Protein AF-0000000066210547 (afdb_homodimer)

Foldseek 3Di:
DDDPPPPPPPPPPPPVPPDVVPVVVVVVVVLQVVLVVCLVVLQVVLLLLLQLLLLVCLQPEDADADDAPVCVVAPADQVLLVLLVVLLVVLVVLLVVLLQFWPPSVLLVSLLSLLLSVLSNVQSVVSNPDKHWFQDPCCVFQAADRDPDDPVSSVVSSVVCVVVSNDDDSTHDSTIARQADSSLLSLLSSLVSSQQQAAPVCNVVSVSSVVSSVSSLVSCCSNSVHGNVNNVVSNVSSVVSSCLLVVLQQPQDPVVSCVDPSVVPVVVVVSCSNCVPPHGHRDHRDTDRPPPDVPPPPPPPPPPPPPVPPDPDDDDDDPPPPPPPPPPPPPPDDDPPPDD/DDPPPPPPPPPPPPPVPPDVVVVVVVVVVVLQVVLVVCLVVLQVVLLLLLQLLLLVCLQPEDADADDAPVCVVAPADQVLLVLLVVLLVVLVVLLVVLLQFWPPSVLLVSLLSLLLSVLSNVQSVVSNPDWHWQQDPCCVFQAADRDDDDPVSSVVSSVVCVVVSNDDDSTHDSTIARQADSSLLSLLSSLVSSCQQAAPVPNVCSVSSVVSSVSSLVSCCSNSVHGNVNNVVSNVSSVVSSCLLVVLQQPQDPVVSCVDPSVVPVVVVVSCSNCVPPHGRRDHRDTDRPPPDVPPPPPPPPPPPPPVPPDDDDDDDDPPPDPPDPPPPPDPDDDPDPDD

Secondary structure (DSSP, 8-state):
---------------TTTTHHHHHHHHHHHHHHHHHHHHHHHHHHHHHHHHHHHHHHTTT--SSPPPBHHHHHS---THHHHHHHHHHHHHHHHHHHHHHHBTTHHHHHHHHHHHHHHHHHHHHHHHHHBPPPP--S-HHHHBPPP----HHHHHHHHHHHHHTTT---SSSB-----SS-HHHHHHHHHHHHHHHHS-GGGGGGHHHHHHHHHHHHHHHHHTTSS-HHHHHHHHHHHHHHHHHHHHHHH---HHHHHHSGGGGSHHHHHHHHHTTTS-SSPPP--B--TTS------------------------------------------------/---------------TTTTHHHHHHHHHHHHHHHHHHHHHHHHHHHHHHHHHHHHHHTTTS-SSPPPBHHHHHS---THHHHHHHHHHHHHHHHHHHHHHHBTTHHHHHHHHHHHHHHHHHHHHHHHHHBPPPP--S-HHHHBPPP----HHHHHHHHHHHHHTTT---SSSB-----SS-HHHHHHHHHHHHHHHHS-GGGGGGHHHHHHHHHHHHHHHHHTTSS-HHHHHHHHHHHHHHHHHHHHHHH---HHHHHHSGGGGSHHHHHHHHHTTTS-SSPPP--B--TTS------------------------------------------------

Organism: Caenorhabditis elegans (NCBI:txid6239)

Sequence (680 aa):
MGSVSKTVISARGASPDDEQNGTKNGISNGSEWAKCIFLFFFLFIAGMSNWAVLAYTHDYVPRESLPDIVFSLVSEQRWASSLGDFCVALCIVMLGALLVIHQHRGTILKRVVFCAGTLYAMRSVTLAATQLPSGYTDNQGRCRDQVESEAGVFFGRLFEQTIRIGFQSKDQMLCGDLLFSGHTLVMVTCSLAVAYYLPKSIKPLQWVSHVACLIGMICMTISRTHYTIDVVIAYWLSNMVFRMYHAYCEVDMCMERRKSILYSWWPCRIVDWLEQDIVPGRLENRCQLPWRRSTPRGQERGGASAESSDSSVTMCDNITTSHHQKHVSISSSSTYPLPCMGSVSKTVISARGASPDDEQNGTKNGISNGSEWAKCIFLFFFLFIAGMSNWAVLAYTHDYVPRESLPDIVFSLVSEQRWASSLGDFCVALCIVMLGALLVIHQHRGTILKRVVFCAGTLYAMRSVTLAATQLPSGYTDNQGRCRDQVESEAGVFFGRLFEQTIRIGFQSKDQMLCGDLLFSGHTLVMVTCSLAVAYYLPKSIKPLQWVSHVACLIGMICMTISRTHYTIDVVIAYWLSNMVFRMYHAYCEVDMCMERRKSILYSWWPCRIVDWLEQDIVPGRLENRCQLPWRRSTPRGQERGGASAESSDSSVTMCDNITTSHHQKHVSISSSSTYPLPC

Radius of gyration: 34.68 Å; Cα contacts (8 Å, |Δi|>4): 790; chains: 2; bounding box: 89×118×93 Å

Structure (mmCIF, N/CA/C/O backbone):
data_AF-0000000066210547-model_v1
#
loop_
_entity.id
_entity.type
_entity.pdbx_description
1 polymer 'Putative phosphatidylcholine:ceramide cholinephosphotransferase 3'
#
loop_
_atom_site.group_PDB
_atom_site.id
_atom_site.type_symbol
_atom_site.label_atom_id
_atom_site.label_alt_id
_atom_site.label_comp_id
_atom_site.label_asym_id
_atom_site.label_entity_id
_atom_site.label_seq_id
_atom_site.pdbx_PDB_ins_code
_atom_site.Cartn_x
_atom_site.Cartn_y
_atom_site.Cartn_z
_atom_site.occupancy
_atom_site.B_iso_or_equiv
_atom_site.auth_seq_id
_atom_site.auth_comp_id
_atom_site.auth_asym_id
_atom_site.auth_atom_id
_atom_site.pdbx_PDB_model_num
ATOM 1 N N . MET A 1 1 ? 38.781 56.594 67.5 1 24.58 1 MET A N 1
ATOM 2 C CA . MET A 1 1 ? 38.562 56.938 66.125 1 24.58 1 MET A CA 1
ATOM 3 C C . MET A 1 1 ? 38.688 55.688 65.25 1 24.58 1 MET A C 1
ATOM 5 O O . MET A 1 1 ? 39.781 55.375 64.75 1 24.58 1 MET A O 1
ATOM 9 N N . GLY A 1 2 ? 38.188 54.531 65.562 1 28.14 2 GLY A N 1
ATOM 10 C CA . GLY A 1 2 ? 38.375 53.125 65.125 1 28.14 2 GLY A CA 1
ATOM 11 C C . GLY A 1 2 ? 37.906 52.875 63.75 1 28.14 2 GLY A C 1
ATOM 12 O O . GLY A 1 2 ? 36.844 53.312 63.312 1 28.14 2 GLY A O 1
ATOM 13 N N . SER A 1 3 ? 38.844 52.688 62.75 1 27.31 3 SER A N 1
ATOM 14 C CA . SER A 1 3 ? 38.844 52.594 61.281 1 27.31 3 SER A CA 1
ATOM 15 C C . SER A 1 3 ? 38.031 51.375 60.844 1 27.31 3 SER A C 1
ATOM 17 O O . SER A 1 3 ? 38.312 50.25 61.25 1 27.31 3 SER A O 1
ATOM 19 N N . VAL A 1 4 ? 36.688 51.438 60.75 1 29.73 4 VAL A N 1
ATOM 20 C CA . VAL A 1 4 ? 35.688 50.469 60.375 1 29.73 4 VAL A CA 1
ATOM 21 C C . VAL A 1 4 ? 35.906 50 58.969 1 29.73 4 VAL A C 1
ATOM 23 O O . VAL A 1 4 ? 35.875 50.781 58 1 29.73 4 VAL A O 1
ATOM 26 N N . SER A 1 5 ? 36.938 49.094 58.719 1 26.62 5 SER A N 1
ATOM 27 C CA . SER A 1 5 ? 37.344 48.531 57.438 1 26.62 5 SER A CA 1
ATOM 28 C C . SER A 1 5 ? 36.156 47.875 56.75 1 26.62 5 SER A C 1
ATOM 30 O O . SER A 1 5 ? 35.469 47 57.312 1 26.62 5 SER A O 1
ATOM 32 N N . LYS A 1 6 ? 35.5 48.594 55.812 1 29.48 6 LYS A N 1
ATOM 33 C CA . LYS A 1 6 ? 34.375 48.25 54.938 1 29.48 6 LYS A CA 1
ATOM 34 C C . LYS A 1 6 ? 34.688 47.062 54.031 1 29.48 6 LYS A C 1
ATOM 36 O O . LYS A 1 6 ? 35.594 47.125 53.188 1 29.48 6 LYS A O 1
ATOM 41 N N . THR A 1 7 ? 34.781 45.812 54.625 1 26.36 7 THR A N 1
ATOM 42 C CA . THR A 1 7 ? 35.062 44.594 53.844 1 26.36 7 THR A CA 1
ATOM 43 C C . THR A 1 7 ? 34.062 44.438 52.719 1 26.36 7 THR A C 1
ATOM 45 O O . THR A 1 7 ? 32.844 44.375 52.938 1 26.36 7 THR A O 1
ATOM 48 N N . VAL A 1 8 ? 34.406 44.969 51.5 1 28 8 VAL A N 1
ATOM 49 C CA . VAL A 1 8 ? 33.688 44.875 50.219 1 28 8 VAL A CA 1
ATOM 50 C C . VAL A 1 8 ? 33.531 43.406 49.844 1 28 8 VAL A C 1
ATOM 52 O O . VAL A 1 8 ? 34.5 42.656 49.688 1 28 8 VAL A O 1
ATOM 55 N N . ILE A 1 9 ? 32.5 42.656 50.344 1 26.05 9 ILE A N 1
ATOM 56 C CA . ILE A 1 9 ? 32.188 41.281 49.938 1 26.05 9 ILE A CA 1
ATOM 57 C C . ILE A 1 9 ? 31.938 41.219 48.438 1 26.05 9 ILE A C 1
ATOM 59 O O . ILE A 1 9 ? 31.031 41.875 47.938 1 26.05 9 ILE A O 1
ATOM 63 N N . SER A 1 10 ? 33 41.094 47.625 1 24.95 10 SER A N 1
ATOM 64 C CA . SER A 1 10 ? 32.938 40.875 46.188 1 24.95 10 SER A CA 1
ATOM 65 C C . SER A 1 10 ? 32.031 39.656 45.875 1 24.95 10 SER A C 1
ATOM 67 O O . SER A 1 10 ? 32.25 38.562 46.406 1 24.95 10 SER A O 1
ATOM 69 N N . ALA A 1 11 ? 30.734 39.812 45.594 1 25.81 11 ALA A N 1
ATOM 70 C CA . ALA A 1 11 ? 29.797 38.812 45.094 1 25.81 11 ALA A CA 1
ATOM 71 C C . ALA A 1 11 ? 30.344 38.125 43.844 1 25.81 11 ALA A C 1
ATOM 73 O O . ALA A 1 11 ? 30.531 38.781 42.812 1 25.81 11 ALA A O 1
ATOM 74 N N . ARG A 1 12 ? 31.297 37.125 44 1 28.11 12 ARG A N 1
ATOM 75 C CA . ARG A 1 12 ? 31.766 36.281 42.906 1 28.11 12 ARG A CA 1
ATOM 76 C C . ARG A 1 12 ? 30.594 35.75 42.094 1 28.11 12 ARG A C 1
ATOM 78 O O . ARG A 1 12 ? 29.625 35.219 42.625 1 28.11 12 ARG A O 1
ATOM 85 N N . GLY A 1 13 ? 30.297 36.375 40.906 1 27.73 13 GLY A N 1
ATOM 86 C CA . GLY A 1 13 ? 29.375 36 39.844 1 27.73 13 GLY A CA 1
ATOM 87 C C . GLY A 1 13 ? 29.562 34.562 39.375 1 27.73 13 GLY A C 1
ATOM 88 O O . GLY A 1 13 ? 30.609 34.188 38.812 1 27.73 13 GLY A O 1
ATOM 89 N N . ALA A 1 14 ? 29.156 33.469 40.188 1 32.72 14 ALA A N 1
ATOM 90 C CA . ALA A 1 14 ? 29.156 32.094 39.688 1 32.72 14 ALA A CA 1
ATOM 91 C C . ALA A 1 14 ? 28.578 32.031 38.281 1 32.72 14 ALA A C 1
ATOM 93 O O . ALA A 1 14 ? 27.469 32.5 38.031 1 32.72 14 ALA A O 1
ATOM 94 N N . SER A 1 15 ? 29.469 32.031 37.312 1 32.19 15 SER A N 1
ATOM 95 C CA . SER A 1 15 ? 29.094 31.812 35.938 1 32.19 15 SER A CA 1
ATOM 96 C C . SER A 1 15 ? 28.328 30.5 35.781 1 32.19 15 SER A C 1
ATOM 98 O O . SER A 1 15 ? 28.859 29.438 36.094 1 32.19 15 SER A O 1
ATOM 100 N N . PRO A 1 16 ? 27.016 30.438 35.906 1 37.66 16 PRO A N 1
ATOM 101 C CA . PRO A 1 16 ? 26.188 29.25 35.75 1 37.66 16 PRO A CA 1
ATOM 102 C C . PRO A 1 16 ? 26.422 28.531 34.438 1 37.66 16 PRO A C 1
ATOM 104 O O . PRO A 1 16 ? 25.75 27.547 34.125 1 37.66 16 PRO A O 1
ATOM 107 N N . ASP A 1 17 ? 27.266 29.094 33.594 1 38.44 17 ASP A N 1
ATOM 108 C CA . ASP A 1 17 ? 27.125 28.578 32.219 1 38.44 17 ASP A CA 1
ATOM 109 C C . ASP A 1 17 ? 27.672 27.172 32.094 1 38.44 17 ASP A C 1
ATOM 111 O O . ASP A 1 17 ? 27.516 26.531 31.047 1 38.44 17 ASP A O 1
ATOM 115 N N . ASP A 1 18 ? 28.688 26.812 32.969 1 37.31 18 ASP A N 1
ATOM 116 C CA . ASP A 1 18 ? 29.469 25.703 32.438 1 37.31 18 ASP A CA 1
ATOM 117 C C . ASP A 1 18 ? 28.641 24.422 32.438 1 37.31 18 ASP A C 1
ATOM 119 O O . ASP A 1 18 ? 28.75 23.625 31.484 1 37.31 18 ASP A O 1
ATOM 123 N N . GLU A 1 19 ? 28.281 23.984 33.688 1 38.31 19 GLU A N 1
ATOM 124 C CA . GLU A 1 19 ? 28.094 22.547 33.844 1 38.31 19 GLU A CA 1
ATOM 125 C C . GLU A 1 19 ? 2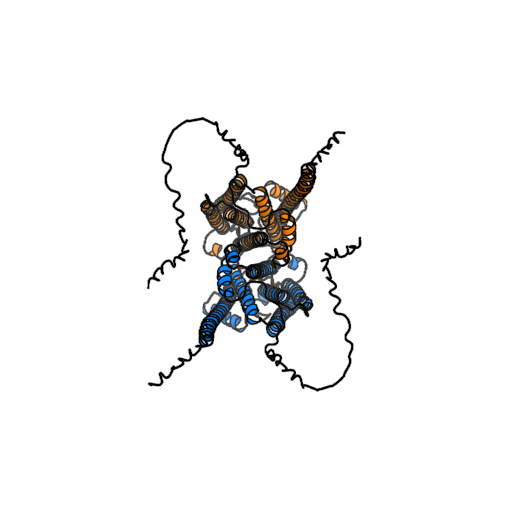6.766 22.094 33.219 1 38.31 19 GLU A C 1
ATOM 127 O O . GLU A 1 19 ? 26.484 20.891 33.125 1 38.31 19 GLU A O 1
ATOM 132 N N . GLN A 1 20 ? 25.875 23.016 33.094 1 39.78 20 GLN A N 1
ATOM 133 C CA . GLN A 1 20 ? 24.594 22.484 32.625 1 39.78 20 GLN A CA 1
ATOM 134 C C . GLN A 1 20 ? 24.703 22.031 31.172 1 39.78 20 GLN A C 1
ATOM 136 O O . GLN A 1 20 ? 23.797 21.375 30.656 1 39.78 20 GLN A O 1
ATOM 141 N N . ASN A 1 21 ? 25.688 22.484 30.531 1 42 21 ASN A N 1
ATOM 142 C CA . ASN A 1 21 ? 25.828 22.078 29.141 1 42 21 ASN A CA 1
ATOM 143 C C . ASN A 1 21 ? 26.266 20.625 29 1 42 21 ASN A C 1
ATOM 145 O O . ASN A 1 21 ? 26 19.969 28 1 42 21 ASN A O 1
ATOM 149 N N . GLY A 1 22 ? 27.047 20.125 29.953 1 42.94 22 GLY A N 1
ATOM 150 C CA . GLY A 1 22 ? 27.547 18.766 29.828 1 42.94 22 GLY A CA 1
ATOM 151 C C . GLY A 1 22 ? 26.469 17.703 30.016 1 42.94 22 GLY A C 1
ATOM 152 O O . GLY A 1 22 ? 26.547 16.609 29.453 1 42.94 22 GLY A O 1
ATOM 153 N N . THR A 1 23 ? 25.609 17.859 31.016 1 44.25 23 THR A N 1
ATOM 154 C CA . THR A 1 23 ? 24.609 16.844 31.328 1 44.25 23 THR A CA 1
ATOM 155 C C . THR A 1 23 ? 23.547 16.781 30.234 1 44.25 23 THR A C 1
ATOM 157 O O . THR A 1 23 ? 23.047 15.695 29.906 1 44.25 23 THR A O 1
ATOM 160 N N . LYS A 1 24 ? 23.172 17.953 29.703 1 46.34 24 LYS A N 1
ATOM 161 C CA . LYS A 1 24 ? 22.234 17.922 28.578 1 46.34 24 LYS A CA 1
ATOM 162 C C . LYS A 1 24 ? 22.859 17.312 27.344 1 46.34 24 LYS A C 1
ATOM 164 O O . LYS A 1 24 ? 22.203 16.625 26.578 1 46.34 24 LYS A O 1
ATOM 169 N N . ASN A 1 25 ? 24.141 17.469 27.156 1 48.25 25 ASN A N 1
ATOM 170 C CA . ASN A 1 25 ? 24.844 16.875 26.031 1 48.25 25 ASN A CA 1
ATOM 171 C C . ASN A 1 25 ? 25 15.359 26.188 1 48.25 25 ASN A C 1
ATOM 173 O O . ASN A 1 25 ? 24.922 14.617 25.219 1 48.25 25 ASN A O 1
ATOM 177 N N . GLY A 1 26 ? 25.234 14.898 27.406 1 47.03 26 GLY A N 1
ATOM 178 C CA . GLY A 1 26 ? 25.344 13.469 27.688 1 47.03 26 GLY A CA 1
ATOM 179 C C . GLY A 1 26 ? 24.031 12.727 27.5 1 47.03 26 GLY A C 1
ATOM 180 O O . GLY A 1 26 ? 24.016 11.609 26.984 1 47.03 26 GLY A O 1
ATOM 181 N N . ILE A 1 27 ? 22.906 13.148 28.125 1 48.44 27 ILE A N 1
ATOM 182 C CA . ILE A 1 27 ? 21.594 12.539 28.016 1 48.44 27 ILE A CA 1
ATOM 183 C C . ILE A 1 27 ? 21.125 12.57 26.547 1 48.44 27 ILE A C 1
ATOM 185 O O . ILE A 1 27 ? 20.578 11.586 26.047 1 48.44 27 ILE A O 1
ATOM 189 N N . SER A 1 28 ? 21.531 13.672 25.891 1 56.38 28 SER A N 1
ATOM 190 C CA . SER A 1 28 ? 21.141 13.805 24.484 1 56.38 28 SER A CA 1
ATOM 191 C C . SER A 1 28 ? 21.875 12.805 23.609 1 56.38 28 SER A C 1
ATOM 193 O O . SER A 1 28 ? 21.281 12.195 22.719 1 56.38 28 SER A O 1
ATOM 195 N N . ASN A 1 29 ? 23.188 12.539 24.016 1 59.34 29 ASN A N 1
ATOM 196 C CA . ASN A 1 29 ? 23.984 11.602 23.234 1 59.34 29 ASN A CA 1
ATOM 197 C C . ASN A 1 29 ? 23.531 10.156 23.469 1 59.34 29 ASN A C 1
ATOM 199 O O . ASN A 1 29 ? 23.516 9.352 22.531 1 59.34 29 ASN A O 1
ATOM 203 N N . GLY A 1 30 ? 23.188 9.883 24.75 1 59.38 30 GLY A N 1
ATOM 204 C CA . GLY A 1 30 ? 22.719 8.539 25.062 1 59.38 30 GLY A CA 1
ATOM 205 C C . GLY A 1 30 ? 21.438 8.18 24.344 1 59.38 30 GLY A C 1
ATOM 206 O O . GLY A 1 30 ? 21.281 7.055 23.859 1 59.38 30 GLY A O 1
ATOM 207 N N . SER A 1 31 ? 20.672 9.133 24.234 1 77.06 31 SER A N 1
ATOM 208 C CA . SER A 1 31 ? 19.391 8.898 23.578 1 77.06 31 SER A CA 1
ATOM 209 C C . SER A 1 31 ? 19.562 8.695 22.078 1 77.06 31 SER A C 1
ATOM 211 O O . SER A 1 31 ? 18.922 7.82 21.484 1 77.06 31 SER A O 1
ATOM 213 N N . GLU A 1 32 ? 20.609 9.312 21.609 1 82.62 32 GLU A N 1
ATOM 214 C CA . GLU A 1 32 ? 20.859 9.18 20.172 1 82.62 32 GLU A CA 1
ATOM 215 C C . GLU A 1 32 ? 21.453 7.812 19.844 1 82.62 32 GLU A C 1
ATOM 217 O O . GLU A 1 32 ? 21.109 7.215 18.812 1 82.62 32 GLU A O 1
ATOM 222 N N . TRP A 1 33 ? 22.297 7.34 20.781 1 84.44 33 TRP A N 1
ATOM 223 C CA . TRP A 1 33 ? 22.891 6.02 20.578 1 84.44 33 TRP A CA 1
ATOM 224 C C . TRP A 1 33 ? 21.828 4.93 20.672 1 84.44 33 TRP A C 1
ATOM 226 O O . TRP A 1 33 ? 21.844 3.969 19.891 1 84.44 33 TRP A O 1
ATOM 236 N N . ALA A 1 34 ? 20.953 5.086 21.578 1 88.5 34 ALA A N 1
ATOM 237 C CA . ALA A 1 34 ? 19.859 4.117 21.719 1 88.5 34 ALA A CA 1
ATOM 238 C C . ALA A 1 34 ? 19 4.074 20.453 1 88.5 34 ALA A C 1
ATOM 240 O O . ALA A 1 34 ? 18.594 3 20.016 1 88.5 34 ALA A O 1
ATOM 241 N N . LYS A 1 35 ? 18.812 5.207 19.891 1 90.94 35 LYS A N 1
ATOM 242 C CA . LYS A 1 35 ? 18.031 5.277 18.656 1 90.94 35 LYS A CA 1
ATOM 243 C C . LYS A 1 35 ? 18.766 4.617 17.5 1 90.94 35 LYS A C 1
ATOM 245 O O . LYS A 1 35 ? 18.156 3.914 16.688 1 90.94 35 LYS A O 1
ATOM 250 N N . CYS A 1 36 ? 20.062 4.797 17.484 1 90.38 36 CYS A N 1
ATOM 251 C CA . CYS A 1 36 ? 20.859 4.188 16.422 1 90.38 36 CYS A CA 1
ATOM 252 C C . CYS A 1 36 ? 20.891 2.67 16.562 1 90.38 36 CYS A C 1
ATOM 254 O O . CYS A 1 36 ? 20.75 1.951 15.57 1 90.38 36 CYS A O 1
ATOM 256 N N . ILE A 1 37 ? 20.969 2.227 17.766 1 91.81 37 ILE A N 1
ATOM 257 C CA . ILE A 1 37 ? 20.984 0.792 18.031 1 91.81 37 ILE A CA 1
ATOM 258 C C . ILE A 1 37 ? 19.641 0.188 17.672 1 91.81 37 ILE A C 1
ATOM 260 O O . ILE A 1 37 ? 19.562 -0.875 17.047 1 91.81 37 ILE A O 1
ATOM 264 N N . PHE A 1 38 ? 18.609 0.829 18.047 1 93.06 38 PHE A N 1
ATOM 265 C CA . PHE A 1 38 ? 17.266 0.368 17.703 1 93.06 38 PHE A CA 1
ATOM 266 C C . PHE A 1 38 ? 17.094 0.266 16.203 1 93.06 38 PHE A C 1
ATOM 268 O O . PHE A 1 38 ? 16.609 -0.748 15.688 1 93.06 38 PHE A O 1
ATOM 275 N N . LEU A 1 39 ? 17.5 1.294 15.492 1 93.44 39 LEU A N 1
ATOM 276 C CA . LEU A 1 39 ? 17.328 1.33 14.047 1 93.44 39 LEU A CA 1
ATOM 277 C C . LEU A 1 39 ? 18.156 0.24 13.375 1 93.44 39 LEU A C 1
ATOM 279 O O . LEU A 1 39 ? 17.703 -0.379 12.406 1 93.44 39 LEU A O 1
ATOM 283 N N . PHE A 1 40 ? 19.297 0.006 13.891 1 92.12 40 PHE A N 1
ATOM 284 C CA . PHE A 1 40 ? 20.141 -1.05 13.352 1 92.12 40 PHE A CA 1
ATOM 285 C C . PHE A 1 40 ? 19.484 -2.412 13.5 1 92.12 40 PHE A C 1
ATOM 287 O O . PHE A 1 40 ? 19.359 -3.16 12.531 1 92.12 40 PHE A O 1
ATOM 294 N N . PHE A 1 41 ? 19 -2.703 14.625 1 93.06 41 PHE A N 1
ATOM 295 C CA . PHE A 1 41 ? 18.391 -4 14.867 1 93.06 41 PHE A CA 1
ATOM 296 C C . PHE A 1 41 ? 17.047 -4.098 14.148 1 93.06 41 PHE A C 1
ATOM 298 O O . PHE A 1 41 ? 16.656 -5.18 13.703 1 93.06 41 PHE A O 1
ATOM 305 N N . PHE A 1 42 ? 16.391 -2.984 14.148 1 94 42 PHE A N 1
ATOM 306 C CA . PHE A 1 42 ? 15.117 -2.98 13.453 1 94 42 PHE A CA 1
ATOM 307 C C . PHE A 1 42 ? 15.297 -3.359 11.984 1 94 42 PHE A C 1
ATOM 309 O O . PHE A 1 42 ? 14.625 -4.266 11.484 1 94 42 PHE A O 1
ATOM 316 N N . LEU A 1 43 ? 16.203 -2.758 11.297 1 92.75 43 LEU A N 1
ATOM 317 C CA . LEU A 1 43 ? 16.469 -3.057 9.891 1 92.75 43 LEU A CA 1
ATOM 318 C C . LEU A 1 43 ? 17.062 -4.453 9.734 1 92.75 43 LEU A C 1
ATOM 320 O O . LEU A 1 43 ? 16.688 -5.188 8.82 1 92.75 43 LEU A O 1
ATOM 324 N N . PHE A 1 44 ? 17.922 -4.816 10.617 1 91.25 44 PHE A N 1
ATOM 325 C CA . PHE A 1 44 ? 18.578 -6.113 10.555 1 91.25 44 PHE A CA 1
ATOM 326 C C . PHE A 1 44 ? 17.562 -7.242 10.711 1 91.25 44 PHE A C 1
ATOM 328 O O . PHE A 1 44 ? 17.562 -8.195 9.93 1 91.25 44 PHE A O 1
ATOM 335 N N . ILE A 1 45 ? 16.703 -7.145 11.617 1 92.94 45 ILE A N 1
ATOM 336 C CA . ILE A 1 45 ? 15.703 -8.172 11.859 1 92.94 45 ILE A CA 1
ATOM 337 C C . ILE A 1 45 ? 14.719 -8.219 10.695 1 92.94 45 ILE A C 1
ATOM 339 O O . ILE A 1 45 ? 14.32 -9.297 10.242 1 92.94 45 ILE A O 1
ATOM 343 N N . ALA A 1 46 ? 14.359 -7.051 10.25 1 92.19 46 ALA A N 1
ATOM 344 C CA . ALA A 1 46 ? 13.461 -6.996 9.102 1 92.19 46 ALA A CA 1
ATOM 345 C C . ALA A 1 46 ? 14.109 -7.629 7.867 1 92.19 46 ALA A C 1
ATOM 347 O O . ALA A 1 46 ? 13.461 -8.391 7.141 1 92.19 46 ALA A O 1
ATOM 348 N N . GLY A 1 47 ? 15.383 -7.375 7.68 1 87.94 47 GLY A N 1
ATOM 349 C CA . GLY A 1 47 ? 16.109 -7.973 6.566 1 87.94 47 GLY A CA 1
ATOM 350 C C . GLY A 1 47 ? 16.281 -9.477 6.699 1 87.94 47 GLY A C 1
ATOM 351 O O . GLY A 1 47 ? 16.016 -10.219 5.758 1 87.94 47 GLY A O 1
ATOM 352 N N . MET A 1 48 ? 16.609 -9.898 7.828 1 87.88 48 MET A N 1
ATOM 353 C CA . MET A 1 48 ? 16.828 -11.32 8.086 1 87.88 48 MET A CA 1
ATOM 354 C C . MET A 1 48 ? 15.523 -12.094 7.965 1 87.88 48 MET A C 1
ATOM 356 O O . MET A 1 48 ? 15.516 -13.242 7.516 1 87.88 48 MET A O 1
ATOM 360 N N . SER A 1 49 ? 14.547 -11.5 8.367 1 89.81 49 SER A N 1
ATOM 361 C CA . SER A 1 49 ? 13.25 -12.164 8.258 1 89.81 49 SER A CA 1
ATOM 362 C C . SER A 1 49 ? 12.867 -12.391 6.805 1 89.81 49 SER A C 1
ATOM 364 O O . SER A 1 49 ? 12.266 -13.414 6.465 1 89.81 49 SER A O 1
ATOM 366 N N . ASN A 1 50 ? 13.203 -11.5 5.941 1 88.5 50 ASN A N 1
ATOM 367 C CA . ASN A 1 50 ? 12.953 -11.688 4.516 1 88.5 50 ASN A CA 1
ATOM 368 C C . ASN A 1 50 ? 13.703 -12.898 3.969 1 88.5 50 ASN A C 1
ATOM 370 O O . ASN A 1 50 ? 13.133 -13.703 3.236 1 88.5 50 ASN A O 1
ATOM 374 N N . TRP A 1 51 ? 14.938 -13.023 4.391 1 84.81 51 TRP A N 1
ATOM 375 C CA . TRP A 1 51 ? 15.758 -14.141 3.932 1 84.81 51 TRP A CA 1
ATOM 376 C C . TRP A 1 51 ? 15.273 -15.453 4.535 1 84.81 51 TRP A C 1
ATOM 378 O O . TRP A 1 51 ? 15.312 -16.5 3.875 1 84.81 51 TRP A O 1
ATOM 388 N N . ALA A 1 52 ? 14.812 -15.375 5.703 1 85.5 52 ALA A N 1
ATOM 389 C CA . ALA A 1 52 ? 14.289 -16.562 6.363 1 85.5 52 ALA A CA 1
ATOM 390 C C . ALA A 1 52 ? 13.031 -17.078 5.668 1 85.5 52 ALA A C 1
ATOM 392 O O . ALA A 1 52 ? 12.891 -18.281 5.441 1 85.5 52 ALA A O 1
ATOM 393 N N . VAL A 1 53 ? 12.211 -16.188 5.344 1 85.75 53 VAL A N 1
ATOM 394 C CA . VAL A 1 53 ? 10.977 -16.594 4.688 1 85.75 53 VAL A CA 1
ATOM 395 C C . VAL A 1 53 ? 11.289 -17.156 3.303 1 85.75 53 VAL A C 1
ATOM 397 O O . VAL A 1 53 ? 10.703 -18.172 2.893 1 85.75 53 VAL A O 1
ATOM 400 N N . LEU A 1 54 ? 12.164 -16.562 2.623 1 82.5 54 LEU A N 1
ATOM 401 C CA . LEU A 1 54 ? 12.547 -17.047 1.303 1 82.5 54 LEU A CA 1
ATOM 402 C C . LEU A 1 54 ? 13.164 -18.453 1.393 1 82.5 54 LEU A C 1
ATOM 404 O O . LEU A 1 54 ? 12.875 -19.312 0.557 1 82.5 54 LEU A O 1
ATOM 408 N N . ALA A 1 55 ? 13.992 -18.625 2.344 1 80.69 55 ALA A N 1
ATOM 409 C CA . ALA A 1 55 ? 14.633 -19.922 2.539 1 80.69 55 ALA A CA 1
ATOM 410 C C . ALA A 1 55 ? 13.602 -21 2.844 1 80.69 55 ALA A C 1
ATOM 412 O O . ALA A 1 55 ? 13.773 -22.156 2.447 1 80.69 55 ALA A O 1
ATOM 413 N N . TYR A 1 56 ? 12.633 -20.547 3.451 1 81.19 56 TYR A N 1
ATOM 414 C CA . TYR A 1 56 ? 11.586 -21.5 3.822 1 81.19 56 TYR A CA 1
ATOM 415 C C . TYR A 1 56 ? 10.656 -21.766 2.646 1 81.19 56 TYR A C 1
ATOM 417 O O . TYR A 1 56 ? 10.352 -22.922 2.342 1 81.19 56 TYR A O 1
ATOM 425 N N . THR A 1 57 ? 10.227 -20.812 1.957 1 79.56 57 THR A N 1
ATOM 426 C CA . THR A 1 57 ? 9.172 -20.922 0.952 1 79.56 57 THR A CA 1
ATOM 427 C C . THR A 1 57 ? 9.727 -21.531 -0.338 1 79.56 57 THR A C 1
ATOM 429 O O . THR A 1 57 ? 8.969 -22.047 -1.157 1 79.56 57 THR A O 1
ATOM 432 N N . HIS A 1 58 ? 10.984 -21.484 -0.548 1 78.19 58 HIS A N 1
ATOM 433 C CA . HIS A 1 58 ? 11.602 -22.031 -1.75 1 78.19 58 HIS A CA 1
ATOM 434 C C . HIS A 1 58 ? 11.164 -23.484 -1.983 1 78.19 58 HIS A C 1
ATOM 436 O O . HIS A 1 58 ? 10.984 -23.906 -3.129 1 78.19 58 HIS A O 1
ATOM 442 N N . ASP A 1 59 ? 10.891 -24.172 -0.946 1 79.06 59 ASP A N 1
ATOM 443 C CA . ASP A 1 59 ? 10.633 -25.609 -1.071 1 79.06 59 ASP A CA 1
ATOM 444 C C . ASP A 1 59 ? 9.156 -25.891 -1.318 1 79.06 59 ASP A C 1
ATOM 446 O O . ASP A 1 59 ? 8.781 -27 -1.681 1 79.06 59 ASP A O 1
ATOM 450 N N . TYR A 1 60 ? 8.312 -24.844 -1.165 1 76.88 60 TYR A N 1
ATOM 451 C CA . TYR A 1 60 ? 6.875 -25.078 -1.254 1 76.88 60 TYR A CA 1
ATOM 452 C C . TYR A 1 60 ? 6.266 -24.328 -2.426 1 76.88 60 TYR A C 1
ATOM 454 O O . TYR A 1 60 ? 5.094 -24.516 -2.76 1 76.88 60 TYR A O 1
ATOM 462 N N . VAL A 1 61 ? 6.988 -23.547 -3.09 1 76.12 61 VAL A N 1
ATOM 463 C CA . VAL A 1 61 ? 6.426 -22.688 -4.125 1 76.12 61 VAL A CA 1
ATOM 464 C C . VAL A 1 61 ? 6.281 -23.469 -5.43 1 76.12 61 VAL A C 1
ATOM 466 O O . VAL A 1 61 ? 7.172 -24.234 -5.793 1 76.12 61 VAL A O 1
ATOM 469 N N . PRO A 1 62 ? 5.113 -23.266 -6.051 1 77 62 PRO A N 1
ATOM 470 C CA . PRO A 1 62 ? 4.953 -23.922 -7.355 1 77 62 PRO A CA 1
ATOM 471 C C . PRO A 1 62 ? 5.93 -23.375 -8.398 1 77 62 PRO A C 1
ATOM 473 O O . PRO A 1 62 ? 6.473 -22.281 -8.242 1 77 62 PRO A O 1
ATOM 476 N N . ARG A 1 63 ? 6.078 -24.125 -9.492 1 76 63 ARG A N 1
ATOM 477 C CA . ARG A 1 63 ? 7.094 -23.766 -10.477 1 76 63 ARG A CA 1
ATOM 478 C C . ARG A 1 63 ? 6.449 -23.234 -11.75 1 76 63 ARG A C 1
ATOM 480 O O . ARG A 1 63 ? 7.148 -22.797 -12.664 1 76 63 ARG A O 1
ATOM 487 N N . GLU A 1 64 ? 5.141 -23.188 -11.727 1 80.44 64 GLU A N 1
ATOM 488 C CA . GLU A 1 64 ? 4.473 -22.609 -12.883 1 80.44 64 GLU A CA 1
ATOM 489 C C . GLU A 1 64 ? 4.207 -21.125 -12.68 1 80.44 64 GLU A C 1
ATOM 491 O O . GLU A 1 64 ? 3.59 -20.719 -11.688 1 80.44 64 GLU A O 1
ATOM 496 N N . SER A 1 65 ? 4.676 -20.391 -13.641 1 84.94 65 SER A N 1
ATOM 497 C CA . SER A 1 65 ? 4.551 -18.938 -13.539 1 84.94 65 SER A CA 1
ATOM 498 C C . SER A 1 65 ? 3.102 -18.5 -13.703 1 84.94 65 SER A C 1
ATOM 500 O O . SER A 1 65 ? 2.32 -19.156 -14.391 1 84.94 65 SER A O 1
ATOM 502 N N . LEU A 1 66 ? 2.756 -17.406 -13.117 1 87.12 66 LEU A N 1
ATOM 503 C CA . LEU A 1 66 ? 1.423 -16.812 -13.203 1 87.12 66 LEU A CA 1
ATOM 504 C C . LEU A 1 66 ? 1.307 -15.906 -14.422 1 87.12 66 LEU A C 1
ATOM 506 O O . LEU A 1 66 ? 2.309 -15.367 -14.898 1 87.12 66 LEU A O 1
ATOM 510 N N . PRO A 1 67 ? 0.084 -15.836 -14.906 1 88.06 67 PRO A N 1
ATOM 511 C CA . PRO A 1 67 ? -0.111 -14.891 -16 1 88.06 67 PRO A CA 1
ATOM 512 C C . PRO A 1 67 ? 0.134 -13.445 -15.578 1 88.06 67 PRO A C 1
ATOM 514 O O . PRO A 1 67 ? -0.311 -13.023 -14.508 1 88.06 67 PRO A O 1
ATOM 517 N N . ASP A 1 68 ? 0.873 -12.734 -16.375 1 90.56 68 ASP A N 1
ATOM 518 C CA . ASP A 1 68 ? 1.241 -11.344 -16.141 1 90.56 68 ASP A CA 1
ATOM 519 C C . ASP A 1 68 ? 1.132 -10.523 -17.422 1 90.56 68 ASP A C 1
ATOM 521 O O . ASP A 1 68 ? 1.494 -10.992 -18.5 1 90.56 68 ASP A O 1
ATOM 525 N N . ILE A 1 69 ? 0.701 -9.32 -17.266 1 91.12 69 ILE A N 1
ATOM 526 C CA . ILE A 1 69 ? 0.417 -8.477 -18.422 1 91.12 69 ILE A CA 1
ATOM 527 C C . ILE A 1 69 ? 1.715 -8.172 -19.172 1 91.12 69 ILE A C 1
ATOM 529 O O . ILE A 1 69 ? 1.753 -8.203 -20.406 1 91.12 69 ILE A O 1
ATOM 533 N N . VAL A 1 70 ? 2.779 -7.891 -18.5 1 92.44 70 VAL A N 1
ATOM 534 C CA . VAL A 1 70 ? 4.043 -7.539 -19.141 1 92.44 70 VAL A CA 1
ATOM 535 C C . VAL A 1 70 ? 4.68 -8.789 -19.75 1 92.44 70 VAL A C 1
ATOM 537 O O . VAL A 1 70 ? 5.27 -8.727 -20.828 1 92.44 70 VAL A O 1
ATOM 540 N N . PHE A 1 71 ? 4.492 -9.906 -19.031 1 90.06 71 PHE A N 1
ATOM 541 C CA . PHE A 1 71 ? 5.016 -11.172 -19.531 1 90.06 71 PHE A CA 1
ATOM 542 C C . PHE A 1 71 ? 4.363 -11.531 -20.875 1 90.06 71 PHE A C 1
ATOM 544 O O . PHE A 1 71 ? 4.98 -12.188 -21.703 1 90.06 71 PHE A O 1
ATOM 551 N N . SER A 1 72 ? 3.123 -11.156 -21.031 1 89.75 72 SER A N 1
ATOM 552 C CA . SER A 1 72 ? 2.396 -11.477 -22.266 1 89.75 72 SER A CA 1
ATOM 553 C C . SER A 1 72 ? 2.803 -10.547 -23.406 1 89.75 72 SER A C 1
ATOM 555 O O . SER A 1 72 ? 2.664 -10.898 -24.578 1 89.75 72 SER A O 1
ATOM 557 N N . LEU A 1 73 ? 3.348 -9.391 -23.047 1 92.25 73 LEU A N 1
ATOM 558 C CA . LEU A 1 73 ? 3.682 -8.398 -24.062 1 92.25 73 LEU A CA 1
ATOM 559 C C . LEU A 1 73 ? 5.148 -8.508 -24.469 1 92.25 73 LEU A C 1
ATOM 561 O O . LEU A 1 73 ? 5.508 -8.188 -25.609 1 92.25 73 LEU A O 1
ATOM 565 N N . VAL A 1 74 ? 6 -8.875 -23.5 1 92.56 74 VAL A N 1
ATOM 566 C CA . VAL A 1 74 ? 7.438 -8.883 -23.734 1 92.56 74 VAL A CA 1
ATOM 567 C C . VAL A 1 74 ? 8.031 -10.219 -23.312 1 92.56 74 VAL A C 1
ATOM 569 O O . VAL A 1 74 ? 7.711 -10.727 -22.234 1 92.56 74 VAL A O 1
ATOM 572 N N . SER A 1 75 ? 8.867 -10.797 -24.203 1 92.25 75 SER A N 1
ATOM 573 C CA . SER A 1 75 ? 9.57 -12.023 -23.859 1 92.25 75 SER A CA 1
ATOM 574 C C . SER A 1 75 ? 10.633 -11.773 -22.797 1 92.25 75 SER A C 1
ATOM 576 O O . SER A 1 75 ? 11.102 -10.641 -22.625 1 92.25 75 SER A O 1
ATOM 578 N N . GLU A 1 76 ? 10.961 -12.773 -22.062 1 92.25 76 GLU A N 1
ATOM 579 C CA . GLU A 1 76 ? 11.93 -12.664 -20.984 1 92.25 76 GLU A CA 1
ATOM 580 C C . GLU A 1 76 ? 13.273 -12.164 -21.5 1 92.25 76 GLU A C 1
ATOM 582 O O . GLU A 1 76 ? 13.812 -12.688 -22.484 1 92.25 76 GLU A O 1
ATOM 587 N N . GLN A 1 77 ? 13.766 -11.055 -20.938 1 92.31 77 GLN A N 1
ATOM 588 C CA . GLN A 1 77 ? 15.055 -10.469 -21.281 1 92.31 77 GLN A CA 1
ATOM 589 C C . GLN A 1 77 ? 16.062 -10.664 -20.156 1 92.31 77 GLN A C 1
ATOM 591 O O . GLN A 1 77 ? 16.078 -9.898 -19.188 1 92.31 77 GLN A O 1
ATOM 596 N N . ARG A 1 78 ? 17 -11.539 -20.328 1 87.06 78 ARG A N 1
ATOM 597 C CA . ARG A 1 78 ? 17.953 -11.883 -19.266 1 87.06 78 ARG A CA 1
ATOM 598 C C . ARG A 1 78 ? 18.891 -10.727 -18.969 1 87.06 78 ARG A C 1
ATOM 600 O O . ARG A 1 78 ? 19.281 -10.516 -17.828 1 87.06 78 ARG A O 1
ATOM 607 N N . TRP A 1 79 ? 19.25 -10.008 -19.969 1 90.88 79 TRP A N 1
ATOM 608 C CA . TRP A 1 79 ? 20.156 -8.883 -19.797 1 90.88 79 TRP A CA 1
ATOM 609 C C . TRP A 1 79 ? 19.562 -7.832 -18.875 1 90.88 79 TRP A C 1
ATOM 611 O O . TRP A 1 79 ? 20.281 -7.066 -18.234 1 90.88 79 TRP A O 1
ATOM 621 N N . ALA A 1 80 ? 18.281 -7.754 -18.781 1 93.75 80 ALA A N 1
ATOM 622 C CA . ALA A 1 80 ? 17.578 -6.73 -18.016 1 93.75 80 ALA A CA 1
ATOM 623 C C . ALA A 1 80 ? 17.797 -6.918 -16.516 1 93.75 80 ALA A C 1
ATOM 625 O O . ALA A 1 80 ? 17.719 -5.957 -15.75 1 93.75 80 ALA A O 1
ATOM 626 N N . SER A 1 81 ? 18.047 -8.141 -16.125 1 89 81 SER A N 1
ATOM 627 C CA . SER A 1 81 ? 18.297 -8.391 -14.711 1 89 81 SER A CA 1
ATOM 628 C C . SER A 1 81 ? 19.547 -7.676 -14.234 1 89 81 SER A C 1
ATOM 630 O O . SER A 1 81 ? 19.562 -7.07 -13.164 1 89 81 SER A O 1
ATOM 632 N N . SER A 1 82 ? 20.609 -7.738 -15.047 1 90.69 82 SER A N 1
ATOM 633 C CA . SER A 1 82 ? 21.859 -7.082 -14.695 1 90.69 82 SER A CA 1
ATOM 634 C C . SER A 1 82 ? 21.703 -5.566 -14.688 1 90.69 82 SER A C 1
ATOM 636 O O . SER A 1 82 ? 22.234 -4.887 -13.805 1 90.69 82 SER A O 1
ATOM 638 N N . LEU A 1 83 ? 21.062 -5.07 -15.609 1 94.5 83 LEU A N 1
ATOM 639 C CA . LEU A 1 83 ? 20.812 -3.631 -15.656 1 94.5 83 LEU A CA 1
ATOM 640 C C . LEU A 1 83 ? 19.953 -3.184 -14.477 1 94.5 83 LEU A C 1
ATOM 642 O O . LEU A 1 83 ? 20.172 -2.102 -13.93 1 94.5 83 LEU A O 1
ATOM 646 N N . GLY A 1 84 ? 18.953 -3.957 -14.133 1 93.69 84 GLY A N 1
ATOM 647 C CA . GLY A 1 84 ? 18.156 -3.668 -12.945 1 93.69 84 GLY A CA 1
ATOM 648 C C . GLY A 1 84 ? 19 -3.576 -11.68 1 93.69 84 GLY A C 1
ATOM 649 O O . GLY A 1 84 ? 18.844 -2.635 -10.898 1 93.69 84 GLY A O 1
ATOM 650 N N . ASP A 1 85 ? 19.891 -4.512 -11.555 1 90.81 85 ASP A N 1
ATOM 651 C CA . ASP A 1 85 ? 20.781 -4.504 -10.398 1 90.81 85 ASP A CA 1
ATOM 652 C C . ASP A 1 85 ? 21.672 -3.262 -10.398 1 90.81 85 ASP A C 1
ATOM 654 O O . ASP A 1 85 ? 21.938 -2.686 -9.336 1 90.81 85 ASP A O 1
ATOM 658 N N . PHE A 1 86 ? 22.125 -2.971 -11.562 1 94.25 86 PHE A N 1
ATOM 659 C CA . PHE A 1 86 ? 22.938 -1.771 -11.695 1 94.25 86 PHE A CA 1
ATOM 660 C C . PHE A 1 86 ? 22.172 -0.534 -11.258 1 94.25 86 PHE A C 1
ATOM 662 O O . PHE A 1 86 ? 22.719 0.339 -10.578 1 94.25 86 PHE A O 1
ATOM 669 N N . CYS A 1 87 ? 20.891 -0.462 -11.656 1 96.56 87 CYS A N 1
ATOM 670 C CA . CYS A 1 87 ? 20.062 0.675 -11.289 1 96.56 87 CYS A CA 1
ATOM 671 C C . CYS A 1 87 ? 19.859 0.74 -9.781 1 96.56 87 CYS A C 1
ATOM 673 O O . CYS A 1 87 ? 19.859 1.825 -9.195 1 96.56 87 CYS A O 1
ATOM 675 N N . VAL A 1 88 ? 19.672 -0.37 -9.117 1 94.75 88 VAL A N 1
ATOM 676 C CA . VAL A 1 88 ? 19.562 -0.419 -7.668 1 94.75 88 VAL A CA 1
ATOM 677 C C . VAL A 1 88 ? 20.828 0.136 -7.027 1 94.75 88 VAL A C 1
ATOM 679 O O . VAL A 1 88 ? 20.766 1 -6.152 1 94.75 88 VAL A O 1
ATOM 682 N N . ALA A 1 89 ? 21.984 -0.323 -7.531 1 94.5 89 ALA A N 1
ATOM 683 C CA . ALA A 1 89 ? 23.266 0.12 -7.004 1 94.5 89 ALA A CA 1
ATOM 684 C C . ALA A 1 89 ? 23.453 1.624 -7.188 1 94.5 89 ALA A C 1
ATOM 686 O O . ALA A 1 89 ? 23.922 2.314 -6.281 1 94.5 89 ALA A O 1
ATOM 687 N N . LEU A 1 90 ? 23.094 2.051 -8.297 1 96.69 90 LEU A N 1
ATOM 688 C CA . LEU A 1 90 ? 23.234 3.473 -8.594 1 96.69 90 LEU A CA 1
ATOM 689 C C . LEU A 1 90 ? 22.391 4.312 -7.629 1 96.69 90 LEU A C 1
ATOM 691 O O . LEU A 1 90 ? 22.859 5.344 -7.141 1 96.69 90 LEU A O 1
ATOM 695 N N . CYS A 1 91 ? 21.172 3.902 -7.355 1 97 91 CYS A N 1
ATOM 696 C CA . CYS A 1 91 ? 20.312 4.633 -6.43 1 97 91 CYS A CA 1
ATOM 697 C C . CYS A 1 91 ? 20.922 4.645 -5.027 1 97 91 CYS A C 1
ATOM 699 O O . CYS A 1 91 ? 20.875 5.668 -4.34 1 97 91 CYS A O 1
ATOM 701 N N . ILE A 1 92 ? 21.516 3.539 -4.645 1 96.06 92 ILE A N 1
ATOM 702 C CA . ILE A 1 92 ? 22.156 3.451 -3.336 1 96.06 92 ILE A CA 1
ATOM 703 C C . ILE A 1 92 ? 23.359 4.391 -3.283 1 96.06 92 ILE A C 1
ATOM 705 O O . ILE A 1 92 ? 23.562 5.102 -2.297 1 96.06 92 ILE A O 1
ATOM 709 N N . VAL A 1 93 ? 24.141 4.414 -4.336 1 96.88 93 VAL A N 1
ATOM 710 C CA . VAL A 1 93 ? 25.312 5.266 -4.414 1 96.88 93 VAL A CA 1
ATOM 711 C C . VAL A 1 93 ? 24.906 6.734 -4.355 1 96.88 93 VAL A C 1
ATOM 713 O O . VAL A 1 93 ? 25.562 7.547 -3.701 1 96.88 93 VAL A O 1
ATOM 716 N N . MET A 1 94 ? 23.844 7.055 -5.023 1 97.06 94 MET A N 1
ATOM 717 C CA . MET A 1 94 ? 23.359 8.43 -5.008 1 97.06 94 MET A CA 1
ATOM 718 C C . MET A 1 94 ? 22.922 8.836 -3.602 1 97.06 94 MET A C 1
ATOM 720 O O . MET A 1 94 ? 23.156 9.961 -3.176 1 97.06 94 MET A O 1
ATOM 724 N N . LEU A 1 95 ? 22.25 7.98 -2.895 1 96.81 95 LEU A N 1
ATOM 725 C CA . LEU A 1 95 ? 21.891 8.258 -1.505 1 96.81 95 LEU A CA 1
ATOM 726 C C . LEU A 1 95 ? 23.141 8.43 -0.654 1 96.81 95 LEU A C 1
ATOM 728 O O . LEU A 1 95 ? 23.219 9.352 0.168 1 96.81 95 LEU A O 1
ATOM 732 N N . GLY A 1 96 ? 24.156 7.555 -0.854 1 96.56 96 GLY A N 1
ATOM 733 C CA . GLY A 1 96 ? 25.422 7.688 -0.145 1 96.56 96 GLY A CA 1
ATOM 734 C C . GLY A 1 96 ? 26.109 9.016 -0.39 1 96.56 96 GLY A C 1
ATOM 735 O O . GLY A 1 96 ? 26.594 9.648 0.547 1 96.56 96 GLY A O 1
ATOM 736 N N . ALA A 1 97 ? 26.141 9.414 -1.596 1 95.5 97 ALA A N 1
ATOM 737 C CA . ALA A 1 97 ? 26.734 10.703 -1.957 1 95.5 97 ALA A CA 1
ATOM 738 C C . ALA A 1 97 ? 25.984 11.852 -1.281 1 95.5 97 ALA A C 1
ATOM 740 O O . ALA A 1 97 ? 26.609 12.797 -0.791 1 95.5 97 ALA A O 1
ATOM 741 N N . LEU A 1 98 ? 24.656 11.742 -1.272 1 94.94 98 LEU A N 1
ATOM 742 C CA . LEU A 1 98 ? 23.844 12.75 -0.6 1 94.94 98 LEU A CA 1
ATOM 743 C C . LEU A 1 98 ? 24.188 12.828 0.883 1 94.94 98 LEU A C 1
ATOM 745 O O . LEU A 1 98 ? 24.328 13.922 1.437 1 94.94 98 LEU A O 1
ATOM 749 N N . LEU A 1 99 ? 24.344 11.727 1.51 1 94.25 99 LEU A N 1
ATOM 750 C CA . LEU A 1 99 ? 24.625 11.68 2.939 1 94.25 99 LEU A CA 1
ATOM 751 C C . LEU A 1 99 ? 25.984 12.297 3.242 1 94.25 99 LEU A C 1
ATOM 753 O O . LEU A 1 99 ? 26.172 12.922 4.289 1 94.25 99 LEU A O 1
ATOM 757 N N . VAL A 1 100 ? 26.875 12.211 2.318 1 93.19 100 VAL A N 1
ATOM 758 C CA . VAL A 1 100 ? 28.219 12.75 2.516 1 93.19 100 VAL A CA 1
ATOM 759 C C . VAL A 1 100 ? 28.172 14.273 2.402 1 93.19 100 VAL A C 1
ATOM 761 O O . VAL A 1 100 ? 28.828 14.977 3.18 1 93.19 100 VAL A O 1
ATOM 764 N N . ILE A 1 101 ? 27.375 14.812 1.59 1 91.56 101 ILE A N 1
ATOM 765 C CA . ILE A 1 101 ? 27.453 16.234 1.283 1 91.56 101 ILE A CA 1
ATOM 766 C C . ILE A 1 101 ? 26.438 17 2.135 1 91.56 101 ILE A C 1
ATOM 768 O O . ILE A 1 101 ? 26.484 18.234 2.219 1 91.56 101 ILE A O 1
ATOM 772 N N . HIS A 1 102 ? 25.5 16.344 2.744 1 91.62 102 HIS A N 1
ATOM 773 C CA . HIS A 1 102 ? 24.406 17.031 3.432 1 91.62 102 HIS A CA 1
ATOM 774 C C . HIS A 1 102 ? 24.781 17.328 4.883 1 91.62 102 HIS A C 1
ATOM 776 O O . HIS A 1 102 ? 25.391 16.5 5.551 1 91.62 102 HIS A O 1
ATOM 782 N N . GLN A 1 103 ? 24.359 18.438 5.426 1 88.69 103 GLN A N 1
ATOM 783 C CA . GLN A 1 103 ? 24.641 18.891 6.781 1 88.69 103 GLN A CA 1
ATOM 784 C C . GLN A 1 103 ? 23.984 17.984 7.82 1 88.69 103 GLN A C 1
ATOM 786 O O . GLN A 1 103 ? 24.594 17.672 8.844 1 88.69 103 GLN A O 1
ATOM 791 N N . HIS A 1 104 ? 22.781 17.594 7.555 1 91.06 104 HIS A N 1
ATOM 792 C CA . HIS A 1 104 ? 22.016 16.766 8.492 1 91.06 104 HIS A CA 1
ATOM 793 C C . HIS A 1 104 ? 22.062 15.297 8.086 1 91.06 104 HIS A C 1
ATOM 795 O O . HIS A 1 104 ? 21.016 14.633 8.031 1 91.06 104 HIS A O 1
ATOM 801 N N . ARG A 1 105 ? 23.203 14.781 7.848 1 91.31 105 ARG A N 1
ATOM 802 C CA . ARG A 1 105 ? 23.375 13.43 7.34 1 91.31 105 ARG A CA 1
ATOM 803 C C . ARG A 1 105 ? 22.859 12.391 8.336 1 91.31 105 ARG A C 1
ATOM 805 O O . ARG A 1 105 ? 22.266 11.383 7.949 1 91.31 105 ARG A O 1
ATOM 812 N N . GLY A 1 106 ? 23.047 12.602 9.609 1 89.56 106 GLY A N 1
ATOM 813 C CA . GLY A 1 106 ? 22.578 11.664 10.617 1 89.56 106 GLY A CA 1
ATOM 814 C C . GLY A 1 106 ? 21.078 11.547 10.68 1 89.56 106 GLY A C 1
ATOM 815 O O . GLY A 1 106 ? 20.531 10.438 10.766 1 89.56 106 GLY A O 1
ATOM 816 N N . THR A 1 107 ? 20.406 12.625 10.617 1 90.88 107 THR A N 1
ATOM 817 C CA . THR A 1 107 ? 18.953 12.641 10.664 1 90.88 107 THR A CA 1
ATOM 818 C C . THR A 1 107 ? 18.375 11.992 9.414 1 90.88 107 THR A C 1
ATOM 820 O O . THR A 1 107 ? 17.422 11.203 9.5 1 90.88 107 THR A O 1
ATOM 823 N N . ILE A 1 108 ? 18.969 12.312 8.289 1 93.44 108 ILE A N 1
ATOM 824 C CA . ILE A 1 108 ? 18.5 11.758 7.027 1 93.44 108 ILE A CA 1
ATOM 825 C C . ILE A 1 108 ? 18.656 10.234 7.039 1 93.44 108 ILE A C 1
ATOM 827 O O . ILE A 1 108 ? 17.734 9.508 6.656 1 93.44 108 ILE A O 1
ATOM 831 N N . LEU A 1 109 ? 19.781 9.781 7.508 1 93.88 109 LEU A N 1
ATOM 832 C CA . LEU A 1 109 ? 20.047 8.344 7.566 1 93.88 109 LEU A CA 1
ATOM 833 C C . LEU A 1 109 ? 19.047 7.652 8.484 1 93.88 109 LEU A C 1
ATOM 835 O O . LEU A 1 109 ? 18.516 6.59 8.141 1 93.88 109 LEU A O 1
ATOM 839 N N . LYS A 1 110 ? 18.766 8.234 9.586 1 93.38 110 LYS A N 1
ATOM 840 C CA . LYS A 1 110 ? 17.797 7.668 10.523 1 93.38 110 LYS A CA 1
ATOM 841 C C . LYS A 1 110 ? 16.422 7.531 9.883 1 93.38 110 LYS A C 1
ATOM 843 O O . LYS A 1 110 ? 15.773 6.492 10.016 1 93.38 110 LYS A O 1
ATOM 848 N N . ARG A 1 111 ? 16 8.539 9.18 1 94.06 111 ARG A N 1
ATOM 849 C CA . ARG A 1 111 ? 14.688 8.547 8.539 1 94.06 111 ARG A CA 1
ATOM 850 C C . ARG A 1 111 ? 14.609 7.484 7.449 1 94.06 111 ARG A C 1
ATOM 852 O O . ARG A 1 111 ? 13.625 6.738 7.371 1 94.06 111 ARG A O 1
ATOM 859 N N . VAL A 1 112 ? 15.664 7.414 6.688 1 95.81 112 VAL A N 1
ATOM 860 C CA . VAL A 1 112 ? 15.68 6.492 5.555 1 95.81 112 VAL A CA 1
ATOM 861 C C . VAL A 1 112 ? 15.75 5.055 6.059 1 95.81 112 VAL A C 1
ATOM 863 O O . VAL A 1 112 ? 15.062 4.172 5.543 1 95.81 112 VAL A O 1
ATOM 866 N N . VAL A 1 113 ? 16.516 4.812 7.082 1 95.25 113 VAL A N 1
ATOM 867 C CA . VAL A 1 113 ? 16.672 3.471 7.641 1 95.25 113 VAL A CA 1
ATOM 868 C C . VAL A 1 113 ? 15.352 3.02 8.266 1 95.25 113 VAL A C 1
ATOM 870 O O . VAL A 1 113 ? 14.961 1.857 8.141 1 95.25 113 VAL A O 1
ATOM 873 N N . PHE A 1 114 ? 14.688 3.873 8.938 1 95.44 114 PHE A N 1
ATOM 874 C CA . PHE A 1 114 ? 13.398 3.516 9.531 1 95.44 114 PHE A CA 1
ATOM 875 C C . PHE A 1 114 ? 12.383 3.188 8.445 1 95.44 114 PHE A C 1
ATOM 877 O O . PHE A 1 114 ? 11.625 2.225 8.57 1 95.44 114 PHE A O 1
ATOM 884 N N . CYS A 1 115 ? 12.328 4.016 7.414 1 96 115 CYS A N 1
ATOM 885 C CA . CYS A 1 115 ? 11.422 3.74 6.309 1 96 115 CYS A CA 1
ATOM 886 C C . CYS A 1 115 ? 11.727 2.387 5.676 1 96 115 CYS A C 1
ATOM 888 O O . CYS A 1 115 ? 10.82 1.586 5.445 1 96 115 CYS A O 1
ATOM 890 N N . ALA A 1 116 ? 12.992 2.15 5.457 1 95.69 116 ALA A N 1
ATOM 891 C CA . ALA A 1 116 ? 13.406 0.879 4.871 1 95.69 116 ALA A CA 1
ATOM 892 C C . ALA A 1 116 ? 13.055 -0.289 5.789 1 95.69 116 ALA A C 1
ATOM 894 O O . ALA A 1 116 ? 12.555 -1.315 5.328 1 95.69 116 ALA A O 1
ATOM 895 N N . GLY A 1 117 ? 13.367 -0.105 7.051 1 95.25 117 GLY A N 1
ATOM 896 C CA . GLY A 1 117 ? 13.031 -1.145 8.008 1 95.25 117 GLY A CA 1
ATOM 897 C C . GLY A 1 117 ? 11.547 -1.456 8.047 1 95.25 117 GLY A C 1
ATOM 898 O O . GLY A 1 117 ? 11.148 -2.623 8.109 1 95.25 117 GLY A O 1
ATOM 899 N N . THR A 1 118 ? 10.719 -0.463 8.039 1 95.88 118 THR A N 1
ATOM 900 C CA . THR A 1 118 ? 9.273 -0.63 8.039 1 95.88 118 THR A CA 1
ATOM 901 C C . THR A 1 118 ? 8.812 -1.368 6.789 1 95.88 118 THR A C 1
ATOM 903 O O . THR A 1 118 ? 8 -2.291 6.867 1 95.88 118 THR A O 1
ATOM 906 N N . LEU A 1 119 ? 9.32 -0.981 5.695 1 96.75 119 LEU A N 1
ATOM 907 C CA . LEU A 1 119 ? 8.938 -1.588 4.422 1 96.75 119 LEU A CA 1
ATOM 908 C C . LEU A 1 119 ? 9.391 -3.045 4.359 1 96.75 119 LEU A C 1
ATOM 910 O O . LEU A 1 119 ? 8.641 -3.91 3.898 1 96.75 119 LEU A O 1
ATOM 914 N N . TYR A 1 120 ? 10.562 -3.367 4.848 1 94.44 120 TYR A N 1
ATOM 915 C CA . TYR A 1 120 ? 11.031 -4.746 4.859 1 94.44 120 TYR A CA 1
ATOM 916 C C . TYR A 1 120 ? 10.219 -5.594 5.832 1 94.44 120 TYR A C 1
ATOM 918 O O . TYR A 1 120 ? 10 -6.785 5.594 1 94.44 120 TYR A O 1
ATOM 926 N N . ALA A 1 121 ? 9.883 -5.012 6.91 1 94.94 121 ALA A N 1
ATOM 927 C CA . ALA A 1 121 ? 9.008 -5.727 7.828 1 94.94 121 ALA A CA 1
ATOM 928 C C . ALA A 1 121 ? 7.668 -6.051 7.168 1 94.94 121 ALA A C 1
ATOM 930 O O . ALA A 1 121 ? 7.16 -7.168 7.301 1 94.94 121 ALA A O 1
ATOM 931 N N . MET A 1 122 ? 7.145 -5.078 6.512 1 95.88 122 MET A N 1
ATOM 932 C CA . MET A 1 122 ? 5.906 -5.301 5.77 1 95.88 122 MET A CA 1
ATOM 933 C C . MET A 1 122 ? 6.094 -6.383 4.707 1 95.88 122 MET A C 1
ATOM 935 O O . MET A 1 122 ? 5.215 -7.223 4.508 1 95.88 122 MET A O 1
ATOM 939 N N . ARG A 1 123 ? 7.168 -6.34 4.055 1 95 123 ARG A N 1
ATOM 940 C CA . ARG A 1 123 ? 7.48 -7.324 3.023 1 95 123 ARG A CA 1
ATOM 941 C C . ARG A 1 123 ? 7.543 -8.727 3.609 1 95 123 ARG A C 1
ATOM 943 O O . ARG A 1 123 ? 7.043 -9.68 3.008 1 95 123 ARG A O 1
ATOM 950 N N . SER A 1 124 ? 8.18 -8.859 4.758 1 92.62 124 SER A N 1
ATOM 951 C CA . SER A 1 124 ? 8.258 -10.156 5.414 1 92.62 124 SER A CA 1
ATOM 952 C C . SER A 1 124 ? 6.871 -10.734 5.672 1 92.62 124 SER A C 1
ATOM 954 O O . SER A 1 124 ? 6.656 -11.938 5.516 1 92.62 124 SER A O 1
ATOM 956 N N . VAL A 1 125 ? 5.973 -9.906 5.98 1 93.75 125 VAL A N 1
ATOM 957 C CA . VAL A 1 125 ? 4.602 -10.336 6.258 1 93.75 125 VAL A CA 1
ATOM 958 C C . VAL A 1 125 ? 3.957 -10.859 4.98 1 93.75 125 VAL A C 1
ATOM 960 O O . VAL A 1 125 ? 3.334 -11.922 4.98 1 93.75 125 VAL A O 1
ATOM 963 N N . THR A 1 126 ? 4.125 -10.195 3.906 1 93.12 126 THR A N 1
ATOM 964 C CA . THR A 1 126 ? 3.484 -10.594 2.658 1 93.12 126 THR A CA 1
ATOM 965 C C . THR A 1 126 ? 4.125 -11.867 2.109 1 93.12 126 THR A C 1
ATOM 967 O O . THR A 1 126 ? 3.436 -12.734 1.571 1 93.12 126 THR A O 1
ATOM 970 N N . LEU A 1 127 ? 5.418 -11.93 2.287 1 90.62 127 LEU A N 1
ATOM 971 C CA . LEU A 1 127 ? 6.113 -13.125 1.819 1 90.62 127 LEU A CA 1
ATOM 972 C C . LEU A 1 127 ? 5.645 -14.359 2.582 1 90.62 127 LEU A C 1
ATOM 974 O O . LEU A 1 127 ? 5.555 -15.453 2.014 1 90.62 127 LEU A O 1
ATOM 978 N N . ALA A 1 128 ? 5.367 -14.164 3.803 1 89.69 128 ALA A N 1
ATOM 979 C CA . ALA A 1 128 ? 4.961 -15.273 4.652 1 89.69 128 ALA A CA 1
ATOM 980 C C . ALA A 1 128 ? 3.486 -15.617 4.445 1 89.69 128 ALA A C 1
ATOM 982 O O . ALA A 1 128 ? 3.062 -16.75 4.688 1 89.69 128 ALA A O 1
ATOM 983 N N . ALA A 1 129 ? 2.713 -14.656 3.963 1 91.69 129 ALA A N 1
ATOM 984 C CA . ALA A 1 129 ? 1.264 -14.82 3.877 1 91.69 129 ALA A CA 1
ATOM 985 C C . ALA A 1 129 ? 0.88 -15.742 2.725 1 91.69 129 ALA A C 1
ATOM 987 O O . ALA A 1 129 ? 0.191 -16.75 2.928 1 91.69 129 ALA A O 1
ATOM 988 N N . THR A 1 130 ? 1.241 -15.383 1.538 1 89.12 130 THR A N 1
ATOM 989 C CA . THR A 1 130 ? 0.943 -16.156 0.335 1 89.12 130 THR A CA 1
ATOM 990 C C . THR A 1 130 ? 2.184 -16.281 -0.546 1 89.12 130 THR A C 1
ATOM 992 O O . THR A 1 130 ? 2.863 -15.289 -0.815 1 89.12 130 THR A O 1
ATOM 995 N N . GLN A 1 131 ? 2.445 -17.469 -0.935 1 86.62 131 GLN A N 1
ATOM 996 C CA . GLN A 1 131 ? 3.656 -17.719 -1.712 1 86.62 131 GLN A CA 1
ATOM 997 C C . GLN A 1 131 ? 3.34 -17.844 -3.199 1 86.62 131 GLN A C 1
ATOM 999 O O . GLN A 1 131 ? 2.568 -18.719 -3.6 1 86.62 131 GLN A O 1
ATOM 1004 N N . LEU A 1 132 ? 3.932 -16.984 -3.988 1 84.94 132 LEU A N 1
ATOM 1005 C CA . LEU A 1 132 ? 3.771 -17 -5.438 1 84.94 132 LEU A CA 1
ATOM 1006 C C . LEU A 1 132 ? 4.961 -17.672 -6.113 1 84.94 132 LEU A C 1
ATOM 1008 O O . LEU A 1 132 ? 6.09 -17.578 -5.625 1 84.94 132 LEU A O 1
ATOM 1012 N N . PRO A 1 133 ? 4.672 -18.297 -7.219 1 85.75 133 PRO A N 1
ATOM 1013 C CA . PRO A 1 133 ? 5.777 -18.906 -7.961 1 85.75 133 PRO A CA 1
ATOM 1014 C C . PRO A 1 133 ? 6.68 -17.875 -8.633 1 85.75 133 PRO A C 1
ATOM 1016 O O . PRO A 1 133 ? 6.301 -16.703 -8.766 1 85.75 133 PRO A O 1
ATOM 1019 N N . SER A 1 134 ? 7.883 -18.406 -8.945 1 82.19 134 SER A N 1
ATOM 1020 C CA . SER A 1 134 ? 8.789 -17.516 -9.672 1 82.19 134 SER A CA 1
ATOM 1021 C C . SER A 1 134 ? 8.305 -17.281 -11.094 1 82.19 134 SER A C 1
ATOM 1023 O O . SER A 1 134 ? 7.594 -18.109 -11.664 1 82.19 134 SER A O 1
ATOM 1025 N N . GLY A 1 135 ? 8.641 -16.156 -11.664 1 81.25 135 GLY A N 1
ATOM 1026 C CA . GLY A 1 135 ? 8.133 -15.75 -12.969 1 81.25 135 GLY A CA 1
ATOM 1027 C C . GLY A 1 135 ? 9.008 -16.203 -14.117 1 81.25 135 GLY A C 1
ATOM 1028 O O . GLY A 1 135 ? 8.711 -15.922 -15.281 1 81.25 135 GLY A O 1
ATOM 1029 N N . TYR A 1 136 ? 9.961 -16.969 -13.805 1 78.31 136 TYR A N 1
ATOM 1030 C CA . TYR A 1 136 ? 10.906 -17.359 -14.844 1 78.31 136 TYR A CA 1
ATOM 1031 C C . TYR A 1 136 ? 10.297 -18.422 -15.758 1 78.31 136 TYR A C 1
ATOM 1033 O O . TYR A 1 136 ? 9.43 -19.188 -15.336 1 78.31 136 TYR A O 1
ATOM 1041 N N . THR A 1 137 ? 10.742 -18.344 -16.953 1 79.19 137 THR A N 1
ATOM 1042 C CA . THR A 1 137 ? 10.289 -19.344 -17.922 1 79.19 137 THR A CA 1
ATOM 1043 C C . THR A 1 137 ? 10.898 -20.703 -17.594 1 79.19 137 THR A C 1
ATOM 1045 O O . THR A 1 137 ? 10.227 -21.734 -17.719 1 79.19 137 THR A O 1
ATOM 1048 N N . ASP A 1 138 ? 12.195 -20.688 -17.312 1 76.81 138 ASP A N 1
ATOM 1049 C CA . ASP A 1 138 ? 12.891 -21.922 -16.953 1 76.81 138 ASP A CA 1
ATOM 1050 C C . ASP A 1 138 ? 13.18 -21.984 -15.453 1 76.81 138 ASP A C 1
ATOM 1052 O O . ASP A 1 138 ? 14.32 -21.797 -15.031 1 76.81 138 ASP A O 1
ATOM 1056 N N . ASN A 1 139 ? 12.102 -22.25 -14.711 1 75 139 ASN A N 1
ATOM 1057 C CA . ASN A 1 139 ? 12.25 -22.297 -13.258 1 75 139 ASN A CA 1
ATOM 1058 C C . ASN A 1 139 ? 13.062 -23.516 -12.812 1 75 139 ASN A C 1
ATOM 1060 O O . ASN A 1 139 ? 13.758 -23.453 -11.797 1 75 139 ASN A O 1
ATOM 1064 N N . GLN A 1 140 ? 13.062 -24.5 -13.586 1 71.44 140 GLN A N 1
ATOM 1065 C CA . GLN A 1 140 ? 13.812 -25.688 -13.227 1 71.44 140 GLN A CA 1
ATOM 1066 C C . GLN A 1 140 ? 15.32 -25.453 -13.32 1 71.44 140 GLN A C 1
ATOM 1068 O O . GLN A 1 140 ? 16.078 -25.938 -12.484 1 71.44 140 GLN A O 1
ATOM 1073 N N . GLY A 1 141 ? 15.68 -24.688 -14.328 1 71.81 141 GLY A N 1
ATOM 1074 C CA . GLY A 1 141 ? 17.094 -24.422 -14.508 1 71.81 141 GLY A CA 1
ATOM 1075 C C . GLY A 1 141 ? 17.609 -23.297 -13.641 1 71.81 141 GLY A C 1
ATOM 1076 O O . GLY A 1 141 ? 18.75 -23.312 -13.188 1 71.81 141 GLY A O 1
ATOM 1077 N N . ARG A 1 142 ? 16.734 -22.469 -13.359 1 75.19 142 ARG A N 1
ATOM 1078 C CA . ARG A 1 142 ? 17.172 -21.25 -12.688 1 75.19 142 ARG A CA 1
ATOM 1079 C C . ARG A 1 142 ? 17.031 -21.391 -11.172 1 75.19 142 ARG A C 1
ATOM 1081 O O . ARG A 1 142 ? 17.781 -20.75 -10.414 1 75.19 142 ARG A O 1
ATOM 1088 N N . CYS A 1 143 ? 16.156 -22.203 -10.766 1 75.12 143 CYS A N 1
ATOM 1089 C CA . CYS A 1 143 ? 15.914 -22.344 -9.336 1 75.12 143 CYS A CA 1
ATOM 1090 C C . CYS A 1 143 ? 16.609 -23.578 -8.781 1 75.12 143 CYS A C 1
ATOM 1092 O O . CYS A 1 143 ? 16.719 -24.594 -9.453 1 75.12 143 CYS A O 1
ATOM 1094 N N . ARG A 1 144 ? 17.047 -23.453 -7.582 1 75.31 144 ARG A N 1
ATOM 1095 C CA . ARG A 1 144 ? 17.641 -24.578 -6.871 1 75.31 144 ARG A CA 1
ATOM 1096 C C . ARG A 1 144 ? 16.609 -25.688 -6.656 1 75.31 144 ARG A C 1
ATOM 1098 O O . ARG A 1 144 ? 15.406 -25.438 -6.648 1 75.31 144 ARG A O 1
ATOM 1105 N N . ASP A 1 145 ? 17.203 -26.859 -6.52 1 75.69 145 ASP A N 1
ATOM 1106 C CA . ASP A 1 145 ? 16.328 -28 -6.285 1 75.69 145 ASP A CA 1
ATOM 1107 C C . ASP A 1 145 ? 15.594 -27.859 -4.953 1 75.69 145 ASP A C 1
ATOM 1109 O O . ASP A 1 145 ? 16.156 -27.359 -3.977 1 75.69 145 ASP A O 1
ATOM 1113 N N . GLN A 1 146 ? 14.312 -28.156 -5.02 1 76.19 146 GLN A N 1
ATOM 1114 C CA . GLN A 1 146 ? 13.523 -28.172 -3.795 1 76.19 146 GLN A CA 1
ATOM 1115 C C . GLN A 1 146 ? 13.805 -29.422 -2.967 1 76.19 146 GLN A C 1
ATOM 1117 O O . GLN A 1 146 ? 13.93 -30.516 -3.512 1 76.19 146 GLN A O 1
ATOM 1122 N N . VAL A 1 147 ? 14.258 -29.172 -1.752 1 74.19 147 VAL A N 1
ATOM 1123 C CA . VAL A 1 147 ? 14.594 -30.281 -0.87 1 74.19 147 VAL A CA 1
ATOM 1124 C C . VAL A 1 147 ? 13.617 -30.328 0.3 1 74.19 147 VAL A C 1
ATOM 1126 O O . VAL A 1 147 ? 12.93 -29.344 0.589 1 74.19 147 VAL A O 1
ATOM 1129 N N . GLU A 1 148 ? 13.523 -31.516 0.886 1 72.5 148 GLU A N 1
ATOM 1130 C CA . GLU A 1 148 ? 12.664 -31.672 2.059 1 72.5 148 GLU A CA 1
ATOM 1131 C C . GLU A 1 148 ? 13.125 -30.781 3.205 1 72.5 148 GLU A C 1
ATOM 1133 O O . GLU A 1 148 ? 14.328 -30.578 3.393 1 72.5 148 GLU A O 1
ATOM 1138 N N . SER A 1 149 ? 12.164 -30.141 3.77 1 63.25 149 SER A N 1
ATOM 1139 C CA . SER A 1 149 ? 12.383 -29.141 4.805 1 63.25 149 SER A CA 1
ATOM 1140 C C . SER A 1 149 ? 13.203 -29.703 5.957 1 63.25 149 SER A C 1
ATOM 1142 O O . SER A 1 149 ? 12.758 -30.625 6.656 1 63.25 149 SER A O 1
ATOM 1144 N N . GLU A 1 150 ? 14.539 -29.516 5.938 1 77.75 150 GLU A N 1
ATOM 1145 C CA . GLU A 1 150 ? 15.414 -29.781 7.07 1 77.75 150 GLU A CA 1
ATOM 1146 C C . GLU A 1 150 ? 15.977 -28.5 7.66 1 77.75 150 GLU A C 1
ATOM 1148 O O . GLU A 1 150 ? 16.25 -27.531 6.93 1 77.75 150 GLU A O 1
ATOM 1153 N N . ALA A 1 151 ? 16.031 -28.5 8.953 1 78.25 151 ALA A N 1
ATOM 1154 C CA . ALA A 1 151 ? 16.5 -27.312 9.672 1 78.25 151 ALA A CA 1
ATOM 1155 C C . ALA A 1 151 ? 17.891 -26.906 9.195 1 78.25 151 ALA A C 1
ATOM 1157 O O . ALA A 1 151 ? 18.188 -25.703 9.055 1 78.25 151 ALA A O 1
ATOM 1158 N N . GLY A 1 152 ? 18.688 -27.828 9 1 75.5 152 GLY A N 1
ATOM 1159 C CA . GLY A 1 152 ? 20.047 -27.547 8.555 1 75.5 152 GLY A CA 1
ATOM 1160 C C . GLY A 1 152 ? 20.094 -26.828 7.219 1 75.5 152 GLY A C 1
ATOM 1161 O O . GLY A 1 152 ? 20.844 -25.875 7.047 1 75.5 152 GLY A O 1
ATOM 1162 N N . VAL A 1 153 ? 19.297 -27.344 6.359 1 75.44 153 VAL A N 1
ATOM 1163 C CA . VAL A 1 153 ? 19.266 -26.75 5.031 1 75.44 153 VAL A CA 1
ATOM 1164 C C . VAL A 1 153 ? 18.688 -25.328 5.125 1 75.44 153 VAL A C 1
ATOM 1166 O O . VAL A 1 153 ? 19.219 -24.406 4.5 1 75.44 153 VAL A O 1
ATOM 1169 N N . PHE A 1 154 ? 17.766 -25.219 5.98 1 79.62 154 PHE A N 1
ATOM 1170 C CA . PHE A 1 154 ? 17.141 -23.922 6.18 1 79.62 154 PHE A CA 1
ATOM 1171 C C . PHE A 1 154 ? 18.156 -22.891 6.688 1 79.62 154 PHE A C 1
ATOM 1173 O O . PHE A 1 154 ? 18.297 -21.812 6.113 1 79.62 154 PHE A O 1
ATOM 1180 N N . PHE A 1 155 ? 18.828 -23.203 7.734 1 82.12 155 PHE A N 1
ATOM 1181 C CA . PHE A 1 155 ? 19.781 -22.266 8.344 1 82.12 155 PHE A CA 1
ATOM 1182 C C . PHE A 1 155 ? 20.969 -22.016 7.422 1 82.12 155 PHE A C 1
ATOM 1184 O O . PHE A 1 155 ? 21.516 -20.922 7.398 1 82.12 155 PHE A O 1
ATOM 1191 N N . GLY A 1 156 ? 21.359 -22.969 6.648 1 76.12 156 GLY A N 1
ATOM 1192 C CA . GLY A 1 156 ? 22.391 -22.781 5.645 1 76.12 156 GLY A CA 1
ATOM 1193 C C . GLY A 1 156 ? 22.016 -21.75 4.594 1 76.12 156 GLY A C 1
ATOM 1194 O O . GLY A 1 156 ? 22.812 -20.875 4.262 1 76.12 156 GLY A O 1
ATOM 1195 N N . ARG A 1 157 ? 20.891 -21.875 4.211 1 76.5 157 ARG A N 1
ATOM 1196 C CA . ARG A 1 157 ? 20.406 -20.938 3.213 1 76.5 157 ARG A CA 1
ATOM 1197 C C . ARG A 1 157 ? 20.297 -19.531 3.791 1 76.5 157 ARG A C 1
ATOM 1199 O O . ARG A 1 157 ? 20.641 -18.547 3.123 1 76.5 157 ARG A O 1
ATOM 1206 N N . LEU A 1 158 ? 19.828 -19.484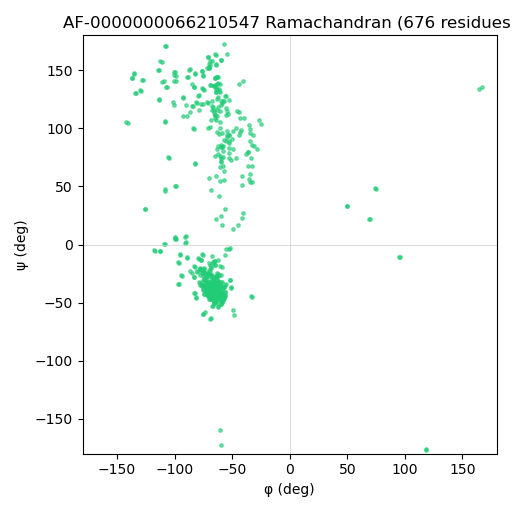 4.973 1 75.25 158 LEU A N 1
ATOM 1207 C CA . LEU A 1 158 ? 19.688 -18.188 5.645 1 75.25 158 LEU A CA 1
ATOM 1208 C C . LEU A 1 158 ? 21.047 -17.516 5.797 1 75.25 158 LEU A C 1
ATOM 1210 O O . LEU A 1 158 ? 21.172 -16.312 5.535 1 75.25 158 LEU A O 1
ATOM 1214 N N . PHE A 1 159 ? 21.891 -18.266 6.191 1 77.44 159 PHE A N 1
ATOM 1215 C CA . PHE A 1 159 ? 23.234 -17.734 6.395 1 77.44 159 PHE A CA 1
ATOM 1216 C C . PHE A 1 159 ? 23.844 -17.281 5.074 1 77.44 159 PHE A C 1
ATOM 1218 O O . PHE A 1 159 ? 24.484 -16.219 5.008 1 77.44 159 PHE A O 1
ATOM 1225 N N . GLU A 1 160 ? 23.672 -18.031 4.09 1 74.38 160 GLU A N 1
ATOM 1226 C CA . GLU A 1 160 ? 24.172 -17.688 2.766 1 74.38 160 GLU A CA 1
ATOM 1227 C C . GLU A 1 160 ? 23.594 -16.359 2.281 1 74.38 160 GLU A C 1
ATOM 1229 O O . GLU A 1 160 ? 24.312 -15.492 1.79 1 74.38 160 GLU A O 1
ATOM 1234 N N . GLN A 1 161 ? 22.344 -16.25 2.438 1 73.06 161 GLN A N 1
ATOM 1235 C CA . GLN A 1 161 ? 21.688 -15.031 1.989 1 73.06 161 GLN A CA 1
ATOM 1236 C C . GLN A 1 161 ? 22.125 -13.828 2.812 1 73.06 161 GLN A C 1
ATOM 1238 O O . GLN A 1 161 ? 22.234 -12.719 2.287 1 73.06 161 GLN A O 1
ATOM 1243 N N . THR A 1 162 ? 22.312 -14.102 4.055 1 69 162 THR A N 1
ATOM 1244 C CA . THR A 1 162 ? 22.766 -13.023 4.938 1 69 162 THR A CA 1
ATOM 1245 C C . THR A 1 162 ? 24.141 -12.516 4.516 1 69 162 THR A C 1
ATOM 1247 O O . THR A 1 162 ? 24.359 -11.305 4.426 1 69 162 THR A O 1
ATOM 1250 N N . ILE A 1 163 ? 24.953 -13.414 4.129 1 65.62 163 ILE A N 1
ATOM 1251 C CA . ILE A 1 163 ? 26.312 -13.055 3.732 1 65.62 163 ILE A CA 1
ATOM 1252 C C . ILE A 1 163 ? 26.281 -12.312 2.4 1 65.62 163 ILE A C 1
ATOM 1254 O O . ILE A 1 163 ? 27.031 -11.359 2.191 1 65.62 163 ILE A O 1
ATOM 1258 N N . ARG A 1 164 ? 25.344 -12.75 1.652 1 65.88 164 ARG A N 1
ATOM 1259 C CA . ARG A 1 164 ? 25.25 -12.172 0.314 1 65.88 164 ARG A CA 1
ATOM 1260 C C . ARG A 1 164 ? 24.344 -10.945 0.303 1 65.88 164 ARG A C 1
ATOM 1262 O O . ARG A 1 164 ? 24.109 -10.352 -0.749 1 65.88 164 ARG A O 1
ATOM 1269 N N . ILE A 1 165 ? 23.875 -10.617 1.419 1 60.12 165 ILE A N 1
ATOM 1270 C CA . ILE A 1 165 ? 23 -9.461 1.607 1 60.12 165 ILE A CA 1
ATOM 1271 C C . ILE A 1 165 ? 21.875 -9.492 0.583 1 60.12 165 ILE A C 1
ATOM 1273 O O . ILE A 1 165 ? 21.562 -8.469 -0.043 1 60.12 165 ILE A O 1
ATOM 1277 N N . GLY A 1 166 ? 21.5 -10.727 0.271 1 57.78 166 GLY A N 1
ATOM 1278 C CA . GLY A 1 166 ? 20.312 -10.875 -0.543 1 57.78 166 GLY A CA 1
ATOM 1279 C C . GLY A 1 166 ? 20.609 -11.023 -2.023 1 57.78 166 GLY A C 1
ATOM 1280 O O . GLY A 1 166 ? 19.719 -11.344 -2.814 1 57.78 166 GLY A O 1
ATOM 1281 N N . PHE A 1 167 ? 21.828 -10.797 -2.43 1 60.75 167 PHE A N 1
ATOM 1282 C CA . PHE A 1 167 ? 22.156 -10.961 -3.844 1 60.75 167 PHE A CA 1
ATOM 1283 C C . PHE A 1 167 ? 22.359 -12.43 -4.184 1 60.75 167 PHE A C 1
ATOM 1285 O O . PHE A 1 167 ? 22.922 -13.18 -3.385 1 60.75 167 PHE A O 1
ATOM 1292 N N . GLN A 1 168 ? 21.641 -12.828 -5.211 1 61.75 168 GLN A N 1
ATOM 1293 C CA . GLN A 1 168 ? 21.734 -14.234 -5.602 1 61.75 168 GLN A CA 1
ATOM 1294 C C . GLN A 1 168 ? 22.391 -14.375 -6.969 1 61.75 168 GLN A C 1
ATOM 1296 O O . GLN A 1 168 ? 22.438 -13.422 -7.75 1 61.75 168 GLN A O 1
ATOM 1301 N N . SER A 1 169 ? 23.062 -15.586 -7.039 1 64.31 169 SER A N 1
ATOM 1302 C CA . SER A 1 169 ? 23.578 -15.938 -8.359 1 64.31 169 SER A CA 1
ATOM 1303 C C . SER A 1 169 ? 22.438 -16.156 -9.359 1 64.31 169 SER A C 1
ATOM 1305 O O . SER A 1 169 ? 21.328 -16.5 -8.969 1 64.31 169 SER A O 1
ATOM 1307 N N . LYS A 1 170 ? 22.672 -15.75 -10.523 1 64.38 170 LYS A N 1
ATOM 1308 C CA . LYS A 1 170 ? 21.641 -15.836 -11.562 1 64.38 170 LYS A CA 1
ATOM 1309 C C . LYS A 1 170 ? 21.344 -17.297 -11.906 1 64.38 170 LYS A C 1
ATOM 1311 O O . LYS A 1 170 ? 20.281 -17.594 -12.477 1 64.38 170 LYS A O 1
ATOM 1316 N N . ASP A 1 171 ? 22.281 -18.125 -11.445 1 67.5 171 ASP A N 1
ATOM 1317 C CA . ASP A 1 171 ? 22.047 -19.562 -11.648 1 67.5 171 ASP A CA 1
ATOM 1318 C C . ASP A 1 171 ? 21.844 -20.281 -10.32 1 67.5 171 ASP A C 1
ATOM 1320 O O . ASP A 1 171 ? 22.562 -20.016 -9.352 1 67.5 171 ASP A O 1
ATOM 1324 N N . GLN A 1 172 ? 20.719 -21.031 -10.055 1 66.75 172 GLN A N 1
ATOM 1325 C CA . GLN A 1 172 ? 20.375 -21.797 -8.859 1 66.75 172 GLN A CA 1
ATOM 1326 C C . GLN A 1 172 ? 19.969 -20.891 -7.707 1 66.75 172 GLN A C 1
ATOM 1328 O O . GLN A 1 172 ? 20.5 -21 -6.598 1 66.75 172 GLN A O 1
ATOM 1333 N N . MET A 1 173 ? 19.203 -20.109 -8.031 1 73.19 173 MET A N 1
ATOM 1334 C CA . MET A 1 173 ? 18.719 -19.125 -7.059 1 73.19 173 MET A CA 1
ATOM 1335 C C . MET A 1 173 ? 17.594 -19.734 -6.211 1 73.19 173 MET A C 1
ATOM 1337 O O . MET A 1 173 ? 16.984 -20.734 -6.594 1 73.19 173 MET A O 1
ATOM 1341 N N . LEU A 1 174 ? 17.625 -19.234 -5.016 1 71.19 174 LEU A N 1
ATOM 1342 C CA . LEU A 1 174 ? 16.406 -19.5 -4.266 1 71.19 174 LEU A CA 1
ATOM 1343 C C . LEU A 1 174 ? 15.211 -18.781 -4.887 1 71.19 174 LEU A C 1
ATOM 1345 O O . LEU A 1 174 ? 15.227 -17.562 -5.023 1 71.19 174 LEU A O 1
ATOM 1349 N N . CYS A 1 175 ? 14.367 -19.734 -5.371 1 66.56 175 CYS A N 1
ATOM 1350 C CA . CYS A 1 175 ? 13.258 -19.141 -6.117 1 66.56 175 CYS A CA 1
ATOM 1351 C C . CYS A 1 175 ? 12.016 -19.047 -5.246 1 66.56 175 CYS A C 1
ATOM 1353 O O . CYS A 1 175 ? 11.828 -19.844 -4.324 1 66.56 175 CYS A O 1
ATOM 1355 N N . GLY A 1 176 ? 11.273 -18.062 -5.293 1 65.06 176 GLY A N 1
ATOM 1356 C CA . GLY A 1 176 ? 10.031 -17.719 -4.621 1 65.06 176 GLY A CA 1
ATOM 1357 C C . GLY A 1 176 ? 9.648 -16.266 -4.773 1 65.06 176 GLY A C 1
ATOM 1358 O O . GLY A 1 176 ? 10.508 -15.406 -5.008 1 65.06 176 GLY A O 1
ATOM 1359 N N . ASP A 1 177 ? 8.305 -16.188 -5.059 1 63.25 177 ASP A N 1
ATOM 1360 C CA . ASP A 1 177 ? 7.848 -14.836 -5.355 1 63.25 177 ASP A CA 1
ATOM 1361 C C . ASP A 1 177 ? 8.086 -13.906 -4.176 1 63.25 177 ASP A C 1
ATOM 1363 O O . ASP A 1 177 ? 7.992 -14.32 -3.018 1 63.25 177 ASP A O 1
ATOM 1367 N N . LEU A 1 178 ? 8.469 -12.93 -4.598 1 71.44 178 LEU A N 1
ATOM 1368 C CA . LEU A 1 178 ? 8.977 -11.859 -3.746 1 71.44 178 LEU A CA 1
ATOM 1369 C C . LEU A 1 178 ? 8 -10.688 -3.707 1 71.44 178 LEU A C 1
ATOM 1371 O O . LEU A 1 178 ? 8.375 -9.547 -3.996 1 71.44 178 LEU A O 1
ATOM 1375 N N . LEU A 1 179 ? 6.59 -11.062 -3.508 1 82.25 179 LEU A N 1
ATOM 1376 C CA . LEU A 1 179 ? 5.688 -9.945 -3.268 1 82.25 179 LEU A CA 1
ATOM 1377 C C . LEU A 1 179 ? 5.98 -9.289 -1.923 1 82.25 179 LEU A C 1
ATOM 1379 O O . LEU A 1 179 ? 5.746 -9.883 -0.87 1 82.25 179 LEU A O 1
ATOM 1383 N N . PHE A 1 180 ? 6.395 -8.078 -1.925 1 92.25 180 PHE A N 1
ATOM 1384 C CA . PHE A 1 180 ? 6.637 -7.172 -3.043 1 92.25 180 PHE A CA 1
ATOM 1385 C C . PHE A 1 180 ? 8.133 -6.969 -3.26 1 92.25 180 PHE A C 1
ATOM 1387 O O . PHE A 1 180 ? 8.953 -7.488 -2.5 1 92.25 180 PHE A O 1
ATOM 1394 N N . SER A 1 181 ? 8.531 -6.359 -4.27 1 93.06 181 SER A N 1
ATOM 1395 C CA . SER A 1 181 ? 9.898 -6.281 -4.777 1 93.06 181 SER A CA 1
ATOM 1396 C C . SER A 1 181 ? 10.805 -5.516 -3.82 1 93.06 181 SER A C 1
ATOM 1398 O O . SER A 1 181 ? 10.617 -4.316 -3.605 1 93.06 181 SER A O 1
ATOM 1400 N N . GLY A 1 182 ? 11.789 -6.211 -3.348 1 91.94 182 GLY A N 1
ATOM 1401 C CA . GLY A 1 182 ? 12.797 -5.562 -2.521 1 91.94 182 GLY A CA 1
ATOM 1402 C C . GLY A 1 182 ? 13.656 -4.582 -3.293 1 91.94 182 GLY A C 1
ATOM 1403 O O . GLY A 1 182 ? 14.031 -3.529 -2.768 1 91.94 182 GLY A O 1
ATOM 1404 N N . HIS A 1 183 ? 14.008 -4.93 -4.543 1 92.25 183 HIS A N 1
ATOM 1405 C CA . HIS A 1 183 ? 14.758 -4.02 -5.402 1 92.25 183 HIS A CA 1
ATOM 1406 C C . HIS A 1 183 ? 14.023 -2.695 -5.578 1 92.25 183 HIS A C 1
ATOM 1408 O O . HIS A 1 183 ? 14.609 -1.625 -5.422 1 92.25 183 HIS A O 1
ATOM 1414 N N . THR A 1 184 ? 12.781 -2.838 -5.836 1 95.94 184 THR A N 1
ATOM 1415 C CA . THR A 1 184 ? 11.977 -1.649 -6.082 1 95.94 184 THR A CA 1
ATOM 1416 C C . THR A 1 184 ? 11.891 -0.787 -4.824 1 95.94 184 THR A C 1
ATOM 1418 O O . THR A 1 184 ? 12.023 0.437 -4.895 1 95.94 184 THR A O 1
ATOM 1421 N N . LEU A 1 185 ? 11.609 -1.437 -3.67 1 96.88 185 LEU A N 1
ATOM 1422 C CA . LEU A 1 185 ? 11.461 -0.646 -2.453 1 96.88 185 LEU A CA 1
ATOM 1423 C C . LEU A 1 185 ? 12.734 0.136 -2.148 1 96.88 185 LEU A C 1
ATOM 1425 O O . LEU A 1 185 ? 12.664 1.284 -1.702 1 96.88 185 LEU A O 1
ATOM 1429 N N . VAL A 1 186 ? 13.906 -0.466 -2.447 1 95.38 186 VAL A N 1
ATOM 1430 C CA . VAL A 1 186 ? 15.18 0.216 -2.209 1 95.38 186 VAL A CA 1
ATOM 1431 C C . VAL A 1 186 ? 15.336 1.371 -3.193 1 95.38 186 VAL A C 1
ATOM 1433 O O . VAL A 1 186 ? 15.672 2.49 -2.799 1 95.38 186 VAL A O 1
ATOM 1436 N N . MET A 1 187 ? 15.078 1.123 -4.43 1 97.62 187 MET A N 1
ATOM 1437 C CA . MET A 1 187 ? 15.25 2.146 -5.457 1 97.62 187 MET A CA 1
ATOM 1438 C C . MET A 1 187 ? 14.328 3.332 -5.203 1 97.62 187 MET A C 1
ATOM 1440 O O . MET A 1 187 ? 14.758 4.484 -5.246 1 97.62 187 MET A O 1
ATOM 1444 N N . VAL A 1 188 ? 13.094 3.053 -4.883 1 97.75 188 VAL A N 1
ATOM 1445 C CA . VAL A 1 188 ? 12.117 4.117 -4.691 1 97.75 188 VAL A CA 1
ATOM 1446 C C . VAL A 1 188 ? 12.461 4.922 -3.439 1 97.75 188 VAL A C 1
ATOM 1448 O O . VAL A 1 188 ? 12.445 6.156 -3.463 1 97.75 188 VAL A O 1
ATOM 1451 N N . THR A 1 189 ? 12.75 4.254 -2.381 1 97.75 189 THR A N 1
ATOM 1452 C CA . THR A 1 189 ? 13.086 4.938 -1.136 1 97.75 189 THR A CA 1
ATOM 1453 C C . THR A 1 189 ? 14.312 5.832 -1.32 1 97.75 189 THR A C 1
ATOM 1455 O O . THR A 1 189 ? 14.312 6.988 -0.891 1 97.75 189 THR A O 1
ATOM 1458 N N . CYS A 1 190 ? 15.336 5.312 -1.993 1 97.5 190 CYS A N 1
ATOM 1459 C CA . CYS A 1 190 ? 16.531 6.102 -2.26 1 97.5 190 CYS A CA 1
ATOM 1460 C C . CYS A 1 190 ? 16.219 7.285 -3.164 1 97.5 190 CYS A C 1
ATOM 1462 O O . CYS A 1 190 ? 16.656 8.406 -2.904 1 97.5 190 CYS A O 1
ATOM 1464 N N . SER A 1 191 ? 15.484 7.031 -4.18 1 97.62 191 SER A N 1
ATOM 1465 C CA . SER A 1 191 ? 15.148 8.086 -5.133 1 97.62 191 SER A CA 1
ATOM 1466 C C . SER A 1 191 ? 14.344 9.195 -4.465 1 97.62 191 SER A C 1
ATOM 1468 O O . SER A 1 191 ? 14.594 10.383 -4.703 1 97.62 191 SER A O 1
ATOM 1470 N N . LEU A 1 192 ? 13.414 8.828 -3.627 1 96.62 192 LEU A N 1
ATOM 1471 C CA . LEU A 1 192 ? 12.609 9.82 -2.916 1 96.62 192 LEU A CA 1
ATOM 1472 C C . LEU A 1 192 ? 13.477 10.609 -1.935 1 96.62 192 LEU A C 1
ATOM 1474 O O . LEU A 1 192 ? 13.312 11.82 -1.8 1 96.62 192 LEU A O 1
ATOM 1478 N N . ALA A 1 193 ? 14.336 9.914 -1.244 1 96.38 193 ALA A N 1
ATOM 1479 C CA . ALA A 1 193 ? 15.227 10.578 -0.295 1 96.38 193 ALA A CA 1
ATOM 1480 C C . ALA A 1 193 ? 16.125 11.594 -1.003 1 96.38 193 ALA A C 1
ATOM 1482 O O . ALA A 1 193 ? 16.266 12.734 -0.544 1 96.38 193 ALA A O 1
ATOM 1483 N N . VAL A 1 194 ? 16.672 11.211 -2.109 1 96.5 194 VAL A N 1
ATOM 1484 C CA . VAL A 1 194 ? 17.547 12.102 -2.875 1 96.5 194 VAL A CA 1
ATOM 1485 C C . VAL A 1 194 ? 16.75 13.32 -3.348 1 96.5 194 VAL A C 1
ATOM 1487 O O . VAL A 1 194 ? 17.203 14.453 -3.201 1 96.5 194 VAL A O 1
ATOM 1490 N N . ALA A 1 195 ? 15.617 13.094 -3.82 1 94.44 195 ALA A N 1
ATOM 1491 C CA . ALA A 1 195 ? 14.781 14.18 -4.32 1 94.44 195 ALA A CA 1
ATOM 1492 C C . ALA A 1 195 ? 14.367 15.117 -3.189 1 94.44 195 ALA A C 1
ATOM 1494 O O . ALA A 1 195 ? 14.305 16.344 -3.373 1 94.44 195 ALA A O 1
ATOM 1495 N N . TYR A 1 196 ? 14.117 14.594 -2.016 1 93 196 TYR A N 1
ATOM 1496 C CA . TYR A 1 196 ? 13.586 15.359 -0.892 1 93 196 TYR A CA 1
ATOM 1497 C C . TYR A 1 196 ? 14.688 16.188 -0.223 1 93 196 TYR A C 1
ATOM 1499 O O . TYR A 1 196 ? 14.453 17.312 0.201 1 93 196 TYR A O 1
ATOM 1507 N N . TYR A 1 197 ? 15.969 15.688 -0.2 1 93.75 197 TYR A N 1
ATOM 1508 C CA . TYR A 1 197 ? 16.953 16.297 0.672 1 93.75 197 TYR A CA 1
ATOM 1509 C C . TYR A 1 197 ? 18.047 17 -0.141 1 93.75 197 TYR A C 1
ATOM 1511 O O . TYR A 1 197 ? 18.906 17.672 0.418 1 93.75 197 TYR A O 1
ATOM 1519 N N . LEU A 1 198 ? 18 16.859 -1.391 1 93.31 198 LEU A N 1
ATOM 1520 C CA . LEU A 1 198 ? 19 17.531 -2.215 1 93.31 198 LEU A CA 1
ATOM 1521 C C . LEU A 1 198 ? 18.875 19.047 -2.094 1 93.31 198 LEU A C 1
ATOM 1523 O O . LEU A 1 198 ? 17.781 19.594 -2.166 1 93.31 198 LEU A O 1
ATOM 1527 N N . PRO A 1 199 ? 20.031 19.609 -1.859 1 89.69 199 PRO A N 1
ATOM 1528 C CA . PRO A 1 199 ? 20.016 21.062 -1.82 1 89.69 199 PRO A CA 1
ATOM 1529 C C . PRO A 1 199 ? 19.531 21.688 -3.131 1 89.69 199 PRO A C 1
ATOM 1531 O O . PRO A 1 199 ? 19.641 21.062 -4.191 1 89.69 199 PRO A O 1
ATOM 1534 N N . LYS A 1 200 ? 19.078 22.891 -3.086 1 88.06 200 LYS A N 1
ATOM 1535 C CA . LYS A 1 200 ? 18.469 23.578 -4.215 1 88.06 200 LYS A CA 1
ATOM 1536 C C . LYS A 1 200 ? 19.469 23.781 -5.348 1 88.06 200 LYS A C 1
ATOM 1538 O O . LYS A 1 200 ? 19.109 23.703 -6.523 1 88.06 200 LYS A O 1
ATOM 1543 N N . SER A 1 201 ? 20.75 23.984 -5.082 1 88.25 201 SER A N 1
ATOM 1544 C CA . SER A 1 201 ? 21.781 24.281 -6.07 1 88.25 201 SER A CA 1
ATOM 1545 C C . SER A 1 201 ? 22.031 23.094 -6.984 1 88.25 201 SER A C 1
ATOM 1547 O O . SER A 1 201 ? 22.406 23.25 -8.148 1 88.25 201 SER A O 1
ATOM 1549 N N . ILE A 1 202 ? 21.781 21.906 -6.52 1 92 202 ILE A N 1
ATOM 1550 C CA . ILE A 1 202 ? 22.047 20.719 -7.312 1 92 202 ILE A CA 1
ATOM 1551 C C . ILE A 1 202 ? 20.781 19.859 -7.422 1 92 202 ILE A C 1
ATOM 1553 O O . ILE A 1 202 ? 20.859 18.641 -7.57 1 92 202 ILE A O 1
ATOM 1557 N N . LYS A 1 203 ? 19.641 20.5 -7.406 1 91.5 203 LYS A N 1
ATOM 1558 C CA . LYS A 1 203 ? 18.344 19.844 -7.359 1 91.5 203 LYS A CA 1
ATOM 1559 C C . LYS A 1 203 ? 18.094 19.016 -8.617 1 91.5 203 LYS A C 1
ATOM 1561 O O . LYS A 1 203 ? 17.484 17.953 -8.562 1 91.5 203 LYS A O 1
ATOM 1566 N N . PRO A 1 204 ? 18.641 19.438 -9.773 1 93 204 PRO A N 1
ATOM 1567 C CA . PRO A 1 204 ? 18.375 18.672 -10.984 1 93 204 PRO A CA 1
ATOM 1568 C C . PRO A 1 204 ? 18.969 17.266 -10.93 1 93 204 PRO A C 1
ATOM 1570 O O . PRO A 1 204 ? 18.562 16.375 -11.68 1 93 204 PRO A O 1
ATOM 1573 N N . LEU A 1 205 ? 19.891 17.031 -10.047 1 93.19 205 LEU A N 1
ATOM 1574 C CA . LEU A 1 205 ? 20.531 15.719 -9.906 1 93.19 205 LEU A CA 1
ATOM 1575 C C . LEU A 1 205 ? 19.516 14.68 -9.438 1 93.19 205 LEU A C 1
ATOM 1577 O O . LEU A 1 205 ? 19.75 13.477 -9.562 1 93.19 205 LEU A O 1
ATOM 1581 N N . GLN A 1 206 ? 18.375 15.117 -8.969 1 94.44 206 GLN A N 1
ATOM 1582 C CA . GLN A 1 206 ? 17.328 14.203 -8.516 1 94.44 206 GLN A CA 1
ATOM 1583 C C . GLN A 1 206 ? 16.812 13.344 -9.672 1 94.44 206 GLN A C 1
ATOM 1585 O O . GLN A 1 206 ? 16.391 12.211 -9.461 1 94.44 206 GLN A O 1
ATOM 1590 N N . TRP A 1 207 ? 16.906 13.859 -10.883 1 96.31 207 TRP A N 1
ATOM 1591 C CA . TRP A 1 207 ? 16.359 13.172 -12.047 1 96.31 207 TRP A CA 1
ATOM 1592 C C . TRP A 1 207 ? 17.188 11.953 -12.414 1 96.31 207 TRP A C 1
ATOM 1594 O O . TRP A 1 207 ? 16.688 10.992 -13 1 96.31 207 TRP A O 1
ATOM 1604 N N . VAL A 1 208 ? 18.453 11.93 -12.062 1 96.75 208 VAL A N 1
ATOM 1605 C CA . VAL A 1 208 ? 19.281 10.75 -12.281 1 96.75 208 VAL A CA 1
ATOM 1606 C C . VAL A 1 208 ? 18.734 9.578 -11.484 1 96.75 208 VAL A C 1
ATOM 1608 O O . VAL A 1 208 ? 18.578 8.477 -12.016 1 96.75 208 VAL A O 1
ATOM 1611 N N . SER A 1 209 ? 18.391 9.836 -10.227 1 96.94 209 SER A N 1
ATOM 1612 C CA . SER A 1 209 ? 17.859 8.773 -9.383 1 96.94 209 SER A CA 1
ATOM 1613 C C . SER A 1 209 ? 16.469 8.359 -9.828 1 96.94 209 SER A C 1
ATOM 1615 O O . SER A 1 209 ? 16.141 7.176 -9.836 1 96.94 209 SER A O 1
ATOM 1617 N N . HIS A 1 210 ? 15.633 9.344 -10.266 1 97.12 210 HIS A N 1
ATOM 1618 C CA . HIS A 1 210 ? 14.281 9.039 -10.719 1 97.12 210 HIS A CA 1
ATOM 1619 C C . HIS A 1 210 ? 14.297 8.195 -11.984 1 97.12 210 HIS A C 1
ATOM 1621 O O . HIS A 1 210 ? 13.539 7.23 -12.109 1 97.12 210 HIS A O 1
ATOM 1627 N N . VAL A 1 211 ? 15.156 8.555 -12.891 1 97.94 211 VAL A N 1
ATOM 1628 C CA . VAL A 1 211 ? 15.234 7.836 -14.156 1 97.94 211 VAL A CA 1
ATOM 1629 C C . VAL A 1 211 ? 15.82 6.441 -13.922 1 97.94 211 VAL A C 1
ATOM 1631 O O . VAL A 1 211 ? 15.328 5.457 -14.469 1 97.94 211 VAL A O 1
ATOM 1634 N N . ALA A 1 212 ? 16.828 6.367 -13.102 1 98.06 212 ALA A N 1
ATOM 1635 C CA . ALA A 1 212 ? 17.375 5.066 -12.75 1 98.06 212 ALA A CA 1
ATOM 1636 C C . ALA A 1 212 ? 16.328 4.176 -12.094 1 98.06 212 ALA A C 1
ATOM 1638 O O . ALA A 1 212 ? 16.25 2.98 -12.375 1 98.06 212 ALA A O 1
ATOM 1639 N N . CYS A 1 213 ? 15.562 4.754 -11.211 1 98.06 213 CYS A N 1
ATOM 1640 C CA . CYS A 1 213 ? 14.484 4.031 -10.539 1 98.06 213 CYS A CA 1
ATOM 1641 C C . CYS A 1 213 ? 13.461 3.512 -11.547 1 98.06 213 CYS A C 1
ATOM 1643 O O . CYS A 1 213 ? 13.078 2.344 -11.492 1 98.06 213 CYS A O 1
ATOM 1645 N N . LEU A 1 214 ? 13.102 4.332 -12.492 1 98.12 214 LEU A N 1
ATOM 1646 C CA . LEU A 1 214 ? 12.117 3.957 -13.508 1 98.12 214 LEU A CA 1
ATOM 1647 C C . LEU A 1 214 ? 12.656 2.844 -14.398 1 98.12 214 LEU A C 1
ATOM 1649 O O . LEU A 1 214 ? 11.984 1.834 -14.617 1 98.12 214 LEU A O 1
ATOM 1653 N N . ILE A 1 215 ? 13.828 2.992 -14.867 1 98.25 215 ILE A N 1
ATOM 1654 C CA . ILE A 1 215 ? 14.461 1.989 -15.719 1 98.25 215 ILE A CA 1
ATOM 1655 C C . ILE A 1 215 ? 14.617 0.682 -14.945 1 98.25 215 ILE A C 1
ATOM 1657 O O . ILE A 1 215 ? 14.352 -0.398 -15.477 1 98.25 215 ILE A O 1
ATOM 1661 N N . GLY A 1 216 ? 15.062 0.791 -13.695 1 97.81 216 GLY A N 1
ATOM 1662 C CA . GLY A 1 216 ? 15.219 -0.395 -12.867 1 97.81 216 GLY A CA 1
ATOM 1663 C C . GLY A 1 216 ? 13.922 -1.165 -12.68 1 97.81 216 GLY A C 1
ATOM 1664 O O . GLY A 1 216 ? 13.914 -2.395 -12.75 1 97.81 216 GLY A O 1
ATOM 1665 N N . MET A 1 217 ? 12.867 -0.446 -12.445 1 97.75 217 MET A N 1
ATOM 1666 C CA . MET A 1 217 ? 11.57 -1.088 -12.266 1 97.75 217 MET A CA 1
ATOM 1667 C C . MET A 1 217 ? 11.141 -1.822 -13.531 1 97.75 217 MET A C 1
ATOM 1669 O O . MET A 1 217 ? 10.648 -2.949 -13.461 1 97.75 217 MET A O 1
ATOM 1673 N N . ILE A 1 218 ? 11.359 -1.226 -14.633 1 97.44 218 ILE A N 1
ATOM 1674 C CA . ILE A 1 218 ? 11.031 -1.847 -15.906 1 97.44 218 ILE A CA 1
ATOM 1675 C C . ILE A 1 218 ? 11.898 -3.084 -16.125 1 97.44 218 ILE A C 1
ATOM 1677 O O . ILE A 1 218 ? 11.391 -4.145 -16.5 1 97.44 218 ILE A O 1
ATOM 1681 N N . CYS A 1 219 ? 13.102 -2.984 -15.828 1 96.19 219 CYS A N 1
ATOM 1682 C CA . CYS A 1 219 ? 14.047 -4.078 -16.031 1 96.19 219 CYS A CA 1
ATOM 1683 C C . CYS A 1 219 ? 13.734 -5.254 -15.117 1 96.19 219 CYS A C 1
ATOM 1685 O O . CYS A 1 219 ? 13.852 -6.41 -15.516 1 96.19 219 CYS A O 1
ATOM 1687 N N . MET A 1 220 ? 13.305 -4.945 -13.906 1 93.88 220 MET A N 1
ATOM 1688 C CA . MET A 1 220 ? 12.977 -6.02 -12.977 1 93.88 220 MET A CA 1
ATOM 1689 C C . MET A 1 220 ? 11.773 -6.816 -13.477 1 93.88 220 MET A C 1
ATOM 1691 O O . MET A 1 220 ? 11.68 -8.023 -13.234 1 93.88 220 MET A O 1
ATOM 1695 N N . THR A 1 221 ? 10.898 -6.188 -14.188 1 94.75 221 THR A N 1
ATOM 1696 C CA . THR A 1 221 ? 9.688 -6.848 -14.68 1 94.75 221 THR A CA 1
ATOM 1697 C C . THR A 1 221 ? 9.984 -7.613 -15.969 1 94.75 221 THR A C 1
ATOM 1699 O O . THR A 1 221 ? 9.586 -8.773 -16.109 1 94.75 221 THR A O 1
ATOM 1702 N N . ILE A 1 222 ? 10.766 -7.027 -16.859 1 95.06 222 ILE A N 1
ATOM 1703 C CA . ILE A 1 222 ? 11 -7.664 -18.156 1 95.06 222 ILE A CA 1
ATOM 1704 C C . ILE A 1 222 ? 11.969 -8.828 -17.984 1 95.06 222 ILE A C 1
ATOM 1706 O O . ILE A 1 222 ? 11.945 -9.781 -18.781 1 95.06 222 ILE A O 1
ATOM 1710 N N . SER A 1 223 ? 12.797 -8.852 -16.984 1 91.31 223 SER A N 1
ATOM 1711 C CA . SER A 1 223 ? 13.672 -9.984 -16.688 1 91.31 223 SER A CA 1
ATOM 1712 C C . SER A 1 223 ? 12.914 -11.094 -15.977 1 91.31 223 SER A C 1
ATOM 1714 O O . SER A 1 223 ? 13.438 -12.203 -15.805 1 91.31 223 SER A O 1
ATOM 1716 N N . ARG A 1 224 ? 11.703 -10.812 -15.523 1 89.81 224 ARG A N 1
ATOM 1717 C CA . ARG A 1 224 ? 10.797 -11.734 -14.844 1 89.81 224 ARG A CA 1
ATOM 1718 C C . ARG A 1 224 ? 11.328 -12.102 -13.469 1 89.81 224 ARG A C 1
ATOM 1720 O O . ARG A 1 224 ? 11 -13.164 -12.938 1 89.81 224 ARG A O 1
ATOM 1727 N N . THR A 1 225 ? 12.203 -11.195 -13 1 86.25 225 THR A N 1
ATOM 1728 C CA . THR A 1 225 ? 12.641 -11.328 -11.617 1 86.25 225 THR A CA 1
ATOM 1729 C C . THR A 1 225 ? 11.477 -11.07 -10.656 1 86.25 225 THR A C 1
ATOM 1731 O O . THR A 1 225 ? 11.391 -11.688 -9.594 1 86.25 225 THR A O 1
ATOM 1734 N N . HIS A 1 226 ? 10.672 -10.195 -11.078 1 91 226 HIS A N 1
ATOM 1735 C CA . HIS A 1 226 ? 9.469 -9.867 -10.32 1 91 226 HIS A CA 1
ATOM 1736 C C . HIS A 1 226 ? 8.25 -9.766 -11.234 1 91 226 HIS A C 1
ATOM 1738 O O . HIS A 1 226 ? 8.375 -9.375 -12.398 1 91 226 HIS A O 1
ATOM 1744 N N . TYR A 1 227 ? 7.125 -10.156 -10.688 1 92.81 227 TYR A N 1
ATOM 1745 C CA . TYR A 1 227 ? 5.867 -9.883 -11.375 1 92.81 227 TYR A CA 1
ATOM 1746 C C . TYR A 1 227 ? 5.57 -8.383 -11.398 1 92.81 227 TYR A C 1
ATOM 1748 O O . TYR A 1 227 ? 6.074 -7.633 -10.562 1 92.81 227 TYR A O 1
ATOM 1756 N N . THR A 1 228 ? 4.773 -7.988 -12.32 1 94.25 228 THR A N 1
ATOM 1757 C CA . THR A 1 228 ? 4.387 -6.586 -12.422 1 94.25 228 THR A CA 1
ATOM 1758 C C . THR A 1 228 ? 3.715 -6.113 -11.141 1 94.25 228 THR A C 1
ATOM 1760 O O . THR A 1 228 ? 3.969 -5.004 -10.664 1 94.25 228 THR A O 1
ATOM 1763 N N . ILE A 1 229 ? 2.91 -6.945 -10.523 1 94 229 ILE A N 1
ATOM 1764 C CA . ILE A 1 229 ? 2.182 -6.578 -9.312 1 94 229 ILE A CA 1
ATOM 1765 C C . ILE A 1 229 ? 3.166 -6.332 -8.172 1 94 229 ILE A C 1
ATOM 1767 O O . ILE A 1 229 ? 2.943 -5.461 -7.332 1 94 229 ILE A O 1
ATOM 1771 N N . ASP A 1 230 ? 4.312 -7.059 -8.164 1 94.62 230 ASP A N 1
ATOM 1772 C CA . ASP A 1 230 ? 5.336 -6.883 -7.137 1 94.62 230 ASP A CA 1
ATOM 1773 C C . ASP A 1 230 ? 5.926 -5.477 -7.188 1 94.62 230 ASP A C 1
ATOM 1775 O O . ASP A 1 230 ? 6.113 -4.836 -6.148 1 94.62 230 ASP A O 1
ATOM 1779 N N . VAL A 1 231 ? 6.129 -5.133 -8.359 1 96.12 231 VAL A N 1
ATOM 1780 C CA . VAL A 1 231 ? 6.766 -3.84 -8.578 1 96.12 231 VAL A CA 1
ATOM 1781 C C . VAL A 1 231 ? 5.773 -2.719 -8.273 1 96.12 231 VAL A C 1
ATOM 1783 O O . VAL A 1 231 ? 6.121 -1.738 -7.609 1 96.12 231 VAL A O 1
ATOM 1786 N N . VAL A 1 232 ? 4.551 -2.867 -8.656 1 96.31 232 VAL A N 1
ATOM 1787 C CA . VAL A 1 232 ? 3.523 -1.85 -8.469 1 96.31 232 VAL A CA 1
ATOM 1788 C C . VAL A 1 232 ? 3.252 -1.657 -6.977 1 96.31 232 VAL A C 1
ATOM 1790 O O . VAL A 1 232 ? 3.24 -0.528 -6.48 1 96.31 232 VAL A O 1
ATOM 1793 N N . ILE A 1 233 ? 3.035 -2.688 -6.277 1 96.31 233 ILE A N 1
ATOM 1794 C CA . ILE A 1 233 ? 2.732 -2.609 -4.852 1 96.31 233 ILE A CA 1
ATOM 1795 C C . ILE A 1 233 ? 3.934 -2.043 -4.098 1 96.31 233 ILE A C 1
ATOM 1797 O O . ILE A 1 233 ? 3.775 -1.223 -3.191 1 96.31 233 ILE A O 1
ATOM 1801 N N . ALA A 1 234 ? 5.152 -2.494 -4.488 1 97.25 234 ALA A N 1
ATOM 1802 C CA . ALA A 1 234 ? 6.359 -1.953 -3.863 1 97.25 234 ALA A CA 1
ATOM 1803 C C . ALA A 1 234 ? 6.453 -0.445 -4.074 1 97.25 234 ALA A C 1
ATOM 1805 O O . ALA A 1 234 ? 6.824 0.293 -3.156 1 97.25 234 ALA A O 1
ATOM 1806 N N . TYR A 1 235 ? 6.16 -0.054 -5.293 1 97.5 235 TYR A N 1
ATOM 1807 C CA . TYR A 1 235 ? 6.188 1.369 -5.609 1 97.5 235 TYR A CA 1
ATOM 1808 C C . TYR A 1 235 ? 5.199 2.141 -4.738 1 97.5 235 TYR A C 1
ATOM 1810 O O . TYR A 1 235 ? 5.551 3.166 -4.148 1 97.5 235 TYR A O 1
ATOM 1818 N N . TRP A 1 236 ? 3.98 1.662 -4.609 1 96.5 236 TRP A N 1
ATOM 1819 C CA . TRP A 1 236 ? 2.945 2.355 -3.848 1 96.5 236 TRP A CA 1
ATOM 1820 C C . TRP A 1 236 ? 3.297 2.398 -2.365 1 96.5 236 TRP A C 1
ATOM 1822 O O . TRP A 1 236 ? 3.242 3.459 -1.738 1 96.5 236 TRP A O 1
ATOM 1832 N N . LEU A 1 237 ? 3.645 1.298 -1.784 1 96.38 237 LEU A N 1
ATOM 1833 C CA . LEU A 1 237 ? 3.904 1.229 -0.351 1 96.38 237 LEU A CA 1
ATOM 1834 C C . LEU A 1 237 ? 5.125 2.061 0.021 1 96.38 237 LEU A C 1
ATOM 1836 O O . LEU A 1 237 ? 5.129 2.746 1.046 1 96.38 237 LEU A O 1
ATOM 1840 N N . SER A 1 238 ? 6.156 2.025 -0.827 1 96.81 238 SER A N 1
ATOM 1841 C CA . SER A 1 238 ? 7.355 2.811 -0.546 1 96.81 238 SER A CA 1
ATOM 1842 C C . SER A 1 238 ? 7.059 4.305 -0.588 1 96.81 238 SER A C 1
ATOM 1844 O O . SER A 1 238 ? 7.492 5.055 0.289 1 96.81 238 SER A O 1
ATOM 1846 N N . ASN A 1 239 ? 6.301 4.695 -1.606 1 95.38 239 ASN A N 1
ATOM 1847 C CA . ASN A 1 239 ? 5.906 6.094 -1.728 1 95.38 239 ASN A CA 1
ATOM 1848 C C . ASN A 1 239 ? 5.062 6.547 -0.538 1 95.38 239 ASN A C 1
ATOM 1850 O O . ASN A 1 239 ? 5.309 7.609 0.035 1 95.38 239 ASN A O 1
ATOM 1854 N N . MET A 1 240 ? 4.184 5.738 -0.121 1 94.44 240 MET A N 1
ATOM 1855 C CA . MET A 1 240 ? 3.244 6.121 0.93 1 94.44 240 MET A CA 1
ATOM 1856 C C . MET A 1 240 ? 3.934 6.148 2.291 1 94.44 240 MET A C 1
ATOM 1858 O O . MET A 1 240 ? 3.723 7.07 3.08 1 94.44 240 MET A O 1
ATOM 1862 N N . VAL A 1 241 ? 4.77 5.168 2.582 1 94.81 241 VAL A N 1
ATOM 1863 C CA . VAL A 1 241 ? 5.477 5.121 3.857 1 94.81 241 VAL A CA 1
ATOM 1864 C C . VAL A 1 241 ? 6.414 6.32 3.971 1 94.81 241 VAL A C 1
ATOM 1866 O O . VAL A 1 241 ? 6.457 6.988 5.008 1 94.81 241 VAL A O 1
ATOM 1869 N N . PHE A 1 242 ? 7.16 6.629 2.885 1 94.94 242 PHE A N 1
ATOM 1870 C CA . PHE A 1 242 ? 8.086 7.758 2.883 1 94.94 242 PHE A CA 1
ATOM 1871 C C . PHE A 1 242 ? 7.34 9.07 3.094 1 94.94 242 PHE A C 1
ATOM 1873 O O . PHE A 1 242 ? 7.742 9.891 3.918 1 94.94 242 PHE A O 1
ATOM 1880 N N . ARG A 1 243 ? 6.242 9.211 2.43 1 91.19 243 ARG A N 1
ATOM 1881 C CA . ARG A 1 243 ? 5.484 10.461 2.49 1 91.19 243 ARG A CA 1
ATOM 1882 C C . ARG A 1 243 ? 4.809 10.625 3.848 1 91.19 243 ARG A C 1
ATOM 1884 O O . ARG A 1 243 ? 4.746 11.727 4.387 1 91.19 243 ARG A O 1
ATOM 1891 N N . MET A 1 244 ? 4.273 9.578 4.359 1 89 244 MET A N 1
ATOM 1892 C CA . MET A 1 244 ? 3.627 9.656 5.668 1 89 244 MET A CA 1
ATOM 1893 C C . MET A 1 244 ? 4.637 10.016 6.754 1 89 244 MET A C 1
ATOM 1895 O O . MET A 1 244 ? 4.344 10.844 7.625 1 89 244 MET A O 1
ATOM 1899 N N . TYR A 1 245 ? 5.828 9.406 6.68 1 90.19 245 TYR A N 1
ATOM 1900 C CA . TYR A 1 245 ? 6.879 9.734 7.641 1 90.19 245 TYR A CA 1
ATOM 1901 C C . TYR A 1 245 ? 7.238 11.211 7.574 1 90.19 245 TYR A C 1
ATOM 1903 O O . TYR A 1 245 ? 7.266 11.898 8.594 1 90.19 245 TYR A O 1
ATOM 1911 N N . HIS A 1 246 ? 7.504 11.695 6.438 1 89.06 246 HIS A N 1
ATOM 1912 C CA . HIS A 1 246 ? 8 13.055 6.281 1 89.06 246 HIS A CA 1
ATOM 1913 C C . HIS A 1 246 ? 6.887 14.078 6.484 1 89.06 246 HIS A C 1
ATOM 1915 O O . HIS A 1 246 ? 7.141 15.195 6.945 1 89.06 246 HIS A O 1
ATOM 1921 N N . ALA A 1 247 ? 5.652 13.695 6.129 1 84.12 247 ALA A N 1
ATOM 1922 C CA . ALA A 1 247 ? 4.52 14.57 6.438 1 84.12 247 ALA A CA 1
ATOM 1923 C C . ALA A 1 247 ? 4.359 14.742 7.945 1 84.12 247 ALA A C 1
ATOM 1925 O O . ALA A 1 247 ? 4.012 15.828 8.414 1 84.12 247 ALA A O 1
ATOM 1926 N N . TYR A 1 248 ? 4.555 13.68 8.609 1 83.25 248 TYR A N 1
ATOM 1927 C CA . TYR A 1 248 ? 4.477 13.727 10.07 1 83.25 248 TYR A CA 1
ATOM 1928 C C . TYR A 1 248 ? 5.551 14.641 10.648 1 83.25 248 TYR A C 1
ATOM 1930 O O . TYR A 1 248 ? 5.301 15.375 11.609 1 83.25 248 TYR A O 1
ATOM 1938 N N . CYS A 1 249 ? 6.711 14.656 10.062 1 82.69 249 CYS A N 1
ATOM 1939 C CA . CYS A 1 249 ? 7.824 15.461 10.539 1 82.69 249 CYS A CA 1
ATOM 1940 C C . CYS A 1 249 ? 7.625 16.938 10.195 1 82.69 249 CYS A C 1
ATOM 1942 O O . CYS A 1 249 ? 8.211 17.812 10.828 1 82.69 249 CYS A O 1
ATOM 1944 N N . GLU A 1 250 ? 6.91 17.188 9.18 1 79.25 250 GLU A N 1
ATOM 1945 C CA . GLU A 1 250 ? 6.703 18.562 8.75 1 79.25 250 GLU A CA 1
ATOM 1946 C C . GLU A 1 250 ? 5.711 19.281 9.656 1 79.25 250 GLU A C 1
ATOM 1948 O O . GLU A 1 250 ? 5.652 20.516 9.68 1 79.25 250 GLU A O 1
ATOM 1953 N N . VAL A 1 251 ? 4.875 18.516 10.344 1 71.06 251 VAL A N 1
ATOM 1954 C CA . VAL A 1 251 ? 3.9 19.125 11.242 1 71.06 251 VAL A CA 1
ATOM 1955 C C . VAL A 1 251 ? 4.609 19.703 12.461 1 71.06 251 VAL A C 1
ATOM 1957 O O . VAL A 1 251 ? 5.344 19 13.156 1 71.06 251 VAL A O 1
ATOM 1960 N N . ASP A 1 252 ? 4.852 21.062 12.492 1 59.19 252 ASP A N 1
ATOM 1961 C CA . ASP A 1 252 ? 5.672 21.875 13.375 1 59.19 252 ASP A CA 1
ATOM 1962 C C . ASP A 1 252 ? 5.383 21.562 14.844 1 59.19 252 ASP A C 1
ATOM 1964 O O . ASP A 1 252 ? 6.301 21.484 15.664 1 59.19 252 ASP A O 1
ATOM 1968 N N . MET A 1 253 ? 4.023 21.703 15.258 1 57.81 253 MET A N 1
ATOM 1969 C CA . MET A 1 253 ? 3.76 21.734 16.703 1 57.81 253 MET A CA 1
ATOM 1970 C C . MET A 1 253 ? 3.451 20.344 17.219 1 57.81 253 MET A C 1
ATOM 1972 O O . MET A 1 253 ? 2.594 19.641 16.688 1 57.81 253 MET A O 1
ATOM 1976 N N . CYS A 1 254 ? 4.441 19.859 18.016 1 54.53 254 CYS A N 1
ATOM 1977 C CA . CYS A 1 254 ? 4.32 18.562 18.641 1 54.53 254 CYS A CA 1
ATOM 1978 C C . CYS A 1 254 ? 2.867 18.266 19 1 54.53 254 CYS A C 1
ATOM 1980 O O . CYS A 1 254 ? 2.396 17.141 18.812 1 54.53 254 CYS A O 1
ATOM 1982 N N . MET A 1 255 ? 2.213 19.312 19.578 1 54.59 255 MET A N 1
ATOM 1983 C CA . MET A 1 255 ? 0.829 19.094 20 1 54.59 255 MET A CA 1
ATOM 1984 C C . MET A 1 255 ? -0.06 18.797 18.797 1 54.59 255 MET A C 1
ATOM 1986 O O . MET A 1 255 ? -0.981 17.984 18.891 1 54.59 255 MET A O 1
ATOM 1990 N N . GLU A 1 256 ? 0.365 19.312 17.703 1 62.47 256 GLU A N 1
ATOM 1991 C CA . GLU A 1 256 ? -0.439 19.125 16.484 1 62.47 256 GLU A CA 1
ATOM 1992 C C . GLU A 1 256 ? -0.165 17.766 15.844 1 62.47 256 GLU A C 1
ATOM 1994 O O . GLU A 1 256 ? -1.058 17.172 15.242 1 62.47 256 GLU A O 1
ATOM 1999 N N . ARG A 1 257 ? 1.043 17.234 16.297 1 64.5 257 ARG A N 1
ATOM 2000 C CA . ARG A 1 257 ? 1.41 15.945 15.742 1 64.5 257 ARG A CA 1
ATOM 2001 C C . ARG A 1 257 ? 0.576 14.82 16.359 1 64.5 257 ARG A C 1
ATOM 2003 O O . ARG A 1 257 ? 0.105 13.93 15.648 1 64.5 257 ARG A O 1
ATOM 2010 N N . ARG A 1 258 ? 0.375 15 17.625 1 64 258 ARG A N 1
ATOM 2011 C CA . ARG A 1 258 ? -0.318 13.93 18.344 1 64 258 ARG A CA 1
ATOM 2012 C C . ARG A 1 258 ? -1.817 13.969 18.062 1 64 258 ARG A C 1
ATOM 2014 O O . ARG A 1 258 ? -2.52 12.977 18.266 1 64 258 ARG A O 1
ATOM 2021 N N . LYS A 1 259 ? -2.248 15.078 17.484 1 68.25 259 LYS A N 1
ATOM 2022 C CA . LYS A 1 259 ? -3.662 15.203 17.141 1 68.25 259 LYS A CA 1
ATOM 2023 C C . LYS A 1 259 ? -3.912 14.805 15.68 1 68.25 259 LYS A C 1
ATOM 2025 O O . LYS A 1 259 ? -5.059 14.633 15.266 1 68.25 259 LYS A O 1
ATOM 2030 N N . SER A 1 260 ? -2.777 14.641 15.078 1 73.69 260 SER A N 1
ATOM 2031 C CA . SER A 1 260 ? -2.912 14.297 13.672 1 73.69 260 SER A CA 1
ATOM 2032 C C . SER A 1 260 ? -3.346 12.844 13.492 1 73.69 260 SER A C 1
ATOM 2034 O O . SER A 1 260 ? -3.043 11.992 14.336 1 73.69 260 SER A O 1
ATOM 2036 N N . ILE A 1 261 ? -4.109 12.555 12.508 1 75.88 261 ILE A N 1
ATOM 2037 C CA . ILE A 1 261 ? -4.574 11.203 12.195 1 75.88 261 ILE A CA 1
ATOM 2038 C C . ILE A 1 261 ? -3.381 10.297 11.922 1 75.88 261 ILE A C 1
ATOM 2040 O O . ILE A 1 261 ? -3.479 9.07 12.07 1 75.88 261 ILE A O 1
ATOM 2044 N N . LEU A 1 262 ? -2.246 10.922 11.641 1 72.75 262 LEU A N 1
ATOM 2045 C CA . LEU A 1 262 ? -1.056 10.133 11.344 1 72.75 262 LEU A CA 1
ATOM 2046 C C . LEU A 1 262 ? -0.516 9.469 12.602 1 72.75 262 LEU A C 1
ATOM 2048 O O . LEU A 1 262 ? 0.089 8.398 12.531 1 72.75 262 LEU A O 1
ATOM 2052 N N . TYR A 1 263 ? -0.859 10.086 13.703 1 72.38 263 TYR A N 1
ATOM 2053 C CA . TYR A 1 263 ? -0.365 9.555 14.969 1 72.38 263 TYR A CA 1
ATOM 2054 C C . TYR A 1 263 ? -1.023 8.219 15.289 1 72.38 263 TYR A C 1
ATOM 2056 O O . TYR A 1 263 ? -0.467 7.406 16.031 1 72.38 263 TYR A O 1
ATOM 2064 N N . SER A 1 264 ? -2.152 8.008 14.711 1 73.31 264 SER A N 1
ATOM 2065 C CA . SER A 1 264 ? -2.855 6.762 14.969 1 73.31 264 SER A CA 1
ATOM 2066 C C . SER A 1 264 ? -2.213 5.598 14.227 1 73.31 264 SER A C 1
ATOM 2068 O O . SER A 1 264 ? -2.475 4.434 14.531 1 73.31 264 SER A O 1
ATOM 2070 N N . TRP A 1 265 ? -1.246 5.887 13.328 1 76.31 265 TRP A N 1
ATOM 2071 C CA . TRP A 1 265 ? -0.465 4.852 12.656 1 76.31 265 TRP A CA 1
ATOM 2072 C C . TRP A 1 265 ? 0.709 4.406 13.523 1 76.31 265 TRP A C 1
ATOM 2074 O O . TRP A 1 265 ? 1.506 5.234 13.977 1 76.31 265 TRP A O 1
ATOM 2084 N N . TRP A 1 266 ? 0.744 3.123 13.891 1 73.44 266 TRP A N 1
ATOM 2085 C CA . TRP A 1 266 ? 1.636 2.586 14.914 1 73.44 266 TRP A CA 1
ATOM 2086 C C . TRP A 1 266 ? 3.078 3.01 14.648 1 73.44 266 TRP A C 1
ATOM 2088 O O . TRP A 1 266 ? 3.812 3.336 15.586 1 73.44 266 TRP A O 1
ATOM 2098 N N . PRO A 1 267 ? 3.514 3.068 13.422 1 79 267 PRO A N 1
ATOM 2099 C CA . PRO A 1 267 ? 4.906 3.482 13.242 1 79 267 PRO A CA 1
ATOM 2100 C C . PRO A 1 267 ? 5.137 4.949 13.602 1 79 267 PRO A C 1
ATOM 2102 O O . PRO A 1 267 ? 6.266 5.34 13.914 1 79 267 PRO A O 1
ATOM 2105 N N . CYS A 1 268 ? 4.066 5.699 13.617 1 75.38 268 CYS A N 1
ATOM 2106 C CA . CYS A 1 268 ? 4.238 7.117 13.898 1 75.38 268 CYS A CA 1
ATOM 2107 C C . CYS A 1 268 ? 4.531 7.352 15.375 1 75.38 268 CYS A C 1
ATOM 2109 O O . CYS A 1 268 ? 5.148 8.352 15.742 1 75.38 268 CYS A O 1
ATOM 2111 N N . ARG A 1 269 ? 4.172 6.383 16.219 1 76.44 269 ARG A N 1
ATOM 2112 C CA . ARG A 1 269 ? 4.531 6.477 17.625 1 76.44 269 ARG A CA 1
ATOM 2113 C C . ARG A 1 269 ? 6.039 6.312 17.812 1 76.44 269 ARG A C 1
ATOM 2115 O O . ARG A 1 269 ? 6.637 6.973 18.672 1 76.44 269 ARG A O 1
ATOM 2122 N N . ILE A 1 270 ? 6.566 5.492 16.953 1 83.56 270 ILE A N 1
ATOM 2123 C CA . ILE A 1 270 ? 8.016 5.297 17 1 83.56 270 ILE A CA 1
ATOM 2124 C C . ILE A 1 270 ? 8.711 6.508 16.375 1 83.56 270 ILE A C 1
ATOM 2126 O O . ILE A 1 270 ? 9.75 6.953 16.875 1 83.56 270 ILE A O 1
ATOM 2130 N N . VAL A 1 271 ? 8.078 7.035 15.391 1 84.19 271 VAL A N 1
ATOM 2131 C CA . VAL A 1 271 ? 8.648 8.211 14.727 1 84.19 271 VAL A CA 1
ATOM 2132 C C . VAL A 1 271 ? 8.703 9.383 15.703 1 84.19 271 VAL A C 1
ATOM 2134 O O . VAL A 1 271 ? 9.664 10.148 15.703 1 84.19 271 VAL A O 1
ATOM 2137 N N . ASP A 1 272 ? 7.688 9.461 16.516 1 80.19 272 ASP A N 1
ATOM 2138 C CA . ASP A 1 272 ? 7.648 10.531 17.5 1 80.19 272 ASP A CA 1
ATOM 2139 C C . ASP A 1 272 ? 8.828 10.43 18.469 1 80.19 272 ASP A C 1
ATOM 2141 O O . ASP A 1 272 ? 9.438 11.445 18.812 1 80.19 272 ASP A O 1
ATOM 2145 N N . TRP A 1 273 ? 9.117 9.211 18.812 1 82.06 273 TRP A N 1
ATOM 2146 C CA . TRP A 1 273 ? 10.258 8.977 19.688 1 82.06 273 TRP A CA 1
ATOM 2147 C C . TRP A 1 273 ? 11.57 9.25 18.953 1 82.06 273 TRP A C 1
ATOM 2149 O O . TRP A 1 273 ? 12.492 9.852 19.516 1 82.06 273 TRP A O 1
ATOM 2159 N N . LEU A 1 274 ? 11.711 8.938 17.734 1 85.12 274 LEU A N 1
ATOM 2160 C CA . LEU A 1 274 ? 12.922 9.117 16.953 1 85.12 274 LEU A CA 1
ATOM 2161 C C . LEU A 1 274 ? 13.18 10.594 16.672 1 85.12 274 LEU A C 1
ATOM 2163 O O . LEU A 1 274 ? 14.336 11.031 16.625 1 85.12 274 LEU A O 1
ATOM 2167 N N . GLU A 1 275 ? 12.07 11.328 16.562 1 83.5 275 GLU A N 1
ATOM 2168 C CA . GLU A 1 275 ? 12.18 12.734 16.156 1 83.5 275 GLU A CA 1
ATOM 2169 C C . GLU A 1 275 ? 12.109 13.656 17.375 1 83.5 275 GLU A C 1
ATOM 2171 O O . GLU A 1 275 ? 12.125 14.883 17.219 1 83.5 275 GLU A O 1
ATOM 2176 N N . GLN A 1 276 ? 12.07 13.219 18.516 1 77.81 276 GLN A N 1
ATOM 2177 C CA . GLN A 1 276 ? 11.875 14.008 19.719 1 77.81 276 GLN A CA 1
ATOM 2178 C C . GLN A 1 276 ? 12.961 15.062 19.875 1 77.81 276 GLN A C 1
ATOM 2180 O O . GLN A 1 276 ? 12.695 16.188 20.312 1 77.81 276 GLN A O 1
ATOM 2185 N N . ASP A 1 277 ? 14.172 14.734 19.406 1 72.69 277 ASP A N 1
ATOM 2186 C CA . ASP A 1 277 ? 15.297 15.641 19.641 1 72.69 277 ASP A CA 1
ATOM 2187 C C . ASP A 1 277 ? 15.57 16.516 18.422 1 72.69 277 ASP A C 1
ATOM 2189 O O . ASP A 1 277 ? 16.516 17.297 18.406 1 72.69 277 ASP A O 1
ATOM 2193 N N . ILE A 1 278 ? 14.781 16.406 17.469 1 73.06 278 ILE A N 1
ATOM 2194 C CA . ILE A 1 278 ? 14.992 17.141 16.234 1 73.06 278 ILE A CA 1
ATOM 2195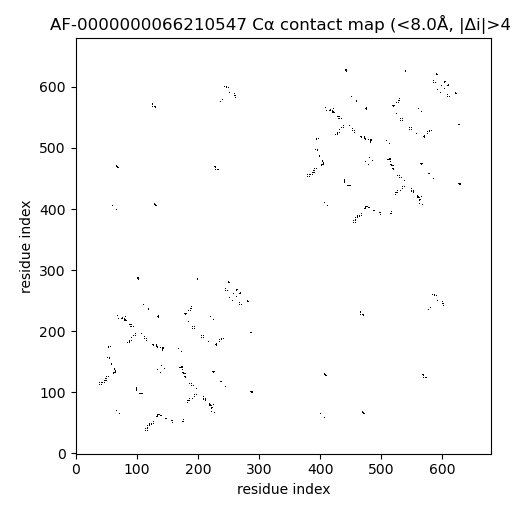 C C . ILE A 1 278 ? 13.984 18.281 16.125 1 73.06 278 ILE A C 1
ATOM 2197 O O . ILE A 1 278 ? 12.82 18.125 16.5 1 73.06 278 ILE A O 1
ATOM 2201 N N . VAL A 1 279 ? 14.453 19.406 15.742 1 66.19 279 VAL A N 1
ATOM 2202 C CA . VAL A 1 279 ? 13.586 20.562 15.555 1 66.19 279 VAL A CA 1
ATOM 2203 C C . VAL A 1 279 ? 12.477 20.219 14.562 1 66.19 279 VAL A C 1
ATOM 2205 O O . VAL A 1 279 ? 12.734 19.656 13.492 1 66.19 279 VAL A O 1
ATOM 2208 N N . PRO A 1 280 ? 11.266 20.484 15.016 1 67.12 280 PRO A N 1
ATOM 2209 C CA . PRO A 1 280 ? 10.133 20.156 14.141 1 67.12 280 PRO A CA 1
ATOM 2210 C C . PRO A 1 280 ? 10.133 20.969 12.852 1 67.12 280 PRO A C 1
ATOM 2212 O O . PRO A 1 280 ? 10.633 22.094 12.82 1 67.12 280 PRO A O 1
ATOM 2215 N N . GLY A 1 281 ? 9.711 20.312 11.836 1 69.69 281 GLY A N 1
ATOM 2216 C CA . GLY A 1 281 ? 9.625 20.984 10.555 1 69.69 281 GLY A CA 1
ATOM 2217 C C . GLY A 1 281 ? 10.516 20.359 9.492 1 69.69 281 GLY A C 1
ATOM 2218 O O . GLY A 1 281 ? 11.148 19.328 9.734 1 69.69 281 GLY A O 1
ATOM 2219 N N . ARG A 1 282 ? 10.477 21.016 8.375 1 72.62 282 ARG A N 1
ATOM 2220 C CA . ARG A 1 282 ? 11.305 20.562 7.266 1 72.62 282 ARG A CA 1
ATOM 2221 C C . ARG A 1 282 ? 12.773 20.922 7.484 1 72.62 282 ARG A C 1
ATOM 2223 O O . ARG A 1 282 ? 13.078 22.031 7.926 1 72.62 282 ARG A O 1
ATOM 2230 N N . LEU A 1 283 ? 13.609 19.969 7.242 1 76.12 283 LEU A N 1
ATOM 2231 C CA . LEU A 1 283 ? 15.039 20.203 7.379 1 76.12 283 LEU A CA 1
ATOM 2232 C C . LEU A 1 283 ? 15.539 21.156 6.301 1 76.12 283 LEU A C 1
ATOM 2234 O O . LEU A 1 283 ? 15.086 21.094 5.156 1 76.12 283 LEU A O 1
ATOM 2238 N N . GLU A 1 284 ? 16.344 22.047 6.684 1 77 284 GLU A N 1
ATOM 2239 C CA . GLU A 1 284 ? 17 22.891 5.691 1 77 284 GLU A CA 1
ATOM 2240 C C . GLU A 1 284 ? 18.062 22.109 4.918 1 77 284 GLU A C 1
ATOM 2242 O O . GLU A 1 284 ? 18.969 21.516 5.516 1 77 284 GLU A O 1
ATOM 2247 N N . ASN A 1 285 ? 17.906 22.094 3.666 1 84.31 285 ASN A N 1
ATOM 2248 C CA . ASN A 1 285 ? 18.859 21.359 2.822 1 84.31 285 ASN A CA 1
ATOM 2249 C C . ASN A 1 285 ? 20.094 22.203 2.518 1 84.31 285 ASN A C 1
ATOM 2251 O O . ASN A 1 285 ? 20.047 23.109 1.682 1 84.31 285 ASN A O 1
ATOM 2255 N N . ARG A 1 286 ? 21.203 21.969 3.242 1 80.69 286 ARG A N 1
ATOM 2256 C CA . ARG A 1 286 ? 22.469 22.672 3.045 1 80.69 286 ARG A CA 1
ATOM 2257 C C . ARG A 1 286 ? 23.625 21.688 2.875 1 80.69 286 ARG A C 1
ATOM 2259 O O . ARG A 1 286 ? 23.625 20.625 3.49 1 80.69 286 ARG A O 1
ATOM 2266 N N . CYS A 1 287 ? 24.5 22.078 1.979 1 81.62 287 CYS A N 1
ATOM 2267 C CA . CYS A 1 287 ? 25.656 21.25 1.733 1 81.62 287 CYS A CA 1
ATOM 2268 C C . CYS A 1 287 ? 26.734 21.469 2.791 1 81.62 287 CYS A C 1
ATOM 2270 O O . CYS A 1 287 ? 27.016 22.625 3.158 1 81.62 287 CYS A O 1
ATOM 2272 N N . GLN A 1 288 ? 27.141 20.547 3.459 1 81.31 288 GLN A N 1
ATOM 2273 C CA . GLN A 1 288 ? 28.266 20.609 4.383 1 81.31 288 GLN A CA 1
ATOM 2274 C C . GLN A 1 288 ? 29.109 19.344 4.332 1 81.31 288 GLN A C 1
ATOM 2276 O O . GLN A 1 288 ? 28.641 18.266 4.742 1 81.31 288 GLN A O 1
ATOM 2281 N N . LEU A 1 289 ? 30.297 19.484 3.662 1 76 289 LEU A N 1
ATOM 2282 C CA . LEU A 1 289 ? 31.172 18.312 3.619 1 76 289 LEU A CA 1
ATOM 2283 C C . LEU A 1 289 ? 31.688 17.969 5.012 1 76 289 LEU A C 1
ATOM 2285 O O . LEU A 1 289 ? 31.969 18.875 5.812 1 76 289 LEU A O 1
ATOM 2289 N N . PRO A 1 290 ? 31.703 16.719 5.387 1 72.94 290 PRO A N 1
ATOM 2290 C CA . PRO A 1 290 ? 32.062 16.312 6.746 1 72.94 290 PRO A CA 1
ATOM 2291 C C . PRO A 1 290 ? 33.438 16.828 7.16 1 72.94 290 PRO A C 1
ATOM 2293 O O . PRO A 1 290 ? 33.688 17.078 8.344 1 72.94 290 PRO A O 1
ATOM 2296 N N . TRP A 1 291 ? 34.375 16.906 6.207 1 69.44 291 TRP A N 1
ATOM 2297 C CA . TRP A 1 291 ? 35.75 17.312 6.555 1 69.44 291 TRP A CA 1
ATOM 2298 C C . TRP A 1 291 ? 35.875 18.828 6.566 1 69.44 291 TRP A C 1
ATOM 2300 O O . TRP A 1 291 ? 36.844 19.359 7.133 1 69.44 291 TRP A O 1
ATOM 2310 N N . ARG A 1 292 ? 35.094 19.516 5.906 1 60.31 292 ARG A N 1
ATOM 2311 C CA . ARG A 1 292 ? 35.219 20.969 5.852 1 60.31 292 ARG A CA 1
ATOM 2312 C C . ARG A 1 292 ? 34.562 21.609 7.07 1 60.31 292 ARG A C 1
ATOM 2314 O O . ARG A 1 292 ? 33.344 21.609 7.203 1 60.31 292 ARG A O 1
ATOM 2321 N N . ARG A 1 293 ? 35.281 21.344 8.148 1 51.47 293 ARG A N 1
ATOM 2322 C CA . ARG A 1 293 ? 34.875 22.047 9.359 1 51.47 293 ARG A CA 1
ATOM 2323 C C . ARG A 1 293 ? 34.594 23.516 9.07 1 51.47 293 ARG A C 1
ATOM 2325 O O . ARG A 1 293 ? 35.281 24.125 8.234 1 51.47 293 ARG A O 1
ATOM 2332 N N . SER A 1 294 ? 33.312 23.922 9.227 1 47.62 294 SER A N 1
ATOM 2333 C CA . SER A 1 294 ? 33.125 25.359 9.102 1 47.62 294 SER A CA 1
ATOM 2334 C C . SER A 1 294 ? 34.312 26.125 9.695 1 47.62 294 SER A C 1
ATOM 2336 O O . SER A 1 294 ? 34.594 26 10.883 1 47.62 294 SER A O 1
ATOM 2338 N N . THR A 1 295 ? 35.406 26.297 9.094 1 41.47 295 THR A N 1
ATOM 2339 C CA . THR A 1 295 ? 36.344 27.281 9.641 1 41.47 295 THR A CA 1
ATOM 2340 C C . THR A 1 295 ? 35.562 28.453 10.234 1 41.47 295 THR A C 1
ATOM 2342 O O . THR A 1 295 ? 34.688 29.016 9.594 1 41.47 295 THR A O 1
ATOM 2345 N N . PRO A 1 296 ? 35.438 28.5 11.609 1 41.06 296 PRO A N 1
ATOM 2346 C CA . PRO A 1 296 ? 34.906 29.75 12.141 1 41.06 296 PRO A CA 1
ATOM 2347 C C . PRO A 1 296 ? 35.344 30.969 11.336 1 41.06 296 PRO A C 1
ATOM 2349 O O . PRO A 1 296 ? 36.5 31.062 10.945 1 41.06 296 PRO A O 1
ATOM 2352 N N . ARG A 1 297 ? 34.594 31.469 10.422 1 38.91 297 ARG A N 1
ATOM 2353 C CA . ARG A 1 297 ? 35 32.781 9.93 1 38.91 297 ARG A CA 1
ATOM 2354 C C . ARG A 1 297 ? 35.688 33.594 11.016 1 38.91 297 ARG A C 1
ATOM 2356 O O . ARG A 1 297 ? 35.125 33.812 12.086 1 38.91 297 ARG A O 1
ATOM 2363 N N . GLY A 1 298 ? 37 33.469 11.289 1 35.25 298 GLY A N 1
ATOM 2364 C CA . GLY A 1 298 ? 37.781 34.406 12.039 1 35.25 298 GLY A CA 1
ATOM 2365 C C . GLY A 1 298 ? 37.25 35.812 11.992 1 35.25 298 GLY A C 1
ATOM 2366 O O . GLY A 1 298 ? 36.812 36.281 10.938 1 35.25 298 GLY A O 1
ATOM 2367 N N . GLN A 1 299 ? 36.625 36.344 13.148 1 33.72 299 GLN A N 1
ATOM 2368 C CA . GLN A 1 299 ? 36.438 37.75 13.453 1 33.72 299 GLN A CA 1
ATOM 2369 C C . GLN A 1 299 ? 37.625 38.594 12.953 1 33.72 299 GLN A C 1
ATOM 2371 O O . GLN A 1 299 ? 38.719 38.531 13.516 1 33.72 299 GLN A O 1
ATOM 2376 N N . GLU A 1 300 ? 37.969 38.562 11.719 1 32.16 300 GLU A N 1
ATOM 2377 C CA . GLU A 1 300 ? 38.938 39.594 11.336 1 32.16 300 GLU A CA 1
ATOM 2378 C C . GLU A 1 300 ? 38.656 40.906 12.047 1 32.16 300 GLU A C 1
ATOM 2380 O O . GLU A 1 300 ? 37.562 41.469 11.891 1 32.16 300 GLU A O 1
ATOM 2385 N N . ARG A 1 301 ? 39.062 41.031 13.422 1 31.02 301 ARG A N 1
ATOM 2386 C CA . ARG A 1 301 ? 39.344 42.312 14.078 1 31.02 301 ARG A CA 1
ATOM 2387 C C . ARG A 1 301 ? 39.969 43.312 13.102 1 31.02 301 ARG A C 1
ATOM 2389 O O . ARG A 1 301 ? 41.094 43.125 12.648 1 31.02 301 ARG A O 1
ATOM 2396 N N . GLY A 1 302 ? 39.219 43.656 11.992 1 28.55 302 GLY A N 1
ATOM 2397 C CA . GLY A 1 302 ? 39.656 44.844 11.281 1 28.55 302 GLY A CA 1
ATOM 2398 C C . GLY A 1 302 ? 40.188 45.938 12.195 1 28.55 302 GLY A C 1
ATOM 2399 O O . GLY A 1 302 ? 39.438 46.5 13 1 28.55 302 GLY A O 1
ATOM 2400 N N . GLY A 1 303 ? 41.344 45.719 12.852 1 27.72 303 GLY A N 1
ATOM 2401 C CA . GLY A 1 303 ? 42.188 46.75 13.438 1 27.72 303 GLY A CA 1
ATOM 2402 C C . GLY A 1 303 ? 42.156 48.062 12.656 1 27.72 303 GLY A C 1
ATOM 2403 O O . GLY A 1 303 ? 42.531 48.094 11.492 1 27.72 303 GLY A O 1
ATOM 2404 N N . ALA A 1 304 ? 41.094 48.938 13 1 27.16 304 ALA A N 1
ATOM 2405 C CA . ALA A 1 304 ? 41 50.344 12.609 1 27.16 304 ALA A CA 1
ATOM 2406 C C . ALA A 1 304 ? 42.375 51.031 12.734 1 27.16 304 ALA A C 1
ATOM 2408 O O . ALA A 1 304 ? 42.875 51.219 13.836 1 27.16 304 ALA A O 1
ATOM 2409 N N . SER A 1 305 ? 43.375 50.562 12.055 1 25.97 305 SER A N 1
ATOM 2410 C CA . SER A 1 305 ? 44.5 51.5 12.039 1 25.97 305 SER A CA 1
ATOM 2411 C C . SER A 1 305 ? 44 52.938 11.805 1 25.97 305 SER A C 1
ATOM 2413 O O . SER A 1 305 ? 43.156 53.188 10.938 1 25.97 305 SER A O 1
ATOM 2415 N N . ALA A 1 306 ? 44.062 53.812 12.875 1 25.61 306 ALA A N 1
ATOM 2416 C CA . ALA A 1 306 ? 43.906 55.25 13.086 1 25.61 306 ALA A CA 1
ATOM 2417 C C . ALA A 1 306 ? 44.562 56.031 11.977 1 25.61 306 ALA A C 1
ATOM 2419 O O . ALA A 1 306 ? 45.656 56.594 12.172 1 25.61 306 ALA A O 1
ATOM 2420 N N . GLU A 1 307 ? 44.719 55.531 10.734 1 23 307 GLU A N 1
ATOM 2421 C CA . GLU A 1 307 ? 45.438 56.531 9.969 1 23 307 GLU A CA 1
ATOM 2422 C C . GLU A 1 307 ? 44.75 57.875 10.008 1 23 307 GLU A C 1
ATOM 2424 O O . GLU A 1 307 ? 43.531 57.969 9.93 1 23 307 GLU A O 1
ATOM 2429 N N . SER A 1 308 ? 45.438 58.875 10.633 1 23.22 308 SER A N 1
ATOM 2430 C CA . SER A 1 308 ? 45.281 60.312 10.914 1 23.22 308 SER A CA 1
ATOM 2431 C C . SER A 1 308 ? 44.906 61.094 9.656 1 23.22 308 SER A C 1
ATOM 2433 O O . SER A 1 308 ? 44.875 62.312 9.672 1 23.22 308 SER A O 1
ATOM 2435 N N . SER A 1 309 ? 44.5 60.406 8.547 1 20.52 309 SER A N 1
ATOM 2436 C CA . SER A 1 309 ? 44.562 61.406 7.484 1 20.52 309 SER A CA 1
ATOM 2437 C C . SER A 1 309 ? 43.688 62.594 7.781 1 20.52 309 SER A C 1
ATOM 2439 O O . SER A 1 309 ? 42.562 62.438 8.266 1 20.52 309 SER A O 1
ATOM 2441 N N . ASP A 1 310 ? 44.25 63.812 7.836 1 21.2 310 ASP A N 1
ATOM 2442 C CA . ASP A 1 310 ? 43.969 65.25 8.094 1 21.2 310 ASP A CA 1
ATOM 2443 C C . ASP A 1 310 ? 42.875 65.75 7.184 1 21.2 310 ASP A C 1
ATOM 2445 O O . ASP A 1 310 ? 42.594 66.938 7.156 1 21.2 310 ASP A O 1
ATOM 2449 N N . SER A 1 311 ? 42.438 64.938 6.168 1 20.06 311 SER A N 1
ATOM 2450 C CA . SER A 1 311 ? 41.906 65.875 5.18 1 20.06 311 SER A CA 1
ATOM 2451 C C . SER A 1 311 ? 40.75 66.688 5.758 1 20.06 311 SER A C 1
ATOM 2453 O O . SER A 1 311 ? 39.969 66.188 6.555 1 20.06 311 SER A O 1
ATOM 2455 N N . SER A 1 312 ? 40.781 68 5.586 1 21.06 312 SER A N 1
ATOM 2456 C CA . SER A 1 312 ? 40.156 69.25 5.957 1 21.06 312 SER A CA 1
ATOM 2457 C C . SER A 1 312 ? 38.719 69.312 5.516 1 21.06 312 SER A C 1
ATOM 2459 O O . SER A 1 312 ? 38 70.312 5.797 1 21.06 312 SER A O 1
ATOM 2461 N N . VAL A 1 313 ? 38.25 68.375 4.617 1 20.75 313 VAL A N 1
ATOM 2462 C CA . VAL A 1 313 ? 37.25 69.062 3.857 1 20.75 313 VAL A CA 1
ATOM 2463 C C . VAL A 1 313 ? 36.125 69.5 4.793 1 20.75 313 VAL A C 1
ATOM 2465 O O . VAL A 1 313 ? 35.719 68.75 5.68 1 20.75 313 VAL A O 1
ATOM 2468 N N . THR A 1 314 ? 35.75 70.812 4.777 1 20.36 314 THR A N 1
ATOM 2469 C CA . THR A 1 314 ? 34.938 71.812 5.426 1 20.36 314 THR A CA 1
ATOM 2470 C C . THR A 1 314 ? 33.469 71.5 5.348 1 20.36 314 THR A C 1
ATOM 2472 O O . THR A 1 314 ? 32.688 71.938 6.199 1 20.36 314 THR A O 1
ATOM 2475 N N . MET A 1 315 ? 33.031 70.75 4.234 1 20.2 315 MET A N 1
ATOM 2476 C CA . MET A 1 315 ? 31.766 71.312 3.832 1 20.2 315 MET A CA 1
ATOM 2477 C C . MET A 1 315 ? 30.703 71.125 4.898 1 20.2 315 MET A C 1
ATOM 2479 O O . MET A 1 315 ? 30.484 70 5.348 1 20.2 315 MET A O 1
ATOM 2483 N N . CYS A 1 316 ? 30.203 72.125 5.578 1 19.33 316 CYS A N 1
ATOM 2484 C CA . CYS A 1 316 ? 29.297 72.438 6.672 1 19.33 316 CYS A CA 1
ATOM 2485 C C . CYS A 1 316 ? 27.891 71.938 6.391 1 19.33 316 CYS A C 1
ATOM 2487 O O . CYS A 1 316 ? 27.031 71.938 7.277 1 19.33 316 CYS A O 1
ATOM 2489 N N . ASP A 1 317 ? 27.547 71.812 5.023 1 18.56 317 ASP A N 1
ATOM 2490 C CA . ASP A 1 317 ? 26.203 72.375 4.871 1 18.56 317 ASP A CA 1
ATOM 2491 C C . ASP A 1 317 ? 25.203 71.625 5.754 1 18.56 317 ASP A C 1
ATOM 2493 O O . ASP A 1 317 ? 25.469 70.5 6.215 1 18.56 317 ASP A O 1
ATOM 2497 N N . ASN A 1 318 ? 23.828 72 5.539 1 20.27 318 ASN A N 1
ATOM 2498 C CA . ASN A 1 318 ? 22.531 72.312 6.109 1 20.27 318 ASN A CA 1
ATOM 2499 C C . ASN A 1 318 ? 21.703 71.062 6.332 1 20.27 318 ASN A C 1
ATOM 2501 O O . ASN A 1 318 ? 21.703 70.125 5.492 1 20.27 318 ASN A O 1
ATOM 2505 N N . ILE A 1 319 ? 21.391 70.688 7.539 1 20.2 319 ILE A N 1
ATOM 2506 C CA . ILE A 1 319 ? 20.688 69.625 8.297 1 20.2 319 ILE A CA 1
ATOM 2507 C C . ILE A 1 319 ? 19.25 69.5 7.801 1 20.2 319 ILE A C 1
ATOM 2509 O O . ILE A 1 319 ? 18.328 69.312 8.594 1 20.2 319 ILE A O 1
ATOM 2513 N N . THR A 1 320 ? 18.953 69.812 6.395 1 20.53 320 THR A N 1
ATOM 2514 C CA . THR A 1 320 ? 17.516 69.938 6.227 1 20.53 320 THR A CA 1
ATOM 2515 C C . THR A 1 320 ? 16.828 68.625 6.625 1 20.53 320 THR A C 1
ATOM 2517 O O . THR A 1 320 ? 17.297 67.562 6.297 1 20.53 320 THR A O 1
ATOM 2520 N N . THR A 1 321 ? 15.898 68.688 7.574 1 20.48 321 THR A N 1
ATOM 2521 C CA . THR A 1 321 ? 15.008 67.875 8.375 1 20.48 321 THR A CA 1
ATOM 2522 C C . THR A 1 321 ? 14.047 67.062 7.48 1 20.48 321 THR A C 1
ATOM 2524 O O . THR A 1 321 ? 12.891 66.875 7.852 1 20.48 321 THR A O 1
ATOM 2527 N N . SER A 1 322 ? 14.297 66.875 6.086 1 20.41 322 SER A N 1
ATOM 2528 C CA . SER A 1 322 ? 13.078 66.5 5.363 1 20.41 322 SER A CA 1
ATOM 2529 C C . SER A 1 322 ? 12.516 65.188 5.855 1 20.41 322 SER A C 1
ATOM 2531 O O . SER A 1 322 ? 13.266 64.25 6.133 1 20.41 322 SER A O 1
ATOM 2533 N N . HIS A 1 323 ? 11.273 65.188 6.395 1 20.86 323 HIS A N 1
ATOM 2534 C CA . HIS A 1 323 ? 10.273 64.25 6.941 1 20.86 323 HIS A CA 1
ATOM 2535 C C . HIS A 1 323 ? 9.891 63.188 5.934 1 20.86 323 HIS A C 1
ATOM 2537 O O . HIS A 1 323 ? 9.133 63.469 4.992 1 20.86 323 HIS A O 1
ATOM 2543 N N . HIS A 1 324 ? 10.773 62.406 5.344 1 19.05 324 HIS A N 1
ATOM 2544 C CA . HIS A 1 324 ? 10.391 61.5 4.262 1 19.05 324 HIS A CA 1
ATOM 2545 C C . HIS A 1 324 ? 9.367 60.469 4.734 1 19.05 324 HIS A C 1
ATOM 2547 O O . HIS A 1 324 ? 9.625 59.75 5.68 1 19.05 324 HIS A O 1
ATOM 2553 N N . GLN A 1 325 ? 8.031 60.75 4.523 1 19.66 325 GLN A N 1
ATOM 2554 C CA . GLN A 1 325 ? 6.836 59.938 4.703 1 19.66 325 GLN A CA 1
ATOM 2555 C C . GLN A 1 325 ? 6.918 58.656 3.883 1 19.66 325 GLN A C 1
ATOM 2557 O O . GLN A 1 325 ? 7.09 58.688 2.662 1 19.66 325 GLN A O 1
ATOM 2562 N N . LYS A 1 326 ? 7.449 57.594 4.41 1 20.23 326 LYS A N 1
ATOM 2563 C CA . LYS A 1 326 ? 7.633 56.281 3.785 1 20.23 326 LYS A CA 1
ATOM 2564 C C . LYS A 1 326 ? 6.301 55.719 3.318 1 20.23 326 LYS A C 1
ATOM 2566 O O . LYS A 1 326 ? 5.438 55.375 4.137 1 20.23 326 LYS A O 1
ATOM 2571 N N . HIS A 1 327 ? 5.707 56.25 2.164 1 19.86 327 HIS A N 1
ATOM 2572 C CA . HIS A 1 327 ? 4.535 55.625 1.548 1 19.86 327 HIS A CA 1
ATOM 2573 C C . HIS A 1 327 ? 4.828 54.188 1.107 1 19.86 327 HIS A C 1
ATOM 2575 O O . HIS A 1 327 ? 5.836 53.938 0.447 1 19.86 327 HIS A O 1
ATOM 2581 N N . VAL A 1 328 ? 4.426 53.188 1.872 1 20.14 328 VAL A N 1
ATOM 2582 C CA . VAL A 1 328 ? 4.5 51.75 1.71 1 20.14 328 VAL A CA 1
ATOM 2583 C C . VAL A 1 328 ? 3.814 51.344 0.409 1 20.14 328 VAL A C 1
ATOM 2585 O O . VAL A 1 328 ? 2.592 51.438 0.286 1 20.14 328 VAL A O 1
ATOM 2588 N N . SER A 1 329 ? 4.266 51.75 -0.796 1 19.14 329 SER A N 1
ATOM 2589 C CA . SER A 1 329 ? 3.582 51.344 -2.021 1 19.14 329 SER A CA 1
ATOM 2590 C C . SER A 1 329 ? 3.65 49.812 -2.221 1 19.14 329 SER A C 1
ATOM 2592 O O . SER A 1 329 ? 4.73 49.25 -2.158 1 19.14 329 SER A O 1
ATOM 2594 N N . ILE A 1 330 ? 2.549 49.062 -2.021 1 21.36 330 ILE A N 1
ATOM 2595 C CA . ILE A 1 330 ? 2.164 47.688 -2.262 1 21.36 330 ILE A CA 1
ATOM 2596 C C . ILE A 1 330 ? 2.262 47.375 -3.752 1 21.36 330 ILE A C 1
ATOM 2598 O O . ILE A 1 330 ? 1.515 47.938 -4.559 1 21.36 330 ILE A O 1
ATOM 2602 N N . SER A 1 331 ? 3.432 47.25 -4.344 1 18.48 331 SER A N 1
ATOM 2603 C CA . SER A 1 331 ? 3.572 47.031 -5.781 1 18.48 331 SER A CA 1
ATOM 2604 C C . SER A 1 331 ? 2.9 45.75 -6.211 1 18.48 331 SER A C 1
ATOM 2606 O O . SER A 1 331 ? 3.178 44.688 -5.652 1 18.48 331 SER A O 1
ATOM 2608 N N . SER A 1 332 ? 1.715 45.781 -6.891 1 20.69 332 SER A N 1
ATOM 2609 C CA . SER A 1 332 ? 0.797 44.906 -7.586 1 20.69 332 SER A CA 1
ATOM 2610 C C . SER A 1 332 ? 1.479 44.219 -8.766 1 20.69 332 SER A C 1
ATOM 2612 O O . SER A 1 332 ? 1.709 44.844 -9.805 1 20.69 332 SER A O 1
ATOM 2614 N N . SER A 1 333 ? 2.625 43.5 -8.617 1 18.91 333 SER A N 1
ATOM 2615 C CA . SER A 1 333 ? 3.301 43.062 -9.828 1 18.91 333 SER A CA 1
ATOM 2616 C C . SER A 1 333 ? 2.348 42.281 -10.734 1 18.91 333 SER A C 1
ATOM 2618 O O . SER A 1 333 ? 1.339 41.75 -10.273 1 18.91 333 SER A O 1
ATOM 2620 N N . SER A 1 334 ? 2.807 42.125 -12.086 1 19.77 334 SER A N 1
ATOM 2621 C CA . SER A 1 334 ? 2.508 41.938 -13.508 1 19.77 334 SER A CA 1
ATOM 2622 C C . SER A 1 334 ? 2.062 40.5 -13.797 1 19.77 334 SER A C 1
ATOM 2624 O O . SER A 1 334 ? 2.541 39.562 -13.172 1 19.77 334 SER A O 1
ATOM 2626 N N . THR A 1 335 ? 0.974 40.344 -14.555 1 20.45 335 THR A N 1
ATOM 2627 C CA . THR A 1 335 ? 0.042 39.438 -15.188 1 20.45 335 THR A CA 1
ATOM 2628 C C . THR A 1 335 ? 0.747 38.594 -16.25 1 20.45 335 THR A C 1
ATOM 2630 O O . THR A 1 335 ? 1.159 39.125 -17.297 1 20.45 335 THR A O 1
ATOM 2633 N N . TYR A 1 336 ? 1.816 37.75 -16.016 1 19.7 336 TYR A N 1
ATOM 2634 C CA . TYR A 1 336 ? 2.432 37.062 -17.141 1 19.7 336 TYR A CA 1
ATOM 2635 C C . TYR A 1 336 ? 1.396 36.25 -17.938 1 19.7 336 TYR A C 1
ATOM 2637 O O . TYR A 1 336 ? 0.525 35.594 -17.344 1 19.7 336 TYR A O 1
ATOM 2645 N N . PRO A 1 337 ? 1.167 36.594 -19.25 1 20.98 337 PRO A N 1
ATOM 2646 C CA . PRO A 1 337 ? 0.235 36.094 -20.25 1 20.98 337 PRO A CA 1
ATOM 2647 C C . PRO A 1 337 ? 0.429 34.625 -20.547 1 20.98 337 PRO A C 1
ATOM 2649 O O . PRO A 1 337 ? 1.561 34.156 -20.734 1 20.98 337 PRO A O 1
ATOM 2652 N N . LEU A 1 338 ? -0.118 33.719 -19.812 1 18.7 338 LEU A N 1
ATOM 2653 C CA . LEU A 1 338 ? -0.029 32.312 -20.203 1 18.7 338 LEU A CA 1
ATOM 2654 C C . LEU A 1 338 ? -0.425 32.125 -21.672 1 18.7 338 LEU A C 1
ATOM 2656 O O . LEU A 1 338 ? -1.459 32.625 -22.109 1 18.7 338 LEU A O 1
ATOM 2660 N N . PRO A 1 339 ? 0.623 32.062 -22.594 1 21.16 339 PRO A N 1
ATOM 2661 C CA . PRO A 1 339 ? 0.25 31.844 -23.984 1 21.16 339 PRO A CA 1
ATOM 2662 C C . PRO A 1 339 ? -0.878 30.828 -24.156 1 21.16 339 PRO A C 1
ATOM 2664 O O . PRO A 1 339 ? -1.073 29.969 -23.281 1 21.16 339 PRO A O 1
ATOM 2667 N N . CYS A 1 340 ? -1.88 31.078 -25.141 1 19.81 340 CYS A N 1
ATOM 2668 C CA . CYS A 1 340 ? -2.975 30.297 -25.703 1 19.81 340 CYS A CA 1
ATOM 2669 C C . CYS A 1 340 ? -2.461 28.984 -26.266 1 19.81 340 CYS A C 1
ATOM 2671 O O . CYS A 1 340 ? -1.405 28.938 -26.906 1 19.81 340 CYS A O 1
ATOM 2673 N N . MET B 1 1 ? -33.094 87.375 9.953 1 22.72 1 MET B N 1
ATOM 2674 C CA . MET B 1 1 ? -33.062 86.25 10.906 1 22.72 1 MET B CA 1
ATOM 2675 C C . MET B 1 1 ? -33.25 84.938 10.195 1 22.72 1 MET B C 1
ATOM 2677 O O . MET B 1 1 ? -34.188 84.188 10.508 1 22.72 1 MET B O 1
ATOM 2681 N N . GLY B 1 2 ? -33 84.812 8.969 1 27.23 2 GLY B N 1
ATOM 2682 C CA . GLY B 1 2 ? -33.312 83.812 7.961 1 27.23 2 GLY B CA 1
ATOM 2683 C C . GLY B 1 2 ? -32.781 82.438 8.305 1 27.23 2 GLY B C 1
ATOM 2684 O O . GLY B 1 2 ? -31.609 82.25 8.641 1 27.23 2 GLY B O 1
ATOM 2685 N N . SER B 1 3 ? -33.656 81.625 8.898 1 25.98 3 SER B N 1
ATOM 2686 C CA . SER B 1 3 ? -33.469 80.25 9.469 1 25.98 3 SER B CA 1
ATOM 2687 C C . SER B 1 3 ? -33 79.312 8.414 1 25.98 3 SER B C 1
ATOM 2689 O O . SER B 1 3 ? -33.625 79.125 7.371 1 25.98 3 SER B O 1
ATOM 2691 N N . VAL B 1 4 ? -31.719 79.188 8.117 1 29.86 4 VAL B N 1
ATOM 2692 C CA . VAL B 1 4 ? -30.969 78.312 7.207 1 29.86 4 VAL B CA 1
ATOM 2693 C C . VAL B 1 4 ? -31.219 76.875 7.551 1 29.86 4 VAL B C 1
ATOM 2695 O O . VAL B 1 4 ? -30.844 76.375 8.633 1 29.86 4 VAL B O 1
ATOM 2698 N N . SER B 1 5 ? -32.5 76.375 7.336 1 26.33 5 SER B N 1
ATOM 2699 C CA . SER B 1 5 ? -32.781 75 7.652 1 26.33 5 SER B CA 1
ATOM 2700 C C . SER B 1 5 ? -31.812 74.062 6.969 1 26.33 5 SER B C 1
ATOM 2702 O O . SER B 1 5 ? -31.516 74.188 5.785 1 26.33 5 SER B O 1
ATOM 2704 N N . LYS B 1 6 ? -30.938 73.375 7.781 1 28.61 6 LYS B N 1
ATOM 2705 C CA . LYS B 1 6 ? -29.906 72.375 7.602 1 28.61 6 LYS B CA 1
ATOM 2706 C C . LYS B 1 6 ? -30.484 71.125 6.98 1 28.61 6 LYS B C 1
ATOM 2708 O O . LYS B 1 6 ? -31.375 70.438 7.555 1 28.61 6 LYS B O 1
ATOM 2713 N N . THR B 1 7 ? -30.797 71.125 5.68 1 26.52 7 THR B N 1
ATOM 2714 C CA . THR B 1 7 ? -31.25 69.938 4.984 1 26.52 7 THR B CA 1
ATOM 2715 C C . THR B 1 7 ? -30.312 68.75 5.25 1 26.52 7 THR B C 1
ATOM 2717 O O . THR B 1 7 ? -29.125 68.812 4.957 1 26.52 7 THR B O 1
ATOM 2720 N N . VAL B 1 8 ? -30.594 67.938 6.297 1 27.45 8 VAL B N 1
ATOM 2721 C CA . VAL B 1 8 ? -29.938 66.688 6.684 1 27.45 8 VAL B CA 1
ATOM 2722 C C . VAL B 1 8 ? -30.016 65.688 5.527 1 27.45 8 VAL B C 1
ATOM 2724 O O . VAL B 1 8 ? -31.109 65.375 5.059 1 27.45 8 VAL B O 1
ATOM 2727 N N . ILE B 1 9 ? -29.172 65.75 4.516 1 26.58 9 ILE B N 1
ATOM 2728 C CA . ILE B 1 9 ? -29.078 64.75 3.482 1 26.58 9 ILE B CA 1
ATOM 2729 C C . ILE B 1 9 ? -28.891 63.375 4.129 1 26.58 9 ILE B C 1
ATOM 2731 O O . ILE B 1 9 ? -27.922 63.156 4.863 1 26.58 9 ILE B O 1
ATOM 2735 N N . SER B 1 10 ? -29.984 62.656 4.496 1 25.09 10 SER B N 1
ATOM 2736 C CA . SER B 1 10 ? -29.984 61.281 4.945 1 25.09 10 SER B CA 1
ATOM 2737 C C . SER B 1 10 ? -29.25 60.375 3.957 1 25.09 10 SER B C 1
ATOM 2739 O O . SER B 1 10 ? -29.594 60.344 2.773 1 25.09 10 SER B O 1
ATOM 2741 N N . ALA B 1 11 ? -27.953 60.188 4.086 1 26.25 11 ALA B N 1
ATOM 2742 C CA . ALA B 1 11 ? -27.172 59.188 3.373 1 26.25 11 ALA B CA 1
ATOM 2743 C C . ALA B 1 11 ? -27.844 57.812 3.477 1 26.25 11 ALA B C 1
ATOM 2745 O O . ALA B 1 11 ? -27.984 57.25 4.57 1 26.25 11 ALA B O 1
ATOM 2746 N N . ARG B 1 12 ? -28.875 57.531 2.615 1 28.73 12 ARG B N 1
ATOM 2747 C CA . ARG B 1 12 ? -29.438 56.188 2.451 1 28.73 12 ARG B CA 1
ATOM 2748 C C . ARG B 1 12 ? -28.328 55.156 2.365 1 28.73 12 ARG B C 1
ATOM 2750 O O . ARG B 1 12 ? -27.422 55.281 1.541 1 28.73 12 ARG B O 1
ATOM 2757 N N . GLY B 1 13 ? -27.953 54.531 3.508 1 27.95 13 GLY B N 1
ATOM 2758 C CA . GLY B 1 13 ? -27.094 53.375 3.674 1 27.95 13 GLY B CA 1
ATOM 2759 C C . GLY B 1 13 ? -27.438 52.25 2.736 1 27.95 13 GLY B C 1
ATOM 2760 O O . GLY B 1 13 ? -28.547 51.688 2.795 1 27.95 13 GLY B O 1
ATOM 2761 N N . ALA B 1 14 ? -27.094 52.344 1.394 1 32.84 14 ALA B N 1
ATOM 2762 C CA . ALA B 1 14 ? -27.219 51.156 0.527 1 32.84 14 ALA B CA 1
ATOM 2763 C C . ALA B 1 14 ? -26.719 49.906 1.234 1 32.84 14 ALA B C 1
ATOM 2765 O O . ALA B 1 14 ? -25.625 49.906 1.799 1 32.84 14 ALA B O 1
ATOM 2766 N N . SER B 1 15 ? -27.688 49.188 1.761 1 32.22 15 SER B N 1
ATOM 2767 C CA . SER B 1 15 ? -27.422 47.875 2.336 1 32.22 15 SER B CA 1
ATOM 2768 C C . SER B 1 15 ? -26.688 47 1.347 1 32.22 15 SER B C 1
ATOM 2770 O O . SER B 1 15 ? -27.203 46.719 0.259 1 32.22 15 SER B O 1
ATOM 2772 N N . PRO B 1 16 ? -25.375 47.094 1.221 1 37.88 16 PRO B N 1
ATOM 2773 C CA . PRO B 1 16 ? -24.594 46.25 0.324 1 37.88 16 PRO B CA 1
ATOM 2774 C C . PRO B 1 16 ? -24.875 44.75 0.535 1 37.88 16 PRO B C 1
ATOM 2776 O O . PRO B 1 16 ? -24.266 43.906 -0.122 1 37.88 16 PRO B O 1
ATOM 2779 N N . ASP B 1 17 ? -25.719 44.469 1.517 1 38.28 17 ASP B N 1
ATOM 2780 C CA . ASP B 1 17 ? -25.578 43.062 1.894 1 38.28 17 ASP B CA 1
ATOM 2781 C C . ASP B 1 17 ? -26.203 42.125 0.848 1 38.28 17 ASP B C 1
ATOM 2783 O O . ASP B 1 17 ? -26.062 40.906 0.914 1 38.28 17 ASP B O 1
ATOM 2787 N N . ASP B 1 18 ? -27.219 42.688 0.093 1 37.62 18 ASP B N 1
ATOM 2788 C CA . ASP B 1 18 ? -28.047 41.625 -0.447 1 37.62 18 ASP B CA 1
ATOM 2789 C C . ASP B 1 18 ? -27.281 40.812 -1.499 1 37.62 18 ASP B C 1
ATOM 2791 O O . ASP B 1 18 ? -27.406 39.594 -1.573 1 37.62 18 ASP B O 1
ATOM 2795 N N . GLU B 1 19 ? -26.922 41.594 -2.604 1 38.72 19 GLU B N 1
ATOM 2796 C CA . GLU B 1 19 ? -26.797 40.844 -3.85 1 38.72 19 GLU B CA 1
ATOM 2797 C C . GLU B 1 19 ? -25.484 40.062 -3.871 1 38.72 19 GLU B C 1
ATOM 2799 O O . GLU B 1 19 ? -25.266 39.25 -4.785 1 38.72 19 GLU B O 1
ATOM 2804 N N . GLN B 1 20 ? -24.562 40.531 -3.111 1 39.72 20 GLN B N 1
ATOM 2805 C CA . GLN B 1 20 ? -23.312 39.781 -3.287 1 39.72 20 GLN B CA 1
ATOM 2806 C C . GLN B 1 20 ? -23.406 38.375 -2.723 1 39.72 20 GLN B C 1
ATOM 2808 O O . GLN B 1 20 ? -22.531 37.562 -2.949 1 39.72 20 GLN B O 1
ATOM 2813 N N . ASN B 1 21 ? -24.391 38.188 -1.94 1 41.81 21 ASN B N 1
ATOM 2814 C CA . ASN B 1 21 ? -24.531 36.844 -1.377 1 41.81 21 ASN B CA 1
ATOM 2815 C C . ASN B 1 21 ? -25.047 35.844 -2.418 1 41.81 21 ASN B C 1
ATOM 2817 O O . ASN B 1 21 ? -24.797 34.656 -2.299 1 41.81 21 ASN B O 1
ATOM 2821 N N . GLY B 1 22 ? -25.828 36.312 -3.379 1 42.81 22 GLY B N 1
ATOM 2822 C CA . GLY B 1 22 ? -26.375 35.375 -4.352 1 42.81 22 GLY B CA 1
ATOM 2823 C C . GLY B 1 22 ? -25.328 34.844 -5.316 1 42.81 22 GLY B C 1
ATOM 2824 O O . GLY B 1 22 ? -25.453 33.719 -5.793 1 42.81 22 GLY B O 1
ATOM 2825 N N . THR B 1 23 ? -24.453 35.688 -5.828 1 44.12 23 THR B N 1
ATOM 2826 C CA . THR B 1 23 ? -23.469 35.25 -6.828 1 44.12 23 THR B CA 1
ATOM 2827 C C . THR B 1 23 ? -22.422 34.344 -6.207 1 44.12 23 THR B C 1
ATOM 2829 O O . THR B 1 23 ? -21.969 33.375 -6.844 1 44.12 23 THR B O 1
ATOM 2832 N N . LYS B 1 24 ? -22.031 34.656 -4.977 1 46 24 LYS B N 1
ATOM 2833 C CA . LYS B 1 24 ? -21.094 33.781 -4.301 1 46 24 LYS B CA 1
ATOM 2834 C C . LYS B 1 24 ? -21.766 32.438 -3.969 1 46 24 LYS B C 1
ATOM 2836 O O . LYS B 1 24 ? -21.125 31.375 -4.039 1 46 24 LYS B O 1
ATOM 2841 N N . ASN B 1 25 ? -23.031 32.438 -3.721 1 48.16 25 ASN B N 1
ATOM 2842 C CA . ASN B 1 25 ? -23.766 31.188 -3.447 1 48.16 25 ASN B CA 1
ATOM 2843 C C . ASN B 1 25 ? -23.953 30.359 -4.715 1 48.16 25 ASN B C 1
ATOM 2845 O O . ASN B 1 25 ? -23.906 29.125 -4.668 1 48.16 25 ASN B O 1
ATOM 2849 N N . GLY B 1 26 ? -24.188 31.031 -5.828 1 46.97 26 GLY B N 1
ATOM 2850 C CA . GLY B 1 26 ? -24.328 30.344 -7.102 1 46.97 26 GLY B CA 1
ATOM 2851 C C . GLY B 1 26 ? -23.047 29.688 -7.578 1 46.97 26 GLY B C 1
ATOM 2852 O O . GLY B 1 26 ? -23.078 28.578 -8.109 1 46.97 26 GLY B O 1
ATOM 2853 N N . ILE B 1 27 ? -21.891 30.391 -7.664 1 48.16 27 ILE B N 1
ATOM 2854 C CA . ILE B 1 27 ? -20.594 29.891 -8.086 1 48.16 27 ILE B CA 1
ATOM 2855 C C . ILE B 1 27 ? -20.141 28.781 -7.141 1 48.16 27 ILE B C 1
ATOM 2857 O O . ILE B 1 27 ? -19.625 27.75 -7.582 1 48.16 27 ILE B O 1
ATOM 2861 N N . SER B 1 28 ? -20.531 28.984 -5.863 1 56.16 28 SER B N 1
ATOM 2862 C CA . SER B 1 28 ? -20.156 27.984 -4.867 1 56.16 28 SER B CA 1
ATOM 2863 C C . SER B 1 28 ? -20.922 26.688 -5.055 1 56.16 28 SER B C 1
ATOM 2865 O O . SER B 1 28 ? -20.344 25.594 -4.953 1 56.16 28 SER B O 1
ATOM 2867 N N . ASN B 1 29 ? -22.219 26.875 -5.504 1 58.78 29 ASN B N 1
ATOM 2868 C CA . ASN B 1 29 ? -23.047 25.688 -5.703 1 58.78 29 ASN B CA 1
ATOM 2869 C C . ASN B 1 29 ? -22.641 24.922 -6.961 1 58.78 29 ASN B C 1
ATOM 2871 O O . ASN B 1 29 ? -22.641 23.688 -6.973 1 58.78 29 ASN B O 1
ATOM 2875 N N . GLY B 1 30 ? -22.297 25.719 -8 1 59.19 30 GLY B N 1
ATOM 2876 C CA . GLY B 1 30 ? -21.859 25.078 -9.234 1 59.19 30 GLY B CA 1
ATOM 2877 C C . GLY B 1 30 ? -20.594 24.281 -9.07 1 59.19 30 GLY B C 1
ATOM 2878 O O . GLY B 1 30 ? -20.469 23.188 -9.625 1 59.19 30 GLY B O 1
ATOM 2879 N N . SER B 1 31 ? -19.812 24.781 -8.273 1 77.12 31 SER B N 1
ATOM 2880 C CA . SER B 1 31 ? -18.531 24.109 -8.055 1 77.12 31 SER B CA 1
ATOM 2881 C C . SER B 1 31 ? -18.719 22.828 -7.238 1 77.12 31 SER B C 1
ATOM 2883 O O . SER B 1 31 ? -18.094 21.812 -7.535 1 77.12 31 SER B O 1
ATOM 2885 N N . GLU B 1 32 ? -19.766 22.875 -6.453 1 82.75 32 GLU B N 1
ATOM 2886 C CA . GLU B 1 32 ? -20.016 21.703 -5.633 1 82.75 32 GLU B CA 1
ATOM 2887 C C . GLU B 1 32 ? -20.656 20.578 -6.457 1 82.75 32 GLU B C 1
ATOM 2889 O O . GLU B 1 32 ? -20.328 19.406 -6.254 1 82.75 32 GLU B O 1
ATOM 2894 N N . TRP B 1 33 ? -21.5 21.016 -7.41 1 84.56 33 TRP B N 1
ATOM 2895 C CA . TRP B 1 33 ? -22.125 20.016 -8.281 1 84.56 33 TRP B CA 1
ATOM 2896 C C . TRP B 1 33 ? -21.094 19.359 -9.188 1 84.56 33 TRP B C 1
ATOM 2898 O O . TRP B 1 33 ? -21.141 18.156 -9.422 1 84.56 33 TRP B O 1
ATOM 2908 N N . ALA B 1 34 ? -20.188 20.141 -9.672 1 88.56 34 ALA B N 1
ATOM 2909 C CA . ALA B 1 34 ? -19.125 19.594 -10.516 1 88.56 34 ALA B CA 1
ATOM 2910 C C . ALA B 1 34 ? -18.281 18.594 -9.742 1 88.56 34 ALA B C 1
ATOM 2912 O O . ALA B 1 34 ? -17.906 17.547 -10.281 1 88.56 34 ALA B O 1
ATOM 2913 N N . LYS B 1 35 ? -18.078 18.875 -8.5 1 90.94 35 LYS B N 1
ATOM 2914 C CA . LYS B 1 35 ? -17.297 17.969 -7.664 1 90.94 35 LYS B CA 1
ATOM 2915 C C . LYS B 1 35 ? -18.062 16.672 -7.406 1 90.94 35 LYS B C 1
ATOM 2917 O O . LYS B 1 35 ? -17.484 15.586 -7.43 1 90.94 35 LYS B O 1
ATOM 2922 N N . CYS B 1 36 ? -19.344 16.812 -7.254 1 90.31 36 CYS B N 1
ATOM 2923 C CA . CYS B 1 36 ? -20.172 15.625 -7.027 1 90.31 36 CYS B CA 1
ATOM 2924 C C . CYS B 1 36 ? -20.234 14.758 -8.273 1 90.31 36 CYS B C 1
ATOM 2926 O O . CYS B 1 36 ? -20.125 13.531 -8.188 1 90.31 36 CYS B O 1
ATOM 2928 N N . ILE B 1 37 ? -20.312 15.391 -9.391 1 91.88 37 ILE B N 1
ATOM 2929 C CA . ILE B 1 37 ? -20.359 14.664 -10.648 1 91.88 37 ILE B CA 1
ATOM 2930 C C . ILE B 1 37 ? -19.016 13.969 -10.891 1 91.88 37 ILE B C 1
ATOM 2932 O O . ILE B 1 37 ? -18.984 12.805 -11.305 1 91.88 37 ILE B O 1
ATOM 2936 N N . PHE B 1 38 ? -17.984 14.648 -10.656 1 93 38 PHE B N 1
ATOM 2937 C CA . PHE B 1 38 ? -16.656 14.07 -10.805 1 93 38 PHE B CA 1
ATOM 2938 C C . PHE B 1 38 ? -16.5 12.844 -9.914 1 93 38 PHE B C 1
ATOM 2940 O O . PHE B 1 38 ? -16.047 11.789 -10.367 1 93 38 PHE B O 1
ATOM 2947 N N . LEU B 1 39 ? -16.891 12.977 -8.672 1 93.38 39 LEU B N 1
ATOM 2948 C CA . LEU B 1 39 ? -16.734 11.883 -7.715 1 93.38 39 LEU B CA 1
ATOM 2949 C C . LEU B 1 39 ? -17.578 10.688 -8.102 1 93.38 39 LEU B C 1
ATOM 2951 O O . LEU B 1 39 ? -17.156 9.539 -7.961 1 93.38 39 LEU B O 1
ATOM 2955 N N . PHE B 1 40 ? -18.719 10.961 -8.602 1 92.19 40 PHE B N 1
ATOM 2956 C CA . PHE B 1 40 ? -19.609 9.883 -9.055 1 92.19 40 PHE B CA 1
ATOM 2957 C C . PHE B 1 40 ? -18.969 9.109 -10.203 1 92.19 40 PHE B C 1
ATOM 2959 O O . PHE B 1 40 ? -18.859 7.879 -10.141 1 92.19 40 PHE B O 1
ATOM 2966 N N . PHE B 1 41 ? -18.5 9.766 -11.148 1 93.06 41 PHE B N 1
ATOM 2967 C CA . PHE B 1 41 ? -17.906 9.102 -12.305 1 93.06 41 PHE B CA 1
ATOM 2968 C C . PHE B 1 41 ? -16.562 8.461 -11.938 1 93.06 41 PHE B C 1
ATOM 2970 O O . PHE B 1 41 ? -16.203 7.418 -12.477 1 93.06 41 PHE B O 1
ATOM 2977 N N . PHE B 1 42 ? -15.891 9.172 -11.094 1 93.94 42 PHE B N 1
ATOM 2978 C CA . PHE B 1 42 ? -14.609 8.617 -10.656 1 93.94 42 PHE B CA 1
ATOM 2979 C C . PHE B 1 42 ? -14.812 7.254 -10 1 93.94 42 PHE B C 1
ATOM 2981 O O . PHE B 1 42 ? -14.172 6.273 -10.383 1 93.94 42 PHE B O 1
ATOM 2988 N N . LEU B 1 43 ? -15.719 7.129 -9.086 1 92.69 43 LEU B N 1
ATOM 2989 C CA . LEU B 1 43 ? -16 5.871 -8.406 1 92.69 43 LEU B CA 1
ATOM 2990 C C . LEU B 1 43 ? -16.625 4.863 -9.359 1 92.69 43 LEU B C 1
ATOM 2992 O O . LEU B 1 43 ? -16.281 3.68 -9.344 1 92.69 43 LEU B O 1
ATOM 2996 N N . PHE B 1 44 ? -17.5 5.32 -10.188 1 91.19 44 PHE B N 1
ATOM 2997 C CA . PHE B 1 44 ? -18.188 4.449 -11.133 1 91.19 44 PHE B CA 1
ATOM 2998 C C . PHE B 1 44 ? -17.203 3.818 -12.109 1 91.19 44 PHE B C 1
ATOM 3000 O O . PHE B 1 44 ? -17.219 2.605 -12.328 1 91.19 44 PHE B O 1
ATOM 3007 N N . ILE B 1 45 ? -16.328 4.555 -12.625 1 92.81 45 ILE B N 1
ATOM 3008 C CA . ILE B 1 45 ? -15.344 4.059 -13.578 1 92.81 45 ILE B CA 1
ATOM 3009 C C . ILE B 1 45 ? -14.367 3.117 -12.875 1 92.81 45 ILE B C 1
ATOM 3011 O O . ILE B 1 45 ? -14.008 2.07 -13.414 1 92.81 45 ILE B O 1
ATOM 3015 N N . ALA B 1 46 ? -13.984 3.523 -11.711 1 92 46 ALA B N 1
ATOM 3016 C CA . ALA B 1 46 ? -13.094 2.658 -10.938 1 92 46 ALA B CA 1
ATOM 3017 C C . ALA B 1 46 ? -13.758 1.326 -10.617 1 92 46 ALA B C 1
ATOM 3019 O O . ALA B 1 46 ? -13.141 0.266 -10.75 1 92 46 ALA B O 1
ATOM 3020 N N . GLY B 1 47 ? -15.031 1.372 -10.281 1 87.81 47 GLY B N 1
ATOM 3021 C CA . GLY B 1 47 ? -15.781 0.155 -10.008 1 87.81 47 GLY B CA 1
ATOM 3022 C C . GLY B 1 47 ? -15.984 -0.709 -11.242 1 87.81 47 GLY B C 1
ATOM 3023 O O . GLY B 1 47 ? -15.75 -1.918 -11.203 1 87.81 47 GLY B O 1
ATOM 3024 N N . MET B 1 48 ? -16.328 -0.107 -12.281 1 87.69 48 MET B N 1
ATOM 3025 C CA . MET B 1 48 ? -16.578 -0.826 -13.531 1 87.69 48 MET B CA 1
ATOM 3026 C C . MET B 1 48 ? -15.289 -1.449 -14.062 1 87.69 48 MET B C 1
ATOM 3028 O O . MET B 1 48 ? -15.312 -2.531 -14.648 1 87.69 48 MET B O 1
ATOM 3032 N N . SER B 1 49 ? -14.297 -0.777 -13.875 1 89.69 49 SER B N 1
ATOM 3033 C CA . SER B 1 49 ? -13.016 -1.314 -14.328 1 89.69 49 SER B CA 1
ATOM 3034 C C . SER B 1 49 ? -12.648 -2.586 -13.57 1 89.69 49 SER B C 1
ATOM 3036 O O . SER B 1 49 ? -12.078 -3.514 -14.141 1 89.69 49 SER B O 1
ATOM 3038 N N . ASN B 1 50 ? -12.977 -2.66 -12.328 1 88.38 50 ASN B N 1
ATOM 3039 C CA . ASN B 1 50 ? -12.742 -3.875 -11.555 1 88.38 50 ASN B CA 1
ATOM 3040 C C . ASN B 1 50 ? -13.531 -5.055 -12.117 1 88.38 50 ASN B C 1
ATOM 3042 O O . ASN B 1 50 ? -12.984 -6.152 -12.273 1 88.38 50 ASN B O 1
ATOM 3046 N N . TRP B 1 51 ? -14.758 -4.797 -12.477 1 84.81 51 TRP B N 1
ATOM 3047 C CA . TRP B 1 51 ? -15.609 -5.848 -13.023 1 84.81 51 TRP B CA 1
ATOM 3048 C C . TRP B 1 51 ? -15.148 -6.246 -14.422 1 84.81 51 TRP B C 1
ATOM 3050 O O . TRP B 1 51 ? -15.211 -7.422 -14.789 1 84.81 51 TRP B O 1
ATOM 3060 N N . ALA B 1 52 ? -14.672 -5.309 -15.109 1 85.44 52 ALA B N 1
ATOM 3061 C CA . ALA B 1 52 ? -14.172 -5.582 -16.453 1 85.44 52 ALA B CA 1
ATOM 3062 C C . ALA B 1 52 ? -12.93 -6.477 -16.406 1 85.44 52 ALA B C 1
ATOM 3064 O O . ALA B 1 52 ? -12.812 -7.426 -17.188 1 85.44 52 ALA B O 1
ATOM 3065 N N . VAL B 1 53 ? -12.094 -6.168 -15.523 1 85.56 53 VAL B N 1
ATOM 3066 C CA . VAL B 1 53 ? -10.867 -6.961 -15.422 1 85.56 53 VAL B CA 1
ATOM 3067 C C . VAL B 1 53 ? -11.211 -8.375 -14.961 1 85.56 53 VAL B C 1
ATOM 3069 O O . VAL B 1 53 ? -10.656 -9.352 -15.477 1 85.56 53 VAL B O 1
ATOM 3072 N N . LEU B 1 54 ? -12.094 -8.492 -14.055 1 82.56 54 LEU B N 1
ATOM 3073 C CA . LEU B 1 54 ? -12.5 -9.805 -13.57 1 82.56 54 LEU B CA 1
ATOM 3074 C C . LEU B 1 54 ? -13.148 -10.617 -14.68 1 82.56 54 LEU B C 1
ATOM 3076 O O . LEU B 1 54 ? -12.898 -11.82 -14.805 1 82.56 54 LEU B O 1
ATOM 3080 N N . ALA B 1 55 ? -13.961 -9.984 -15.422 1 80.81 55 ALA B N 1
ATOM 3081 C CA . ALA B 1 55 ? -14.633 -10.656 -16.531 1 80.81 55 ALA B CA 1
ATOM 3082 C C . ALA B 1 55 ? -13.633 -11.148 -17.562 1 80.81 55 ALA B C 1
ATOM 3084 O O . ALA B 1 55 ? -13.828 -12.188 -18.188 1 80.81 55 ALA B O 1
ATOM 3085 N N . TYR B 1 56 ? -12.633 -10.414 -17.625 1 81.25 56 TYR B N 1
ATOM 3086 C CA . TYR B 1 56 ? -11.609 -10.766 -18.594 1 81.25 56 TYR B CA 1
ATOM 3087 C C . TYR B 1 56 ? -10.695 -11.859 -18.062 1 81.25 56 TYR B C 1
ATOM 3089 O O . TYR B 1 56 ? -10.43 -12.844 -18.75 1 81.25 56 TYR B O 1
ATOM 3097 N N . THR B 1 57 ? -10.25 -11.773 -16.891 1 79.56 57 THR B N 1
ATOM 3098 C CA . THR B 1 57 ? -9.211 -12.641 -16.344 1 79.56 57 THR B CA 1
ATOM 3099 C C . THR B 1 57 ? -9.789 -14.008 -15.961 1 79.56 57 THR B C 1
ATOM 3101 O O . THR B 1 57 ? -9.055 -14.984 -15.844 1 79.56 57 THR B O 1
ATOM 3104 N N . HIS B 1 58 ? -11.062 -14.102 -15.773 1 78.06 58 HIS B N 1
ATOM 3105 C CA . HIS B 1 58 ? -11.703 -15.359 -15.414 1 78.06 58 HIS B CA 1
ATOM 3106 C C . HIS B 1 58 ? -11.297 -16.469 -16.375 1 78.06 58 HIS B C 1
ATOM 3108 O O . HIS B 1 58 ? -11.141 -17.625 -15.961 1 78.06 58 HIS B O 1
ATOM 3114 N N . ASP B 1 59 ? -11.023 -16.141 -17.578 1 78.81 59 ASP B N 1
ATOM 3115 C CA . ASP B 1 59 ? -10.805 -17.172 -18.609 1 78.81 59 ASP B CA 1
ATOM 3116 C C . ASP B 1 59 ? -9.336 -17.578 -18.672 1 78.81 59 ASP B C 1
ATOM 3118 O O . ASP B 1 59 ? -8.992 -18.578 -19.297 1 78.81 59 ASP B O 1
ATOM 3122 N N . TYR B 1 60 ? -8.461 -16.797 -17.984 1 76.81 60 TYR B N 1
ATOM 3123 C CA . TYR B 1 60 ? -7.031 -17.062 -18.141 1 76.81 60 TYR B CA 1
ATOM 3124 C C . TYR B 1 60 ? -6.41 -17.469 -16.812 1 76.81 60 TYR B C 1
ATOM 3126 O O . TYR B 1 60 ? -5.25 -17.891 -16.766 1 76.81 60 TYR B O 1
ATOM 3134 N N . VAL B 1 61 ? -7.109 -17.453 -15.773 1 76.25 61 VAL B N 1
ATOM 3135 C CA . VAL B 1 61 ? -6.531 -17.703 -14.453 1 76.25 61 VAL B CA 1
ATOM 3136 C C . VAL B 1 61 ? -6.43 -19.203 -14.211 1 76.25 61 VAL B C 1
ATOM 3138 O O . VAL B 1 61 ? -7.352 -19.953 -14.539 1 76.25 61 VAL B O 1
ATOM 3141 N N . PRO B 1 62 ? -5.258 -19.594 -13.68 1 77 62 PRO B N 1
ATOM 3142 C CA . PRO B 1 62 ? -5.137 -21 -13.336 1 77 62 PRO B CA 1
ATOM 3143 C C . PRO B 1 62 ? -6.109 -21.438 -12.234 1 77 62 PRO B C 1
ATOM 3145 O O . PRO B 1 62 ? -6.609 -20.594 -11.492 1 77 62 PRO B O 1
ATOM 3148 N N . ARG B 1 63 ? -6.301 -22.734 -12.109 1 75.94 63 ARG B N 1
ATOM 3149 C CA . ARG B 1 63 ? -7.316 -23.234 -11.188 1 75.94 63 ARG B CA 1
ATOM 3150 C C . ARG B 1 63 ? -6.676 -23.875 -9.969 1 75.94 63 ARG B C 1
ATOM 3152 O O . ARG B 1 63 ? -7.375 -24.297 -9.039 1 75.94 63 ARG B O 1
ATOM 3159 N N . GLU B 1 64 ? -5.355 -23.859 -9.953 1 80.5 64 GLU B N 1
ATOM 3160 C CA . GLU B 1 64 ? -4.688 -24.391 -8.773 1 80.5 64 GLU B CA 1
ATOM 3161 C C . GLU B 1 64 ? -4.391 -23.281 -7.766 1 80.5 64 GLU B C 1
ATOM 3163 O O . GLU B 1 64 ? -3.76 -22.281 -8.109 1 80.5 64 GLU B O 1
ATOM 3168 N N . SER B 1 65 ? -4.84 -23.547 -6.594 1 85.06 65 SER B N 1
ATOM 3169 C CA . SER B 1 65 ? -4.684 -22.531 -5.551 1 85.06 65 SER B CA 1
ATOM 3170 C C . SER B 1 65 ? -3.229 -22.406 -5.117 1 85.06 65 SER B C 1
ATOM 3172 O O . SER B 1 65 ? -2.467 -23.375 -5.191 1 85.06 65 SER B O 1
ATOM 3174 N N . LEU B 1 66 ? -2.846 -21.266 -4.66 1 87.12 66 LEU B N 1
ATOM 3175 C CA . LEU B 1 66 ? -1.502 -20.984 -4.168 1 87.12 66 LEU B CA 1
ATOM 3176 C C . LEU B 1 66 ? -1.381 -21.328 -2.689 1 87.12 66 LEU B C 1
ATOM 3178 O O . LEU B 1 66 ? -2.377 -21.328 -1.961 1 87.12 66 LEU B O 1
ATOM 3182 N N . PRO B 1 67 ? -0.162 -21.688 -2.342 1 88.19 67 PRO B N 1
ATOM 3183 C CA . PRO B 1 67 ? 0.042 -21.922 -0.91 1 88.19 67 PRO B CA 1
ATOM 3184 C C . PRO B 1 67 ? -0.16 -20.672 -0.072 1 88.19 67 PRO B C 1
ATOM 3186 O O . PRO B 1 67 ? 0.31 -19.594 -0.448 1 88.19 67 PRO B O 1
ATOM 3189 N N . ASP B 1 68 ? -0.891 -20.797 0.992 1 90.56 68 ASP B N 1
ATOM 3190 C CA . ASP B 1 68 ? -1.222 -19.719 1.906 1 90.56 68 ASP B CA 1
ATOM 3191 C C . ASP B 1 68 ? -1.104 -20.172 3.361 1 90.56 68 ASP B C 1
ATOM 3193 O O . ASP B 1 68 ? -1.482 -21.281 3.701 1 90.56 68 ASP B O 1
ATOM 3197 N N . ILE B 1 69 ? -0.648 -19.281 4.172 1 91.12 69 ILE B N 1
ATOM 3198 C CA . ILE B 1 69 ? -0.354 -19.625 5.559 1 91.12 69 ILE B CA 1
ATOM 3199 C C . ILE B 1 69 ? -1.648 -19.969 6.293 1 91.12 69 ILE B C 1
ATOM 3201 O O . ILE B 1 69 ? -1.696 -20.922 7.062 1 91.12 69 ILE B O 1
ATOM 3205 N N . VAL B 1 70 ? -2.709 -19.25 6.086 1 92.56 70 VAL B N 1
ATOM 3206 C CA . VAL B 1 70 ? -3.967 -19.484 6.785 1 92.56 70 VAL B CA 1
ATOM 3207 C C . VAL B 1 70 ? -4.637 -20.734 6.234 1 92.56 70 VAL B C 1
ATOM 3209 O O . VAL B 1 70 ? -5.234 -21.516 6.984 1 92.56 70 VAL B O 1
ATOM 3212 N N . PHE B 1 71 ? -4.469 -20.922 4.91 1 90.31 71 PHE B N 1
ATOM 3213 C CA . PHE B 1 71 ? -5.023 -22.109 4.281 1 90.31 71 PHE B CA 1
ATOM 3214 C C . PHE B 1 71 ? -4.391 -23.375 4.863 1 90.31 71 PHE B C 1
ATOM 3216 O O . PHE B 1 71 ? -5.027 -24.422 4.906 1 90.31 71 PHE B O 1
ATOM 3223 N N . SER B 1 72 ? -3.145 -23.281 5.25 1 89.81 72 SER B N 1
ATOM 3224 C CA . SER B 1 72 ? -2.436 -24.438 5.789 1 89.81 72 SER B CA 1
ATOM 3225 C C . SER B 1 72 ? -2.836 -24.703 7.238 1 89.81 72 SER B C 1
ATOM 3227 O O . SER B 1 72 ? -2.703 -25.828 7.73 1 89.81 72 SER B O 1
ATOM 3229 N N . LEU B 1 73 ? -3.367 -23.672 7.887 1 92.5 73 LEU B N 1
ATOM 3230 C CA . LEU B 1 73 ? -3.693 -23.797 9.305 1 92.5 73 LEU B CA 1
ATOM 3231 C C . LEU B 1 73 ? -5.164 -24.141 9.492 1 92.5 73 LEU B C 1
ATOM 3233 O O . LEU B 1 73 ? -5.531 -24.797 10.469 1 92.5 73 LEU B O 1
ATOM 3237 N N . VAL B 1 74 ? -6.012 -23.625 8.609 1 92.69 74 VAL B N 1
ATOM 3238 C CA . VAL B 1 74 ? -7.453 -23.781 8.766 1 92.69 74 VAL B CA 1
ATOM 3239 C C . VAL B 1 74 ? -8.062 -24.297 7.469 1 92.69 74 VAL B C 1
ATOM 3241 O O . VAL B 1 74 ? -7.738 -23.812 6.383 1 92.69 74 VAL B O 1
ATOM 3244 N N . SER B 1 75 ? -8.938 -25.344 7.605 1 92.5 75 SER B N 1
ATOM 3245 C CA . SER B 1 75 ? -9.664 -25.844 6.441 1 92.5 75 SER B CA 1
ATOM 3246 C C . SER B 1 75 ? -10.711 -24.844 5.961 1 92.5 75 SER B C 1
ATOM 3248 O O . SER B 1 75 ? -11.148 -23.984 6.727 1 92.5 75 SER B O 1
ATOM 3250 N N . GLU B 1 76 ? -11.031 -24.938 4.734 1 92.31 76 GLU B N 1
ATOM 3251 C CA . GLU B 1 76 ? -12 -24.016 4.125 1 92.31 76 GLU B CA 1
ATOM 3252 C C . GLU B 1 76 ? -13.336 -24.062 4.859 1 92.31 76 GLU B C 1
ATOM 3254 O O . GLU B 1 76 ? -13.883 -25.141 5.098 1 92.31 76 GLU B O 1
ATOM 3259 N N . GLN B 1 77 ? -13.789 -22.906 5.344 1 92.31 77 GLN B N 1
ATOM 3260 C CA . GLN B 1 77 ? -15.07 -22.75 6.023 1 92.31 77 GLN B CA 1
ATOM 3261 C C . GLN B 1 77 ? -16.078 -22 5.156 1 92.31 77 GLN B C 1
ATOM 3263 O O . GLN B 1 77 ? -16.062 -20.766 5.113 1 92.31 77 GLN B O 1
ATOM 3268 N N . ARG B 1 78 ? -17.016 -22.688 4.609 1 87.06 78 ARG B N 1
ATOM 3269 C CA . ARG B 1 78 ? -17.969 -22.078 3.67 1 87.06 78 ARG B CA 1
ATOM 3270 C C . ARG B 1 78 ? -18.875 -21.078 4.371 1 87.06 78 ARG B C 1
ATOM 3272 O O . ARG B 1 78 ? -19.25 -20.062 3.795 1 87.06 78 ARG B O 1
ATOM 3279 N N . TRP B 1 79 ? -19.234 -21.359 5.574 1 90.81 79 TRP B N 1
ATOM 3280 C CA . TRP B 1 79 ? -20.125 -20.484 6.324 1 90.81 79 TRP B CA 1
ATOM 3281 C C . TRP B 1 79 ? -19.484 -19.109 6.523 1 90.81 79 TRP B C 1
ATOM 3283 O O . TRP B 1 79 ? -20.188 -18.109 6.703 1 90.81 79 TRP B O 1
ATOM 3293 N N . ALA B 1 80 ? -18.219 -19.016 6.512 1 93.75 80 ALA B N 1
ATOM 3294 C CA . ALA B 1 80 ? -17.484 -17.797 6.793 1 93.75 80 ALA B CA 1
ATOM 3295 C C . ALA B 1 80 ? -17.688 -16.766 5.684 1 93.75 80 ALA B C 1
ATOM 3297 O O . ALA B 1 80 ? -17.578 -15.555 5.918 1 93.75 80 ALA B O 1
ATOM 3298 N N . SER B 1 81 ? -17.953 -17.25 4.492 1 88.94 81 SER B N 1
ATOM 3299 C CA . SER B 1 81 ? -18.188 -16.328 3.387 1 88.94 81 SER B CA 1
ATOM 3300 C C . SER B 1 81 ? -19.438 -15.477 3.637 1 88.94 81 SER B C 1
ATOM 3302 O O . SER B 1 81 ? -19.422 -14.266 3.408 1 88.94 81 SER B O 1
ATOM 3304 N N . SER B 1 82 ? -20.484 -16.109 4.125 1 90.56 82 SER B N 1
ATOM 3305 C CA . SER B 1 82 ? -21.734 -15.398 4.41 1 90.56 82 SER B CA 1
ATOM 3306 C C . SER B 1 82 ? -21.547 -14.414 5.566 1 90.56 82 SER B C 1
ATOM 3308 O O . SER B 1 82 ? -22.047 -13.289 5.52 1 90.56 82 SER B O 1
ATOM 3310 N N . LEU B 1 83 ? -20.891 -14.812 6.535 1 94.44 83 LEU B N 1
ATOM 3311 C CA . LEU B 1 83 ? -20.625 -13.93 7.664 1 94.44 83 LEU B CA 1
ATOM 3312 C C . LEU B 1 83 ? -19.75 -12.758 7.238 1 94.44 83 LEU B C 1
ATOM 3314 O O . LEU B 1 83 ? -19.922 -11.641 7.715 1 94.44 83 LEU B O 1
ATOM 3318 N N . GLY B 1 84 ? -18.75 -13.023 6.406 1 93.69 84 GLY B N 1
ATOM 3319 C CA . GLY B 1 84 ? -17.953 -11.945 5.855 1 93.69 84 GLY B CA 1
ATOM 3320 C C . GLY B 1 84 ? -18.766 -10.898 5.125 1 93.69 84 GLY B C 1
ATOM 3321 O O . GLY B 1 84 ? -18.578 -9.695 5.336 1 93.69 84 GLY B O 1
ATOM 3322 N N . ASP B 1 85 ? -19.688 -11.375 4.34 1 90.75 85 ASP B N 1
ATOM 3323 C CA . ASP B 1 85 ? -20.562 -10.469 3.609 1 90.75 85 ASP B CA 1
ATOM 3324 C C . ASP B 1 85 ? -21.422 -9.648 4.57 1 90.75 85 ASP B C 1
ATOM 3326 O O . ASP B 1 85 ? -21.672 -8.461 4.332 1 90.75 85 ASP B O 1
ATOM 3330 N N . PHE B 1 86 ? -21.875 -10.344 5.551 1 94.19 86 PHE B N 1
ATOM 3331 C CA . PHE B 1 86 ? -22.672 -9.648 6.562 1 94.19 86 PHE B CA 1
ATOM 3332 C C . PHE B 1 86 ? -21.859 -8.539 7.219 1 94.19 86 PHE B C 1
ATOM 3334 O O . PHE B 1 86 ? -22.375 -7.445 7.457 1 94.19 86 PHE B O 1
ATOM 3341 N N . CYS B 1 87 ? -20.594 -8.82 7.512 1 96.5 87 CYS B N 1
ATOM 3342 C CA . CYS B 1 87 ? -19.734 -7.828 8.133 1 96.5 87 CYS B CA 1
ATOM 3343 C C . CYS B 1 87 ? -19.516 -6.637 7.211 1 96.5 87 CYS B C 1
ATOM 3345 O O . CYS B 1 87 ? -19.484 -5.492 7.664 1 96.5 87 CYS B O 1
ATOM 3347 N N . VAL B 1 88 ? -19.344 -6.863 5.926 1 94.69 88 VAL B N 1
ATOM 3348 C CA . VAL B 1 88 ? -19.219 -5.789 4.949 1 94.69 88 VAL B CA 1
ATOM 3349 C C . VAL B 1 88 ? -20.469 -4.914 4.977 1 94.69 88 VAL B C 1
ATOM 3351 O O . VAL B 1 88 ? -20.375 -3.689 5.066 1 94.69 88 VAL B O 1
ATOM 3354 N N . ALA B 1 89 ? -21.625 -5.555 4.965 1 94.38 89 ALA B N 1
ATOM 3355 C CA . ALA B 1 89 ? -22.906 -4.84 4.98 1 94.38 89 ALA B CA 1
ATOM 3356 C C . ALA B 1 89 ? -23.047 -4.012 6.254 1 94.38 89 ALA B C 1
ATOM 3358 O O . ALA B 1 89 ? -23.5 -2.863 6.203 1 94.38 89 ALA B O 1
ATOM 3359 N N . LEU B 1 90 ? -22.703 -4.594 7.289 1 96.69 90 LEU B N 1
ATOM 3360 C CA . LEU B 1 90 ? -22.797 -3.9 8.57 1 96.69 90 LEU B CA 1
ATOM 3361 C C . LEU B 1 90 ? -21.938 -2.641 8.578 1 96.69 90 LEU B C 1
ATOM 3363 O O . LEU B 1 90 ? -22.375 -1.591 9.055 1 96.69 90 LEU B O 1
ATOM 3367 N N . CYS B 1 91 ? -20.719 -2.732 8.078 1 96.94 91 CYS B N 1
ATOM 3368 C CA . CYS B 1 91 ? -19.844 -1.571 8.031 1 96.94 91 CYS B CA 1
ATOM 3369 C C . CYS B 1 91 ? -20.422 -0.479 7.145 1 96.94 91 CYS B C 1
ATOM 3371 O O . CYS B 1 91 ? -20.359 0.704 7.48 1 96.94 91 CYS B O 1
ATOM 3373 N N . ILE B 1 92 ? -21.062 -0.889 6.051 1 96 92 ILE B N 1
ATOM 3374 C CA . ILE B 1 92 ? -21.672 0.072 5.148 1 96 92 ILE B CA 1
ATOM 3375 C C . ILE B 1 92 ? -22.859 0.742 5.844 1 96 92 ILE B C 1
ATOM 3377 O O . ILE B 1 92 ? -23.031 1.959 5.75 1 96 92 ILE B O 1
ATOM 3381 N N . VAL B 1 93 ? -23.656 -0.022 6.547 1 96.81 93 VAL B N 1
ATOM 3382 C CA . VAL B 1 93 ? -24.812 0.491 7.262 1 96.81 93 VAL B CA 1
ATOM 3383 C C . VAL B 1 93 ? -24.375 1.476 8.336 1 96.81 93 VAL B C 1
ATOM 3385 O O . VAL B 1 93 ? -25 2.514 8.539 1 96.81 93 VAL B O 1
ATOM 3388 N N . MET B 1 94 ? -23.312 1.146 9.008 1 97 94 MET B N 1
ATOM 3389 C CA . MET B 1 94 ? -22.797 2.035 10.039 1 97 94 MET B CA 1
ATOM 3390 C C . MET B 1 94 ? -22.344 3.359 9.438 1 97 94 MET B C 1
ATOM 3392 O O . MET B 1 94 ? -22.547 4.422 10.031 1 97 94 MET B O 1
ATOM 3396 N N . LEU B 1 95 ? -21.672 3.328 8.32 1 96.75 95 LEU B N 1
ATOM 3397 C CA . LEU B 1 95 ? -21.297 4.562 7.629 1 96.75 95 LEU B CA 1
ATOM 3398 C C . LEU B 1 95 ? -22.531 5.352 7.23 1 96.75 95 LEU B C 1
ATOM 3400 O O . LEU B 1 95 ? -22.578 6.574 7.402 1 96.75 95 LEU B O 1
ATOM 3404 N N . GLY B 1 96 ? -23.562 4.66 6.707 1 96.56 96 GLY B N 1
ATOM 3405 C CA . GLY B 1 96 ? -24.812 5.316 6.367 1 96.56 96 GLY B CA 1
ATOM 3406 C C . GLY B 1 96 ? -25.469 6.004 7.551 1 96.56 96 GLY B C 1
ATOM 3407 O O . GLY B 1 96 ? -25.938 7.141 7.434 1 96.56 96 GLY B O 1
ATOM 3408 N N . ALA B 1 97 ? -25.516 5.336 8.633 1 95.44 97 ALA B N 1
ATOM 3409 C CA . ALA B 1 97 ? -26.078 5.906 9.859 1 95.44 97 ALA B CA 1
ATOM 3410 C C . ALA B 1 97 ? -25.297 7.145 10.289 1 95.44 97 ALA B C 1
ATOM 3412 O O . ALA B 1 97 ? -25.891 8.141 10.703 1 95.44 97 ALA B O 1
ATOM 3413 N N . LEU B 1 98 ? -23.969 7.043 10.188 1 94.94 98 LEU B N 1
ATOM 3414 C CA . LEU B 1 98 ? -2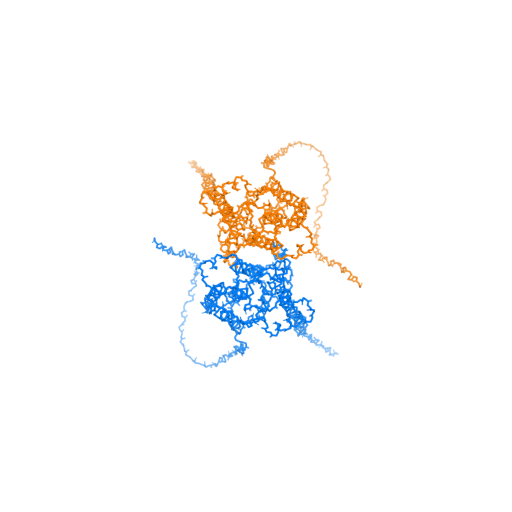3.125 8.188 10.516 1 94.94 98 LEU B CA 1
ATOM 3415 C C . LEU B 1 98 ? -23.453 9.383 9.625 1 94.94 98 LEU B C 1
ATOM 3417 O O . LEU B 1 98 ? -23.562 10.508 10.109 1 94.94 98 LEU B O 1
ATOM 3421 N N . LEU B 1 99 ? -23.625 9.156 8.375 1 94.25 99 LEU B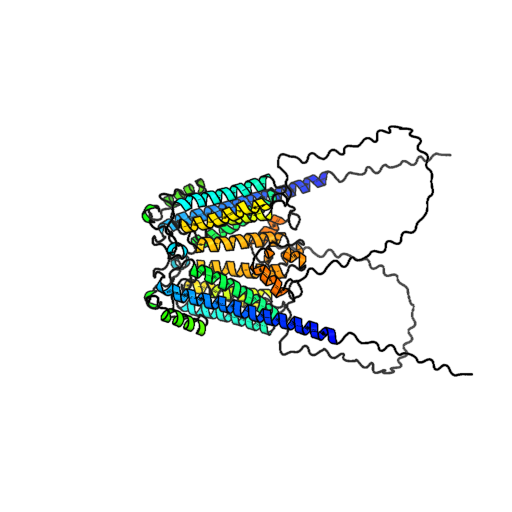 N 1
ATOM 3422 C CA . LEU B 1 99 ? -23.891 10.234 7.426 1 94.25 99 LEU B CA 1
ATOM 3423 C C . LEU B 1 99 ? -25.234 10.891 7.719 1 94.25 99 LEU B C 1
ATOM 3425 O O . LEU B 1 99 ? -25.406 12.094 7.527 1 94.25 99 LEU B O 1
ATOM 3429 N N . VAL B 1 100 ? -26.156 10.141 8.25 1 93.19 100 VAL B N 1
ATOM 3430 C CA . VAL B 1 100 ? -27.469 10.672 8.555 1 93.19 100 VAL B CA 1
ATOM 3431 C C . VAL B 1 100 ? -27.406 11.562 9.797 1 93.19 100 VAL B C 1
ATOM 3433 O O . VAL B 1 100 ? -28.031 12.625 9.836 1 93.19 100 VAL B O 1
ATOM 3436 N N . ILE B 1 101 ? -26.609 11.266 10.727 1 91.69 101 ILE B N 1
ATOM 3437 C CA . ILE B 1 101 ? -26.641 11.953 12.008 1 91.69 101 ILE B CA 1
ATOM 3438 C C . ILE B 1 101 ? -25.609 13.07 12.031 1 91.69 101 ILE B C 1
ATOM 3440 O O . ILE B 1 101 ? -25.641 13.938 12.914 1 91.69 101 ILE B O 1
ATOM 3444 N N . HIS B 1 102 ? -24.672 13.094 11.133 1 91.69 102 HIS B N 1
ATOM 3445 C CA . HIS B 1 102 ? -23.578 14.047 11.203 1 91.69 102 HIS B CA 1
ATOM 3446 C C . HIS B 1 102 ? -23.922 15.352 10.5 1 91.69 102 HIS B C 1
ATOM 3448 O O . HIS B 1 102 ? -24.547 15.344 9.438 1 91.69 102 HIS B O 1
ATOM 3454 N N . GLN B 1 103 ? -23.469 16.484 11 1 88.81 103 GLN B N 1
ATOM 3455 C CA . GLN B 1 103 ? -23.734 17.812 10.477 1 88.81 103 GLN B CA 1
ATOM 3456 C C . GLN B 1 103 ? -23.078 18 9.109 1 88.81 103 GLN B C 1
ATOM 3458 O O . GLN B 1 103 ? -23.688 18.594 8.211 1 88.81 103 GLN B O 1
ATOM 3463 N N . HIS B 1 104 ? -21.875 17.531 8.961 1 91.12 104 HIS B N 1
ATOM 3464 C CA . HIS B 1 104 ? -21.125 17.688 7.719 1 91.12 104 HIS B CA 1
ATOM 3465 C C . HIS B 1 104 ? -21.203 16.438 6.859 1 91.12 104 HIS B C 1
ATOM 3467 O O . HIS B 1 104 ? -20.172 15.945 6.383 1 91.12 104 HIS B O 1
ATOM 3473 N N . ARG B 1 105 ? -22.359 15.945 6.629 1 91.38 105 ARG B N 1
ATOM 3474 C CA . ARG B 1 105 ? -22.562 14.68 5.926 1 91.38 105 ARG B CA 1
ATOM 3475 C C . ARG B 1 105 ? -22.062 14.766 4.484 1 91.38 105 ARG B C 1
ATOM 3477 O O . ARG B 1 105 ? -21.5 13.812 3.959 1 91.38 105 ARG B O 1
ATOM 3484 N N . GLY B 1 106 ? -22.234 15.883 3.826 1 89.56 106 GLY B N 1
ATOM 3485 C CA . GLY B 1 106 ? -21.781 16.031 2.449 1 89.56 106 GLY B CA 1
ATOM 3486 C C . GLY B 1 106 ? -20.281 15.977 2.299 1 89.56 106 GLY B C 1
ATOM 3487 O O . GLY B 1 106 ? -19.766 15.32 1.391 1 89.56 106 GLY B O 1
ATOM 3488 N N . THR B 1 107 ? -19.594 16.609 3.16 1 90.88 107 THR B N 1
ATOM 3489 C CA . THR B 1 107 ? -18.141 16.625 3.123 1 90.88 107 THR B CA 1
ATOM 3490 C C . THR B 1 107 ? -17.578 15.242 3.428 1 90.88 107 THR B C 1
ATOM 3492 O O . THR B 1 107 ? -16.641 14.781 2.762 1 90.88 107 THR B O 1
ATOM 3495 N N . ILE B 1 108 ? -18.188 14.602 4.395 1 93.44 108 ILE B N 1
ATOM 3496 C CA . ILE B 1 108 ? -17.734 13.273 4.777 1 93.44 108 ILE B CA 1
ATOM 3497 C C . ILE B 1 108 ? -17.922 12.305 3.611 1 93.44 108 ILE B C 1
ATOM 3499 O O . ILE B 1 108 ? -17.031 11.523 3.291 1 93.44 108 ILE B O 1
ATOM 3503 N N . LEU B 1 109 ? -19.062 12.383 2.98 1 93.88 109 LEU B N 1
ATOM 3504 C CA . LEU B 1 109 ? -19.344 11.508 1.851 1 93.88 109 LEU B CA 1
ATOM 3505 C C . LEU B 1 109 ? -18.359 11.742 0.718 1 93.88 109 LEU B C 1
ATOM 3507 O O . LEU B 1 109 ? -17.859 10.789 0.12 1 93.88 109 LEU B O 1
ATOM 3511 N N . LYS B 1 110 ? -18.047 12.969 0.447 1 93.31 110 LYS B N 1
ATOM 3512 C CA . LYS B 1 110 ? -17.094 13.297 -0.602 1 93.31 110 LYS B CA 1
ATOM 3513 C C . LYS B 1 110 ? -15.719 12.688 -0.306 1 93.31 110 LYS B C 1
ATOM 3515 O O . LYS B 1 110 ? -15.086 12.109 -1.19 1 93.31 110 LYS B O 1
ATOM 3520 N N . ARG B 1 111 ? -15.273 12.789 0.916 1 94 111 ARG B N 1
ATOM 3521 C CA . ARG B 1 111 ? -13.969 12.273 1.315 1 94 111 ARG B CA 1
ATOM 3522 C C . ARG B 1 111 ? -13.93 10.758 1.209 1 94 111 ARG B C 1
ATOM 3524 O O . ARG B 1 111 ? -12.969 10.195 0.68 1 94 111 ARG B O 1
ATOM 3531 N N . VAL B 1 112 ? -15 10.148 1.648 1 95.81 112 VAL B N 1
ATOM 3532 C CA . VAL B 1 112 ? -15.039 8.688 1.673 1 95.81 112 VAL B CA 1
ATOM 3533 C C . VAL B 1 112 ? -15.141 8.148 0.248 1 95.81 112 VAL B C 1
ATOM 3535 O O . VAL B 1 112 ? -14.477 7.176 -0.101 1 95.81 112 VAL B O 1
ATOM 3538 N N . VAL B 1 113 ? -15.906 8.797 -0.579 1 95.19 113 VAL B N 1
ATOM 3539 C CA . VAL B 1 113 ? -16.078 8.367 -1.962 1 95.19 113 VAL B CA 1
ATOM 3540 C C . VAL B 1 113 ? -14.766 8.523 -2.725 1 95.19 113 VAL B C 1
ATOM 3542 O O . VAL B 1 113 ? -14.406 7.672 -3.537 1 95.19 113 VAL B O 1
ATOM 3545 N N . PHE B 1 114 ? -14.07 9.578 -2.521 1 95.38 114 PHE B N 1
ATOM 3546 C CA . PHE B 1 114 ? -12.789 9.773 -3.188 1 95.38 114 PHE B CA 1
ATOM 3547 C C . PHE B 1 114 ? -11.789 8.703 -2.752 1 95.38 114 PHE B C 1
ATOM 3549 O O . PHE B 1 114 ? -11.047 8.172 -3.578 1 95.38 114 PHE B O 1
ATOM 3556 N N . CYS B 1 115 ? -11.727 8.445 -1.451 1 96 115 CYS B N 1
ATOM 3557 C CA . CYS B 1 115 ? -10.844 7.402 -0.958 1 96 115 CYS B CA 1
ATOM 3558 C C . CYS B 1 115 ? -11.18 6.055 -1.585 1 96 115 CYS B C 1
ATOM 3560 O O . CYS B 1 115 ? -10.297 5.344 -2.057 1 96 115 CYS B O 1
ATOM 3562 N N . ALA B 1 116 ? -12.453 5.762 -1.603 1 95.62 116 ALA B N 1
ATOM 3563 C CA . ALA B 1 116 ? -12.906 4.5 -2.191 1 95.62 116 ALA B CA 1
ATOM 3564 C C . ALA B 1 116 ? -12.57 4.441 -3.68 1 95.62 116 ALA B C 1
ATOM 3566 O O . ALA B 1 116 ? -12.086 3.42 -4.176 1 95.62 116 ALA B O 1
ATOM 3567 N N . GLY B 1 117 ? -12.867 5.535 -4.359 1 95.12 117 GLY B N 1
ATOM 3568 C CA . GLY B 1 117 ? -12.539 5.59 -5.773 1 95.12 117 GLY B CA 1
ATOM 3569 C C . GLY B 1 117 ? -11.062 5.387 -6.055 1 95.12 117 GLY B C 1
ATOM 3570 O O . GLY B 1 117 ? -10.695 4.676 -6.988 1 95.12 117 GLY B O 1
ATOM 3571 N N . THR B 1 118 ? -10.211 6.004 -5.293 1 95.75 118 THR B N 1
ATOM 3572 C CA . THR B 1 118 ? -8.766 5.867 -5.438 1 95.75 118 THR B CA 1
ATOM 3573 C C . THR B 1 118 ? -8.336 4.422 -5.195 1 95.75 118 THR B C 1
ATOM 3575 O O . THR B 1 118 ? -7.543 3.873 -5.961 1 95.75 118 THR B O 1
ATOM 3578 N N . LEU B 1 119 ? -8.859 3.854 -4.191 1 96.62 119 LEU B N 1
ATOM 3579 C CA . LEU B 1 119 ? -8.508 2.482 -3.838 1 96.62 119 LEU B CA 1
ATOM 3580 C C . LEU B 1 119 ? -8.992 1.505 -4.906 1 96.62 119 LEU B C 1
ATOM 3582 O O . LEU B 1 119 ? -8.266 0.577 -5.273 1 96.62 119 LEU B O 1
ATOM 3586 N N . TYR B 1 120 ? -10.156 1.693 -5.453 1 94.25 120 TYR B N 1
ATOM 3587 C CA . TYR B 1 120 ? -10.656 0.82 -6.508 1 94.25 120 TYR B CA 1
ATOM 3588 C C . TYR B 1 120 ? -9.852 1 -7.789 1 94.25 120 TYR B C 1
ATOM 3590 O O . TYR B 1 120 ? -9.656 0.047 -8.547 1 94.25 120 TYR B O 1
ATOM 3598 N N . ALA B 1 121 ? -9.484 2.191 -8.047 1 94.88 121 ALA B N 1
ATOM 3599 C CA . ALA B 1 121 ? -8.609 2.414 -9.188 1 94.88 121 ALA B CA 1
ATOM 3600 C C . ALA B 1 121 ? -7.285 1.668 -9.023 1 94.88 121 ALA B C 1
ATOM 3602 O O . ALA B 1 121 ? -6.801 1.035 -9.961 1 94.88 121 ALA B O 1
ATOM 3603 N N . MET B 1 122 ? -6.746 1.787 -7.852 1 95.81 122 MET B N 1
ATOM 3604 C CA . MET B 1 122 ? -5.523 1.048 -7.551 1 95.81 122 MET B CA 1
ATOM 3605 C C . MET B 1 122 ? -5.746 -0.454 -7.688 1 95.81 122 MET B C 1
ATOM 3607 O O . MET B 1 122 ? -4.887 -1.169 -8.211 1 95.81 122 MET B O 1
ATOM 3611 N N . ARG B 1 123 ? -6.832 -0.901 -7.234 1 94.94 123 ARG B N 1
ATOM 3612 C CA . ARG B 1 123 ? -7.18 -2.316 -7.32 1 94.94 123 ARG B CA 1
ATOM 3613 C C . ARG B 1 123 ? -7.266 -2.773 -8.773 1 94.94 123 ARG B C 1
ATOM 3615 O O . ARG B 1 123 ? -6.793 -3.859 -9.117 1 94.94 123 ARG B O 1
ATOM 3622 N N . SER B 1 124 ? -7.883 -1.966 -9.609 1 92.44 124 SER B N 1
ATOM 3623 C CA . SER B 1 124 ? -7.984 -2.301 -11.023 1 92.44 124 SER B CA 1
ATOM 3624 C C . SER B 1 124 ? -6.605 -2.508 -11.641 1 92.44 124 SER B C 1
ATOM 3626 O O . SER B 1 124 ? -6.418 -3.404 -12.469 1 92.44 124 SER B O 1
ATOM 3628 N N . VAL B 1 125 ? -5.688 -1.757 -11.219 1 93.69 125 VAL B N 1
ATOM 3629 C CA . VAL B 1 125 ? -4.328 -1.852 -11.734 1 93.69 125 VAL B CA 1
ATOM 3630 C C . VAL B 1 125 ? -3.705 -3.182 -11.312 1 93.69 125 VAL B C 1
ATOM 3632 O O . VAL B 1 125 ? -3.105 -3.881 -12.133 1 93.69 125 VAL B O 1
ATOM 3635 N N . THR B 1 126 ? -3.875 -3.568 -10.102 1 93.12 126 THR B N 1
ATOM 3636 C CA . THR B 1 126 ? -3.258 -4.797 -9.609 1 93.12 126 THR B CA 1
ATOM 3637 C C . THR B 1 126 ? -3.934 -6.02 -10.219 1 93.12 126 THR B C 1
ATOM 3639 O O . THR B 1 126 ? -3.27 -7.008 -10.547 1 93.12 126 THR B O 1
ATOM 3642 N N . LEU B 1 127 ? -5.223 -5.898 -10.375 1 90.56 127 LEU B N 1
ATOM 3643 C CA . LEU B 1 127 ? -5.949 -7.008 -10.977 1 90.56 127 LEU B CA 1
ATOM 3644 C C . LEU B 1 127 ? -5.5 -7.23 -12.422 1 90.56 127 LEU B C 1
ATOM 3646 O O . LEU B 1 127 ? -5.441 -8.375 -12.883 1 90.56 127 LEU B O 1
ATOM 3650 N N . ALA B 1 128 ? -5.207 -6.172 -13.055 1 89.69 128 ALA B N 1
ATOM 3651 C CA . ALA B 1 128 ? -4.812 -6.254 -14.461 1 89.69 128 ALA B CA 1
ATOM 3652 C C . ALA B 1 128 ? -3.35 -6.66 -14.602 1 89.69 128 ALA B C 1
ATOM 3654 O O . ALA B 1 128 ? -2.949 -7.219 -15.625 1 89.69 128 ALA B O 1
ATOM 3655 N N . ALA B 1 129 ? -2.557 -6.418 -13.562 1 91.69 129 ALA B N 1
ATOM 3656 C CA . ALA B 1 129 ? -1.112 -6.621 -13.648 1 91.69 129 ALA B CA 1
ATOM 3657 C C . ALA B 1 129 ? -0.764 -8.109 -13.609 1 91.69 129 ALA B C 1
ATOM 3659 O O . ALA B 1 129 ? -0.091 -8.609 -14.508 1 91.69 129 ALA B O 1
ATOM 3660 N N . THR B 1 130 ? -1.133 -8.766 -12.57 1 89.19 130 THR B N 1
ATOM 3661 C CA . THR B 1 130 ? -0.865 -10.188 -12.383 1 89.19 130 THR B CA 1
ATOM 3662 C C . THR B 1 130 ? -2.115 -10.914 -11.891 1 89.19 130 THR B C 1
ATOM 3664 O O . THR B 1 130 ? -2.77 -10.461 -10.953 1 89.19 130 THR B O 1
ATOM 3667 N N . GLN B 1 131 ? -2.414 -11.984 -12.547 1 86.62 131 GLN B N 1
ATOM 3668 C CA . GLN B 1 131 ? -3.637 -12.703 -12.211 1 86.62 131 GLN B CA 1
ATOM 3669 C C . GLN B 1 131 ? -3.334 -13.93 -11.352 1 86.62 131 GLN B C 1
ATOM 3671 O O . GLN B 1 131 ? -2.57 -14.805 -11.766 1 86.62 131 GLN B O 1
ATOM 3676 N N . LEU B 1 132 ? -3.928 -13.977 -10.195 1 85.12 132 LEU B N 1
ATOM 3677 C CA . LEU B 1 132 ? -3.781 -15.094 -9.273 1 85.12 132 LEU B CA 1
ATOM 3678 C C . LEU B 1 132 ? -4.988 -16.031 -9.344 1 85.12 132 LEU B C 1
ATOM 3680 O O . LEU B 1 132 ? -6.113 -15.57 -9.578 1 85.12 132 LEU B O 1
ATOM 3684 N N . PRO B 1 133 ? -4.711 -17.281 -9.117 1 85.88 133 PRO B N 1
ATOM 3685 C CA . PRO B 1 133 ? -5.836 -18.219 -9.094 1 85.88 133 PRO B CA 1
ATOM 3686 C C . PRO B 1 133 ? -6.723 -18.047 -7.867 1 85.88 133 PRO B C 1
ATOM 3688 O O . PRO B 1 133 ? -6.316 -17.422 -6.891 1 85.88 133 PRO B O 1
ATOM 3691 N N . SER B 1 134 ? -7.949 -18.609 -8.062 1 82.19 134 SER B N 1
ATOM 3692 C CA . SER B 1 134 ? -8.844 -18.578 -6.91 1 82.19 134 SER B CA 1
ATOM 3693 C C . SER B 1 134 ? -8.367 -19.516 -5.809 1 82.19 134 SER B C 1
ATOM 3695 O O . SER B 1 134 ? -7.68 -20.5 -6.086 1 82.19 134 SER B O 1
ATOM 3697 N N . GLY B 1 135 ? -8.672 -19.219 -4.582 1 81.31 135 GLY B N 1
ATOM 3698 C CA . GLY B 1 135 ? -8.172 -19.969 -3.438 1 81.31 135 GLY B CA 1
ATOM 3699 C C . GLY B 1 135 ? -9.07 -21.125 -3.031 1 81.31 135 GLY B C 1
ATOM 3700 O O . GLY B 1 135 ? -8.773 -21.844 -2.074 1 81.31 135 GLY B O 1
ATOM 3701 N N . TYR B 1 136 ? -10.047 -21.359 -3.822 1 78.31 136 TYR B N 1
ATOM 3702 C CA . TYR B 1 136 ? -11.008 -22.391 -3.438 1 78.31 136 TYR B CA 1
ATOM 3703 C C . TYR B 1 136 ? -10.43 -23.781 -3.66 1 78.31 136 TYR B C 1
ATOM 3705 O O . TYR B 1 136 ? -9.586 -23.969 -4.539 1 78.31 136 TYR B O 1
ATOM 3713 N N . THR B 1 137 ? -10.898 -24.641 -2.807 1 79.38 137 THR B N 1
ATOM 3714 C CA . THR B 1 137 ? -10.477 -26.016 -2.959 1 79.38 137 THR B CA 1
ATOM 3715 C C . THR B 1 137 ? -11.117 -26.656 -4.195 1 79.38 137 THR B C 1
ATOM 3717 O O . THR B 1 137 ? -10.477 -27.422 -4.906 1 79.38 137 THR B O 1
ATOM 3720 N N . ASP B 1 138 ? -12.422 -26.375 -4.359 1 76.75 138 ASP B N 1
ATOM 3721 C CA . ASP B 1 138 ? -13.141 -26.891 -5.523 1 76.75 138 ASP B CA 1
ATOM 3722 C C . ASP B 1 138 ? -13.406 -25.781 -6.539 1 76.75 138 ASP B C 1
ATOM 3724 O O . ASP B 1 138 ? -14.539 -25.312 -6.664 1 76.75 138 ASP B O 1
ATOM 3728 N N . ASN B 1 139 ? -12.336 -25.422 -7.238 1 74.75 139 ASN B N 1
ATOM 3729 C CA . ASN B 1 139 ? -12.461 -24.344 -8.211 1 74.75 139 ASN B CA 1
ATOM 3730 C C . ASN B 1 139 ? -13.297 -24.766 -9.414 1 74.75 139 ASN B C 1
ATOM 3732 O O . ASN B 1 139 ? -13.977 -23.938 -10.023 1 74.75 139 ASN B O 1
ATOM 3736 N N . GLN B 1 140 ? -13.328 -25.984 -9.656 1 71.56 140 GLN B N 1
ATOM 3737 C CA . GLN B 1 140 ? -14.102 -26.469 -10.797 1 71.56 140 GLN B CA 1
ATOM 3738 C C . GLN B 1 140 ? -15.602 -26.344 -10.539 1 71.56 140 GLN B C 1
ATOM 3740 O O . GLN B 1 140 ? -16.375 -26 -11.438 1 71.56 140 GLN B O 1
ATOM 3745 N N . GLY B 1 141 ? -15.953 -26.609 -9.305 1 72 141 GLY B N 1
ATOM 3746 C CA . GLY B 1 141 ? -17.375 -26.547 -8.961 1 72 141 GLY B CA 1
ATOM 3747 C C . GLY B 1 141 ? -17.844 -25.141 -8.656 1 72 141 GLY B C 1
ATOM 3748 O O . GLY B 1 141 ? -18.984 -24.797 -8.945 1 72 141 GLY B O 1
ATOM 3749 N N . ARG B 1 142 ? -16.953 -24.422 -8.211 1 75 142 ARG B N 1
ATOM 3750 C CA . ARG B 1 142 ? -17.359 -23.109 -7.715 1 75 142 ARG B CA 1
ATOM 3751 C C . ARG B 1 142 ? -17.219 -22.047 -8.797 1 75 142 ARG B C 1
ATOM 3753 O O . ARG B 1 142 ? -17.938 -21.047 -8.789 1 75 142 ARG B O 1
ATOM 3760 N N . CYS B 1 143 ? -16.344 -22.281 -9.688 1 74.81 143 CYS B N 1
ATOM 3761 C CA . CYS B 1 143 ? -16.078 -21.281 -10.719 1 74.81 143 CYS B CA 1
ATOM 3762 C C . CYS B 1 143 ? -16.812 -21.625 -12.008 1 74.81 143 CYS B C 1
ATOM 3764 O O . CYS B 1 143 ? -16.953 -22.797 -12.359 1 74.81 143 CYS B O 1
ATOM 3766 N N . ARG B 1 144 ? -17.234 -20.609 -12.672 1 75.06 144 ARG B N 1
ATOM 3767 C CA . ARG B 1 144 ? -17.844 -20.781 -13.992 1 75.06 144 ARG B CA 1
ATOM 3768 C C . ARG B 1 144 ? -16.844 -21.344 -14.992 1 75.06 144 ARG B C 1
ATOM 3770 O O . ARG B 1 144 ? -15.633 -21.188 -14.82 1 75.06 144 ARG B O 1
ATOM 3777 N N . ASP B 1 145 ? -17.453 -21.984 -15.961 1 75.44 145 ASP B N 1
ATOM 3778 C CA . ASP B 1 145 ? -16.594 -22.562 -16.984 1 75.44 145 ASP B CA 1
ATOM 3779 C C . ASP B 1 145 ? -15.852 -21.469 -17.75 1 75.44 145 ASP B C 1
ATOM 3781 O O . ASP B 1 145 ? -16.391 -20.391 -17.984 1 75.44 145 ASP B O 1
ATOM 3785 N N . GLN B 1 146 ? -14.586 -21.75 -17.969 1 75.94 146 GLN B N 1
ATOM 3786 C CA . GLN B 1 146 ? -13.789 -20.828 -18.781 1 75.94 146 GLN B CA 1
ATOM 3787 C C . GLN B 1 146 ? -14.094 -20.984 -20.266 1 75.94 146 GLN B C 1
ATOM 3789 O O . GLN B 1 146 ? -14.25 -22.109 -20.75 1 75.94 146 GLN B O 1
ATOM 3794 N N . VAL B 1 147 ? -14.539 -19.891 -20.844 1 73.44 147 VAL B N 1
ATOM 3795 C CA . VAL B 1 147 ? -14.906 -19.922 -22.266 1 73.44 147 VAL B CA 1
ATOM 3796 C C . VAL B 1 147 ? -13.914 -19.094 -23.078 1 73.44 147 VAL B C 1
ATOM 3798 O O . VAL B 1 147 ? -13.211 -18.234 -22.516 1 73.44 147 VAL B O 1
ATOM 3801 N N . GLU B 1 148 ? -13.828 -19.406 -24.344 1 71.44 148 GLU B N 1
ATOM 3802 C CA . GLU B 1 148 ? -12.961 -18.641 -25.234 1 71.44 148 GLU B CA 1
ATOM 3803 C C . GLU B 1 148 ? -13.398 -17.172 -25.297 1 71.44 148 GLU B C 1
ATOM 3805 O O . GLU B 1 148 ? -14.586 -16.875 -25.25 1 71.44 148 GLU B O 1
ATOM 3810 N N . SER B 1 149 ? -12.414 -16.344 -25.141 1 63.12 149 SER B N 1
ATOM 3811 C CA . SER B 1 149 ? -12.609 -14.906 -25.031 1 63.12 149 SER B CA 1
ATOM 3812 C C . SER B 1 149 ? -13.43 -14.375 -26.203 1 63.12 149 SER B C 1
ATOM 3814 O O . SER B 1 149 ? -12.984 -14.43 -27.359 1 63.12 149 SER B O 1
ATOM 3816 N N . GLU B 1 150 ? -14.773 -14.258 -26.047 1 77.62 150 GLU B N 1
ATOM 3817 C CA . GLU B 1 150 ? -15.641 -13.539 -26.984 1 77.62 150 GLU B CA 1
ATOM 3818 C C . GLU B 1 150 ? -16.156 -12.242 -26.359 1 77.62 150 GLU B C 1
ATOM 3820 O O . GLU B 1 150 ? -16.406 -12.172 -25.156 1 77.62 150 GLU B O 1
ATOM 3825 N N . ALA B 1 151 ? -16.203 -11.242 -27.203 1 77.88 151 ALA B N 1
ATOM 3826 C CA . ALA B 1 151 ? -16.625 -9.922 -26.766 1 77.88 151 ALA B CA 1
ATOM 3827 C C . ALA B 1 151 ? -18.016 -9.984 -26.125 1 77.88 151 ALA B C 1
ATOM 3829 O O . ALA B 1 151 ? -18.266 -9.32 -25.109 1 77.88 151 ALA B O 1
ATOM 3830 N N . GLY B 1 152 ? -18.844 -10.719 -26.688 1 74.75 152 GLY B N 1
ATOM 3831 C CA . GLY B 1 152 ? -20.188 -10.828 -26.156 1 74.75 152 GLY B CA 1
ATOM 3832 C C . GLY B 1 152 ? -20.219 -11.391 -24.75 1 74.75 152 GLY B C 1
ATOM 3833 O O . GLY B 1 152 ? -20.953 -10.891 -23.891 1 74.75 152 GLY B O 1
ATOM 3834 N N . VAL B 1 153 ? -19.469 -12.406 -24.609 1 74.94 153 VAL B N 1
ATOM 3835 C CA . VAL B 1 153 ? -19.422 -13.031 -23.297 1 74.94 153 VAL B CA 1
ATOM 3836 C C . VAL B 1 153 ? -18.812 -12.062 -22.281 1 74.94 153 VAL B C 1
ATOM 3838 O O . VAL B 1 153 ? -19.312 -11.938 -21.172 1 74.94 153 VAL B O 1
ATOM 3841 N N . PHE B 1 154 ? -17.875 -11.367 -22.766 1 79.25 154 PHE B N 1
ATOM 3842 C CA . PHE B 1 154 ? -17.219 -10.398 -21.906 1 79.25 154 PHE B CA 1
ATOM 3843 C C . PHE B 1 154 ? -18.188 -9.328 -21.438 1 79.25 154 PHE B C 1
ATOM 3845 O O . PHE B 1 154 ? -18.312 -9.062 -20.234 1 79.25 154 PHE B O 1
ATOM 3852 N N . PHE B 1 155 ? -18.875 -8.703 -22.328 1 81.69 155 PHE B N 1
ATOM 3853 C CA . PHE B 1 155 ? -19.781 -7.617 -22 1 81.69 155 PHE B CA 1
ATOM 3854 C C . PHE B 1 155 ? -20.969 -8.133 -21.203 1 81.69 155 PHE B C 1
ATOM 3856 O O . PHE B 1 155 ? -21.5 -7.43 -20.344 1 81.69 155 PHE B O 1
ATOM 3863 N N . GLY B 1 156 ? -21.391 -9.312 -21.422 1 75.94 156 GLY B N 1
ATOM 3864 C CA . GLY B 1 156 ? -22.438 -9.93 -20.609 1 75.94 156 GLY B CA 1
ATOM 3865 C C . GLY B 1 156 ? -22.047 -10.07 -19.156 1 75.94 156 GLY B C 1
ATOM 3866 O O . GLY B 1 156 ? -22.828 -9.742 -18.25 1 75.94 156 GLY B O 1
ATOM 3867 N N . ARG B 1 157 ? -20.938 -10.484 -19.016 1 76.19 157 ARG B N 1
ATOM 3868 C CA . ARG B 1 157 ? -20.422 -10.656 -17.656 1 76.19 157 ARG B CA 1
ATOM 3869 C C . ARG B 1 157 ? -20.281 -9.305 -16.969 1 76.19 157 ARG B C 1
ATOM 3871 O O . ARG B 1 157 ? -20.594 -9.18 -15.773 1 76.19 157 ARG B O 1
ATOM 3878 N N . LEU B 1 158 ? -19.781 -8.391 -17.688 1 75.06 158 LEU B N 1
ATOM 3879 C CA . LEU B 1 158 ? -19.609 -7.047 -17.141 1 75.06 158 LEU B CA 1
ATOM 3880 C C . LEU B 1 158 ? -20.953 -6.461 -16.703 1 75.06 158 LEU B C 1
ATOM 3882 O O . LEU B 1 158 ? -21.047 -5.895 -15.617 1 75.06 158 LEU B O 1
ATOM 3886 N N . PHE B 1 159 ? -21.812 -6.613 -17.531 1 76.56 159 PHE B N 1
ATOM 3887 C CA . PHE B 1 159 ? -23.141 -6.086 -17.234 1 76.56 159 PHE B CA 1
ATOM 3888 C C . PHE B 1 159 ? -23.766 -6.789 -16.031 1 76.56 159 PHE B C 1
ATOM 3890 O O . PHE B 1 159 ? -24.359 -6.145 -15.172 1 76.56 159 PHE B O 1
ATOM 3897 N N . GLU B 1 160 ? -23.609 -8.023 -15.969 1 73.81 160 GLU B N 1
ATOM 3898 C CA . GLU B 1 160 ? -24.125 -8.805 -14.844 1 73.81 160 GLU B CA 1
ATOM 3899 C C . GLU B 1 160 ? -23.5 -8.336 -13.523 1 73.81 160 GLU B C 1
ATOM 3901 O O . GLU B 1 160 ? -24.219 -8.141 -12.539 1 73.81 160 GLU B O 1
ATOM 3906 N N . GLN B 1 161 ? -22.266 -8.164 -13.562 1 72.5 161 GLN B N 1
ATOM 3907 C CA . GLN B 1 161 ? -21.578 -7.738 -12.344 1 72.5 161 GLN B CA 1
ATOM 3908 C C . GLN B 1 161 ? -21.984 -6.324 -11.953 1 72.5 161 GLN B C 1
ATOM 3910 O O . GLN B 1 161 ? -22.078 -6.008 -10.766 1 72.5 161 GLN B O 1
ATOM 3915 N N . THR B 1 162 ? -22.156 -5.559 -12.969 1 68.44 162 THR B N 1
ATOM 3916 C CA . THR B 1 162 ? -22.562 -4.184 -12.711 1 68.44 162 THR B CA 1
ATOM 3917 C C . THR B 1 162 ? -23.938 -4.141 -12.031 1 68.44 162 THR B C 1
ATOM 3919 O O . THR B 1 162 ? -24.125 -3.424 -11.047 1 68.44 162 THR B O 1
ATOM 3922 N N . ILE B 1 163 ? -24.766 -5 -12.453 1 64.88 163 ILE B N 1
ATOM 3923 C CA . ILE B 1 163 ? -26.109 -5.035 -11.898 1 64.88 163 ILE B CA 1
ATOM 3924 C C . ILE B 1 163 ? -26.078 -5.578 -10.477 1 64.88 163 ILE B C 1
ATOM 3926 O O . ILE B 1 163 ? -26.812 -5.105 -9.602 1 64.88 163 ILE B O 1
ATOM 3930 N N . ARG B 1 164 ? -25.156 -6.445 -10.336 1 65.38 164 ARG B N 1
ATOM 3931 C CA . ARG B 1 164 ? -25.062 -7.102 -9.039 1 65.38 164 ARG B CA 1
ATOM 3932 C C . ARG B 1 164 ? -24.125 -6.348 -8.10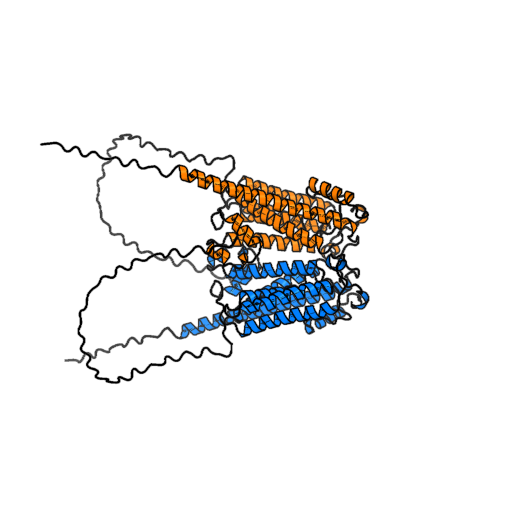9 1 65.38 164 ARG B C 1
ATOM 3934 O O . ARG B 1 164 ? -23.891 -6.773 -6.973 1 65.38 164 ARG B O 1
ATOM 3941 N N . ILE B 1 165 ? -23.625 -5.301 -8.57 1 59.44 165 ILE B N 1
ATOM 3942 C CA . ILE B 1 165 ? -22.719 -4.434 -7.816 1 59.44 165 ILE B CA 1
ATOM 3943 C C . ILE B 1 165 ? -21.609 -5.27 -7.195 1 59.44 165 ILE B C 1
ATOM 3945 O O . ILE B 1 165 ? -21.281 -5.102 -6.02 1 59.44 165 ILE B O 1
ATOM 3949 N N . GLY B 1 166 ? -21.266 -6.309 -7.957 1 57.38 166 GLY B N 1
ATOM 3950 C CA . GLY B 1 166 ? -20.094 -7.059 -7.562 1 57.38 166 GLY B CA 1
ATOM 3951 C C . GLY B 1 166 ? -20.406 -8.281 -6.719 1 57.38 166 GLY B C 1
ATOM 3952 O O . GLY B 1 166 ? -19.547 -9.125 -6.477 1 57.38 166 GLY B O 1
ATOM 3953 N N . PHE B 1 167 ? -21.641 -8.406 -6.258 1 60.75 167 PHE B N 1
ATOM 3954 C CA . PHE B 1 167 ? -21.984 -9.586 -5.465 1 60.75 167 PHE B CA 1
ATOM 3955 C C . PHE B 1 167 ? -22.219 -10.789 -6.367 1 60.75 167 PHE B C 1
ATOM 3957 O O . PHE B 1 167 ? -22.797 -10.648 -7.453 1 60.75 167 PHE B O 1
ATOM 3964 N N . GLN B 1 168 ? -21.531 -11.852 -6.012 1 62 168 GLN B N 1
ATOM 3965 C CA . GLN B 1 168 ? -21.672 -13.047 -6.832 1 62 168 GLN B CA 1
ATOM 3966 C C . GLN B 1 168 ? -22.344 -14.172 -6.055 1 62 168 GLN B C 1
ATOM 3968 O O . GLN B 1 168 ? -22.359 -14.156 -4.82 1 62 168 GLN B O 1
ATOM 3973 N N . SER B 1 169 ? -23.047 -14.977 -6.949 1 63.81 169 SER B N 1
ATOM 3974 C CA . SER B 1 169 ? -23.578 -16.203 -6.363 1 63.81 169 SER B CA 1
ATOM 3975 C C . SER B 1 169 ? -22.453 -17.125 -5.906 1 63.81 169 SER B C 1
ATOM 3977 O O . SER B 1 169 ? -21.359 -17.094 -6.449 1 63.81 169 SER B O 1
ATOM 3979 N N . LYS B 1 170 ? -22.688 -17.766 -4.836 1 64.06 170 LYS B N 1
ATOM 3980 C CA . LYS B 1 170 ? -21.672 -18.641 -4.25 1 64.06 170 LYS B CA 1
ATOM 3981 C C . LYS B 1 170 ? -21.406 -19.844 -5.148 1 64.06 170 LYS B C 1
ATOM 3983 O O . LYS B 1 170 ? -20.359 -20.5 -5.031 1 64.06 170 LYS B O 1
ATOM 3988 N N . ASP B 1 171 ? -22.375 -20.016 -6.074 1 67.38 171 ASP B N 1
ATOM 3989 C CA . ASP B 1 171 ? -22.172 -21.094 -7.035 1 67.38 171 ASP B CA 1
ATOM 3990 C C . ASP B 1 171 ? -21.969 -20.531 -8.445 1 67.38 171 ASP B C 1
ATOM 3992 O O . ASP B 1 171 ? -22.672 -19.609 -8.859 1 67.38 171 ASP B O 1
ATOM 3996 N N . GLN B 1 172 ? -20.875 -20.844 -9.203 1 66.44 172 GLN B N 1
ATOM 3997 C CA . GLN B 1 172 ? -20.547 -20.438 -10.562 1 66.44 172 GLN B CA 1
ATOM 3998 C C . GLN B 1 172 ? -20.094 -18.984 -10.602 1 66.44 172 GLN B C 1
ATOM 4000 O O . GLN B 1 172 ? -20.609 -18.188 -11.398 1 66.44 172 GLN B O 1
ATOM 4005 N N . MET B 1 173 ? -19.312 -18.75 -9.805 1 73 173 MET B N 1
ATOM 4006 C CA . MET B 1 173 ? -18.781 -17.391 -9.688 1 73 173 MET B CA 1
ATOM 4007 C C . MET B 1 173 ? -17.672 -17.156 -10.711 1 73 173 MET B C 1
ATOM 4009 O O . MET B 1 173 ? -17.094 -18.109 -11.234 1 73 173 MET B O 1
ATOM 4013 N N . LEU B 1 174 ? -17.688 -15.922 -11.094 1 71.19 174 LEU B N 1
ATOM 4014 C CA . LEU B 1 174 ? -16.469 -15.555 -11.797 1 71.19 174 LEU B CA 1
ATOM 4015 C C . LEU B 1 174 ? -15.266 -15.609 -10.852 1 71.19 174 LEU B C 1
ATOM 4017 O O . LEU B 1 174 ? -15.266 -14.961 -9.805 1 71.19 174 LEU B O 1
ATOM 4021 N N . CYS B 1 175 ? -14.422 -16.578 -11.289 1 66.94 175 CYS B N 1
ATOM 4022 C CA . CYS B 1 175 ? -13.32 -16.812 -10.367 1 66.94 175 CYS B CA 1
ATOM 4023 C C . CYS B 1 175 ? -12.055 -16.109 -10.844 1 66.94 175 CYS B C 1
ATOM 4025 O O . CYS B 1 175 ? -11.859 -15.914 -12.047 1 66.94 175 CYS B O 1
ATOM 4027 N N . GLY B 1 176 ? -11.289 -15.555 -10.055 1 65.56 176 GLY B N 1
ATOM 4028 C CA . GLY B 1 176 ? -10.023 -14.859 -10.211 1 65.56 176 GLY B CA 1
ATOM 4029 C C . GLY B 1 176 ? -9.648 -14.031 -8.992 1 65.56 176 GLY B C 1
ATOM 4030 O O . GLY B 1 176 ? -10.516 -13.602 -8.234 1 65.56 176 GLY B O 1
ATOM 4031 N N . ASP B 1 177 ? -8.305 -14.312 -8.719 1 63.22 177 ASP B N 1
ATOM 4032 C CA . ASP B 1 177 ? -7.863 -13.648 -7.496 1 63.22 177 ASP B CA 1
ATOM 4033 C C . ASP B 1 177 ? -7.957 -12.133 -7.625 1 63.22 177 ASP B C 1
ATOM 4035 O O . ASP B 1 177 ? -7.699 -11.578 -8.695 1 63.22 177 ASP B O 1
ATOM 4039 N N . LEU B 1 178 ? -8.367 -11.719 -6.629 1 71.12 178 LEU B N 1
ATOM 4040 C CA . LEU B 1 178 ? -8.781 -10.328 -6.477 1 71.12 178 LEU B CA 1
ATOM 4041 C C . LEU B 1 178 ? -7.781 -9.555 -5.617 1 71.12 178 LEU B C 1
ATOM 4043 O O . LEU B 1 178 ? -8.156 -8.984 -4.586 1 71.12 178 LEU B O 1
ATOM 4047 N N . LEU B 1 179 ? -6.371 -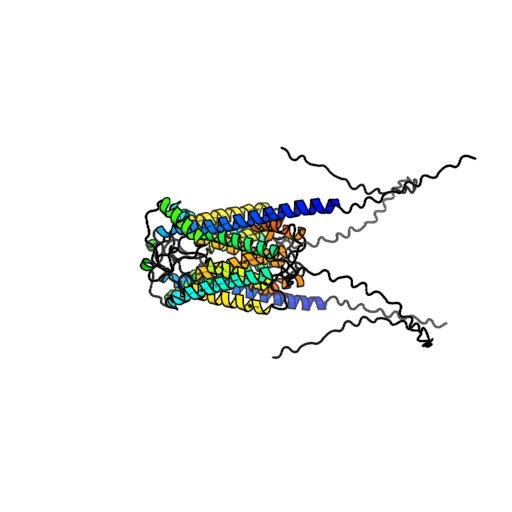9.75 -5.988 1 81.94 179 LEU B N 1
ATOM 4048 C CA . LEU B 1 179 ? -5.453 -8.852 -5.293 1 81.94 179 LEU B CA 1
ATOM 4049 C C . LEU B 1 179 ? -5.73 -7.398 -5.66 1 81.94 179 LEU B C 1
ATOM 4051 O O . LEU B 1 179 ? -5.508 -6.988 -6.801 1 81.94 179 LEU B O 1
ATOM 4055 N N . PHE B 1 180 ? -6.137 -6.629 -4.715 1 92.19 180 PHE B N 1
ATOM 4056 C CA . PHE B 1 180 ? -6.371 -6.883 -3.299 1 92.19 180 PHE B CA 1
ATOM 4057 C C . PHE B 1 180 ? -7.863 -6.887 -2.99 1 92.19 180 PHE B C 1
ATOM 4059 O O . PHE B 1 180 ? -8.688 -6.633 -3.875 1 92.19 180 PHE B O 1
ATOM 4066 N N . SER B 1 181 ? -8.273 -7.246 -1.879 1 92.94 181 SER B N 1
ATOM 4067 C CA . SER B 1 181 ? -9.641 -7.559 -1.482 1 92.94 181 SER B CA 1
ATOM 4068 C C . SER B 1 181 ? -10.516 -6.312 -1.508 1 92.94 181 SER B C 1
ATOM 4070 O O . SER B 1 181 ? -10.305 -5.379 -0.731 1 92.94 181 SER B O 1
ATOM 4072 N N . GLY B 1 182 ? -11.523 -6.375 -2.332 1 91.81 182 GLY B N 1
ATOM 4073 C CA . GLY B 1 182 ? -12.5 -5.305 -2.359 1 91.81 182 GLY B CA 1
ATOM 4074 C C . GLY B 1 182 ? -13.352 -5.242 -1.104 1 91.81 182 GLY B C 1
ATOM 4075 O O . GLY B 1 182 ? -13.695 -4.156 -0.634 1 91.81 182 GLY B O 1
ATOM 4076 N N . HIS B 1 183 ? -13.727 -6.422 -0.562 1 92.12 183 HIS B N 1
ATOM 4077 C CA . HIS B 1 183 ? -14.469 -6.473 0.694 1 92.12 183 HIS B CA 1
ATOM 4078 C C . HIS B 1 183 ? -13.703 -5.773 1.813 1 92.12 183 HIS B C 1
ATOM 4080 O O . HIS B 1 183 ? -14.273 -4.953 2.539 1 92.12 183 HIS B O 1
ATOM 4086 N N . THR B 1 184 ? -12.469 -6.094 1.854 1 95.81 184 THR B N 1
ATOM 4087 C CA . THR B 1 184 ? -11.641 -5.531 2.914 1 95.81 184 THR B CA 1
ATOM 4088 C C . THR B 1 184 ? -11.523 -4.016 2.762 1 95.81 184 THR B C 1
ATOM 4090 O O . THR B 1 184 ? -11.633 -3.277 3.744 1 95.81 184 THR B O 1
ATOM 4093 N N . LEU B 1 185 ? -11.25 -3.561 1.521 1 96.75 185 LEU B N 1
ATOM 4094 C CA . LEU B 1 185 ? -11.07 -2.125 1.334 1 96.75 185 LEU B CA 1
ATOM 4095 C C . LEU B 1 185 ? -12.32 -1.361 1.755 1 96.75 185 LEU B C 1
ATOM 4097 O O . LEU B 1 185 ? -12.227 -0.281 2.344 1 96.75 185 LEU B O 1
ATOM 4101 N N . VAL B 1 186 ? -13.516 -1.947 1.497 1 95.25 186 VAL B N 1
ATOM 4102 C CA . VAL B 1 186 ? -14.766 -1.297 1.879 1 95.25 186 VAL B CA 1
ATOM 4103 C C . VAL B 1 186 ? -14.906 -1.301 3.398 1 95.25 186 VAL B C 1
ATOM 4105 O O . VAL B 1 186 ? -15.211 -0.271 4.004 1 95.25 186 VAL B O 1
ATOM 4108 N N . MET B 1 187 ? -14.664 -2.406 4.004 1 97.56 187 MET B N 1
ATOM 4109 C CA . MET B 1 187 ? -14.828 -2.527 5.449 1 97.56 187 MET B CA 1
ATOM 4110 C C . MET B 1 187 ? -13.867 -1.594 6.184 1 97.56 187 MET B C 1
ATOM 4112 O O . MET B 1 187 ? -14.281 -0.87 7.094 1 97.56 187 MET B O 1
ATOM 4116 N N . VAL B 1 188 ? -12.641 -1.562 5.754 1 97.75 188 VAL B N 1
ATOM 4117 C CA . VAL B 1 188 ? -11.633 -0.752 6.434 1 97.75 188 VAL B CA 1
ATOM 4118 C C . VAL B 1 188 ? -11.945 0.73 6.246 1 97.75 188 VAL B C 1
ATOM 4120 O O . VAL B 1 188 ? -11.906 1.506 7.207 1 97.75 188 VAL B O 1
ATOM 4123 N N . THR B 1 189 ? -12.242 1.109 5.051 1 97.69 189 THR B N 1
ATOM 4124 C CA . THR B 1 189 ? -12.547 2.508 4.773 1 97.69 189 THR B CA 1
ATOM 4125 C C . THR B 1 189 ? -13.75 2.971 5.59 1 97.69 189 THR B C 1
ATOM 4127 O O . THR B 1 189 ? -13.719 4.043 6.199 1 97.69 189 THR B O 1
ATOM 4130 N N . CYS B 1 190 ? -14.797 2.146 5.645 1 97.44 190 CYS B N 1
ATOM 4131 C CA . CYS B 1 190 ? -15.984 2.479 6.434 1 97.44 190 CYS B CA 1
ATOM 4132 C C . CYS B 1 190 ? -15.648 2.541 7.918 1 97.44 190 CYS B C 1
ATOM 4134 O O . CYS B 1 190 ? -16.062 3.469 8.609 1 97.44 190 CYS B O 1
ATOM 4136 N N . SER B 1 191 ? -14.938 1.586 8.367 1 97.69 191 SER B N 1
ATOM 4137 C CA . SER B 1 191 ? -14.578 1.529 9.781 1 97.69 191 SER B CA 1
ATOM 4138 C C . SER B 1 191 ? -13.75 2.738 10.195 1 97.69 191 SER B C 1
ATOM 4140 O O . SER B 1 191 ? -13.977 3.322 11.258 1 97.69 191 SER B O 1
ATOM 4142 N N . LEU B 1 192 ? -12.812 3.115 9.367 1 96.69 192 LEU B N 1
ATOM 4143 C CA . LEU B 1 192 ? -11.984 4.281 9.656 1 96.69 192 LEU B CA 1
ATOM 4144 C C . LEU B 1 192 ? -12.812 5.559 9.633 1 96.69 192 LEU B C 1
ATOM 4146 O O . LEU B 1 192 ? -12.625 6.441 10.469 1 96.69 192 LEU B O 1
ATOM 4150 N N . ALA B 1 193 ? -13.695 5.66 8.656 1 96.38 193 ALA B N 1
ATOM 4151 C CA . ALA B 1 193 ? -14.555 6.84 8.562 1 96.38 193 ALA B CA 1
ATOM 4152 C C . ALA B 1 193 ? -15.43 6.973 9.805 1 96.38 193 ALA B C 1
ATOM 4154 O O . ALA B 1 193 ? -15.547 8.062 10.375 1 96.38 193 ALA B O 1
ATOM 4155 N N . VAL B 1 194 ? -16.016 5.891 10.234 1 96.5 194 VAL B N 1
ATOM 4156 C CA . VAL B 1 194 ? -16.875 5.898 11.414 1 96.5 194 VAL B CA 1
ATOM 4157 C C . VAL B 1 194 ? -16.047 6.305 12.641 1 96.5 194 VAL B C 1
ATOM 4159 O O . VAL B 1 194 ? -16.469 7.16 13.422 1 96.5 194 VAL B O 1
ATOM 4162 N N . ALA B 1 195 ? -14.93 5.77 12.766 1 94.5 195 ALA B N 1
ATOM 4163 C CA . ALA B 1 195 ? -14.07 6.066 13.914 1 94.5 195 ALA B CA 1
ATOM 4164 C C . ALA B 1 195 ? -13.625 7.527 13.891 1 94.5 195 ALA B C 1
ATOM 4166 O O . ALA B 1 195 ? -13.539 8.172 14.945 1 94.5 195 ALA B O 1
ATOM 4167 N N . TYR B 1 196 ? -13.375 8.086 12.734 1 93.06 196 TYR B N 1
ATOM 4168 C CA . TYR B 1 196 ? -12.82 9.43 12.594 1 93.06 196 TYR B CA 1
ATOM 4169 C C . TYR B 1 196 ? -13.891 10.492 12.797 1 93.06 196 TYR B C 1
ATOM 4171 O O . TYR B 1 196 ? -13.633 11.539 13.383 1 93.06 196 TYR B O 1
ATOM 4179 N N . TYR B 1 197 ? -15.188 10.227 12.422 1 93.75 197 TYR B N 1
ATOM 4180 C CA . TYR B 1 197 ? -16.156 11.312 12.336 1 93.75 197 TYR B CA 1
ATOM 4181 C C . TYR B 1 197 ? -17.234 11.164 13.406 1 93.75 197 TYR B C 1
ATOM 4183 O O . TYR B 1 197 ? -18.078 12.047 13.57 1 93.75 197 TYR B O 1
ATOM 4191 N N . LEU B 1 198 ? -17.203 10.109 14.102 1 93.44 198 LEU B N 1
ATOM 4192 C CA . LEU B 1 198 ? -18.203 9.938 15.156 1 93.44 198 LEU B CA 1
ATOM 4193 C C . LEU B 1 198 ? -18.047 11 16.234 1 93.44 198 LEU B C 1
ATOM 4195 O O . LEU B 1 198 ? -16.922 11.273 16.688 1 93.44 198 LEU B O 1
ATOM 4199 N N . PRO B 1 199 ? -19.203 11.57 16.531 1 89.81 199 PRO B N 1
ATOM 4200 C CA . PRO B 1 199 ? -19.141 12.539 17.625 1 89.81 199 PRO B CA 1
ATOM 4201 C C . PRO B 1 199 ? -18.656 11.922 18.938 1 89.81 199 PRO B C 1
ATOM 4203 O O . PRO B 1 199 ? -18.797 10.719 19.141 1 89.81 199 PRO B O 1
ATOM 4206 N N . LYS B 1 200 ? -18.172 12.734 19.812 1 88.31 200 LYS B N 1
ATOM 4207 C CA . LYS B 1 200 ? -17.547 12.297 21.062 1 88.31 200 LYS B CA 1
ATOM 4208 C C . LYS B 1 200 ? -18.562 11.586 21.969 1 88.31 200 LYS B C 1
ATOM 4210 O O . LYS B 1 200 ? -18.219 10.625 22.656 1 88.31 200 LYS B O 1
ATOM 4215 N N . SER B 1 201 ? -19.844 11.945 21.969 1 88.56 201 SER B N 1
ATOM 4216 C CA . SER B 1 201 ? -20.875 11.398 22.844 1 88.56 201 SER B CA 1
ATOM 4217 C C . SER B 1 201 ? -21.156 9.938 22.516 1 88.56 201 SER B C 1
ATOM 4219 O O . SER B 1 201 ? -21.547 9.172 23.406 1 88.56 201 SER B O 1
ATOM 4221 N N . ILE B 1 202 ? -20.922 9.523 21.312 1 92.12 202 ILE B N 1
ATOM 4222 C CA . ILE B 1 202 ? -21.234 8.148 20.922 1 92.12 202 ILE B CA 1
ATOM 4223 C C . ILE B 1 202 ? -19.984 7.496 20.328 1 92.12 202 ILE B C 1
ATOM 4225 O O . ILE B 1 202 ? -20.094 6.594 19.484 1 92.12 202 ILE B O 1
ATOM 4229 N N . LYS B 1 203 ? -18.828 7.895 20.766 1 91.62 203 LYS B N 1
ATOM 4230 C CA . LYS B 1 203 ? -17.547 7.48 20.234 1 91.62 203 LYS B CA 1
ATOM 4231 C C . LYS B 1 203 ? -17.328 5.98 20.422 1 91.62 203 LYS B C 1
ATOM 4233 O O . LYS B 1 203 ? -16.734 5.324 19.547 1 91.62 203 LYS B O 1
ATOM 4238 N N . PRO B 1 204 ? -17.875 5.387 21.484 1 93.25 204 PRO B N 1
ATOM 4239 C CA . PRO B 1 204 ? -17.641 3.953 21.656 1 93.25 204 PRO B CA 1
ATOM 4240 C C . PRO B 1 204 ? -18.266 3.104 20.562 1 93.25 204 PRO B C 1
ATOM 4242 O O . PRO B 1 204 ? -17.875 1.949 20.375 1 93.25 204 PRO B O 1
ATOM 4245 N N . LEU B 1 205 ? -19.188 3.633 19.828 1 93.31 205 LEU B N 1
ATOM 4246 C CA . LEU B 1 205 ? -19.844 2.906 18.734 1 93.31 205 LEU B CA 1
ATOM 4247 C C . LEU B 1 205 ? -18.844 2.572 17.625 1 93.31 205 LEU B C 1
ATOM 4249 O O . LEU B 1 205 ? -19.109 1.707 16.797 1 93.31 205 LEU B O 1
ATOM 4253 N N . GLN B 1 206 ? -17.688 3.205 17.656 1 94.5 206 GLN B N 1
ATOM 4254 C CA . GLN B 1 206 ? -16.672 2.934 16.656 1 94.5 206 GLN B CA 1
ATOM 4255 C C . GLN B 1 206 ? -16.188 1.488 16.75 1 94.5 206 GLN B C 1
ATOM 4257 O O . GLN B 1 206 ? -15.773 0.904 15.742 1 94.5 206 GLN B O 1
ATOM 4262 N N . TRP B 1 207 ? -16.266 0.89 17.922 1 96.38 207 TRP B N 1
ATOM 4263 C CA . TRP B 1 207 ? -15.742 -0.452 18.141 1 96.38 207 TRP B CA 1
ATOM 4264 C C . TRP B 1 207 ? -16.609 -1.499 17.453 1 96.38 207 TRP B C 1
ATOM 4266 O O . TRP B 1 207 ? -16.141 -2.576 17.094 1 96.38 207 TRP B O 1
ATOM 4276 N N . VAL B 1 208 ? -17.875 -1.214 17.234 1 96.88 208 VAL B N 1
ATOM 4277 C CA . VAL B 1 208 ? -18.734 -2.127 16.484 1 96.88 208 VAL B CA 1
ATOM 4278 C C . VAL B 1 208 ? -18.203 -2.281 15.055 1 96.88 208 VAL B C 1
ATOM 4280 O O . VAL B 1 208 ? -18.078 -3.4 14.555 1 96.88 208 VAL B O 1
ATOM 4283 N N . SER B 1 209 ? -17.859 -1.159 14.445 1 97 209 SER B N 1
ATOM 4284 C CA . SER B 1 209 ? -17.344 -1.207 13.086 1 97 209 SER B CA 1
ATOM 4285 C C . SER B 1 209 ? -15.961 -1.842 13.039 1 97 209 SER B C 1
ATOM 4287 O O . SER B 1 209 ? -15.656 -2.625 12.133 1 97 209 SER B O 1
ATOM 4289 N N . HIS B 1 210 ? -15.094 -1.56 14.062 1 97.25 210 HIS B N 1
ATOM 4290 C CA . HIS B 1 210 ? -13.75 -2.133 14.094 1 97.25 210 HIS B CA 1
ATOM 4291 C C . HIS B 1 210 ? -13.805 -3.646 14.273 1 97.25 210 HIS B C 1
ATOM 4293 O O . HIS B 1 210 ? -13.07 -4.379 13.609 1 97.25 210 HIS B O 1
ATOM 4299 N N . VAL B 1 211 ? -14.664 -4.09 15.141 1 97.94 211 VAL B N 1
ATOM 4300 C CA . VAL B 1 211 ? -14.773 -5.52 15.406 1 97.94 211 VAL B CA 1
ATOM 4301 C C . VAL B 1 211 ? -15.391 -6.223 14.203 1 97.94 211 VAL B C 1
ATOM 4303 O O . VAL B 1 211 ? -14.93 -7.293 13.797 1 97.94 211 VAL B O 1
ATOM 4306 N N . ALA B 1 212 ? -16.391 -5.629 13.633 1 98.06 212 ALA B N 1
ATOM 4307 C CA . ALA B 1 212 ? -16.969 -6.184 12.414 1 98.06 212 ALA B CA 1
ATOM 4308 C C . ALA B 1 212 ? -15.938 -6.281 11.297 1 98.06 212 ALA B C 1
ATOM 4310 O O . ALA B 1 212 ? -15.891 -7.273 10.57 1 98.06 212 ALA B O 1
ATOM 4311 N N . CYS B 1 213 ? -15.148 -5.246 11.164 1 98.06 213 CYS B N 1
ATOM 4312 C CA . CYS B 1 213 ? -14.086 -5.219 10.164 1 98.06 213 CYS B CA 1
ATOM 4313 C C . CYS B 1 213 ? -13.086 -6.344 10.406 1 98.06 213 CYS B C 1
ATOM 4315 O O . CYS B 1 213 ? -12.727 -7.062 9.477 1 98.06 213 CYS B O 1
ATOM 4317 N N . LEU B 1 214 ? -12.703 -6.547 11.641 1 98.12 214 LEU B N 1
ATOM 4318 C CA . LEU B 1 214 ? -11.742 -7.586 11.992 1 98.12 214 LEU B CA 1
ATOM 4319 C C . LEU B 1 214 ? -12.312 -8.969 11.727 1 98.12 214 LEU B C 1
ATOM 4321 O O . LEU B 1 214 ? -11.664 -9.805 11.086 1 98.12 214 LEU B O 1
ATOM 4325 N N . ILE B 1 215 ? -13.5 -9.211 12.141 1 98.25 215 ILE B N 1
ATOM 4326 C CA . ILE B 1 215 ? -14.156 -10.492 11.93 1 98.25 215 ILE B CA 1
ATOM 4327 C C . ILE B 1 215 ? -14.336 -10.742 10.43 1 98.25 215 ILE B C 1
ATOM 4329 O O . ILE B 1 215 ? -14.102 -11.852 9.945 1 98.25 215 ILE B O 1
ATOM 4333 N N . GLY B 1 216 ? -14.758 -9.695 9.719 1 97.75 216 GLY B N 1
ATOM 4334 C CA . GLY B 1 216 ? -14.93 -9.828 8.281 1 97.75 216 GLY B CA 1
ATOM 4335 C C . GLY B 1 216 ? -13.648 -10.203 7.559 1 97.75 216 GLY B C 1
ATOM 4336 O O . GLY B 1 216 ? -13.664 -11.055 6.664 1 97.75 216 GLY B O 1
ATOM 4337 N N . MET B 1 217 ? -12.578 -9.594 7.945 1 97.69 217 MET B N 1
ATOM 4338 C CA . MET B 1 217 ? -11.297 -9.898 7.324 1 97.69 217 MET B CA 1
ATOM 4339 C C . MET B 1 217 ? -10.898 -11.344 7.578 1 97.69 217 MET B C 1
ATOM 4341 O O . MET B 1 217 ? -10.43 -12.031 6.668 1 97.69 217 MET B O 1
ATOM 4345 N N . ILE B 1 218 ? -11.109 -11.797 8.742 1 97.44 218 ILE B N 1
ATOM 4346 C CA . ILE B 1 218 ? -10.805 -13.18 9.086 1 97.44 218 ILE B CA 1
ATOM 4347 C C . ILE B 1 218 ? -11.703 -14.117 8.289 1 97.44 218 ILE B C 1
ATOM 4349 O O . ILE B 1 218 ? -11.227 -15.102 7.715 1 97.44 218 ILE B O 1
ATOM 4353 N N . CYS B 1 219 ? -12.906 -13.805 8.188 1 96.19 219 CYS B N 1
ATOM 4354 C CA . CYS B 1 219 ? -13.875 -14.648 7.496 1 96.19 219 CYS B CA 1
ATOM 4355 C C . CYS B 1 219 ? -13.57 -14.711 6.004 1 96.19 219 CYS B C 1
ATOM 4357 O O . CYS B 1 219 ? -13.719 -15.766 5.379 1 96.19 219 CYS B O 1
ATOM 4359 N N . MET B 1 220 ? -13.125 -13.602 5.457 1 93.75 220 MET B N 1
ATOM 4360 C CA . MET B 1 220 ? -12.812 -13.602 4.031 1 93.75 220 MET B CA 1
ATOM 4361 C C . MET B 1 220 ? -11.633 -14.516 3.732 1 93.75 220 MET B C 1
ATOM 4363 O O . MET B 1 220 ? -11.562 -15.117 2.658 1 93.75 220 MET B O 1
ATOM 4367 N N . THR B 1 221 ? -10.742 -14.664 4.668 1 94.56 221 THR B N 1
ATOM 4368 C CA . THR B 1 221 ? -9.562 -15.492 4.473 1 94.56 221 THR B CA 1
ATOM 4369 C C . THR B 1 221 ? -9.883 -16.969 4.719 1 94.56 221 THR B C 1
ATOM 4371 O O . THR B 1 221 ? -9.516 -17.828 3.916 1 94.56 221 THR B O 1
ATOM 4374 N N . ILE B 1 222 ? -10.664 -17.25 5.75 1 95.06 222 ILE B N 1
ATOM 4375 C CA . ILE B 1 222 ? -10.922 -18.641 6.102 1 95.06 222 ILE B CA 1
ATOM 4376 C C . ILE B 1 222 ? -11.914 -19.25 5.113 1 95.06 222 ILE B C 1
ATOM 4378 O O . ILE B 1 222 ? -11.914 -20.469 4.891 1 95.06 222 ILE B O 1
ATOM 4382 N N . SER B 1 223 ? -12.742 -18.484 4.457 1 91.19 223 SER B N 1
ATOM 4383 C CA . SER B 1 223 ? -13.633 -18.969 3.414 1 91.19 223 SER B CA 1
ATOM 4384 C C . SER B 1 223 ? -12.891 -19.172 2.098 1 91.19 223 SER B C 1
ATOM 4386 O O . SER B 1 223 ? -13.43 -19.75 1.154 1 91.19 223 SER B O 1
ATOM 4388 N N . ARG B 1 224 ? -11.672 -18.656 2.004 1 89.75 224 ARG B N 1
ATOM 4389 C CA . ARG B 1 224 ? -10.781 -18.75 0.852 1 89.75 224 ARG B CA 1
ATOM 4390 C C . ARG B 1 224 ? -11.305 -17.922 -0.317 1 89.75 224 ARG B C 1
ATOM 4392 O O . ARG B 1 224 ? -11 -18.219 -1.476 1 89.75 224 ARG B O 1
ATOM 4399 N N . THR B 1 225 ? -12.148 -16.953 0.092 1 86.25 225 THR B N 1
ATOM 4400 C CA . THR B 1 225 ? -12.57 -15.977 -0.904 1 86.25 225 THR B CA 1
ATOM 4401 C C . THR B 1 225 ? -11.398 -15.102 -1.331 1 86.25 225 THR B C 1
ATOM 4403 O O . THR B 1 225 ? -11.312 -14.688 -2.49 1 86.25 225 THR B O 1
ATOM 4406 N N . HIS B 1 226 ? -10.578 -14.883 -0.399 1 90.88 226 HIS B N 1
ATOM 4407 C CA . HIS B 1 226 ? -9.359 -14.125 -0.648 1 90.88 226 HIS B CA 1
ATOM 4408 C C . HIS B 1 226 ? -8.148 -14.789 0.01 1 90.88 226 HIS B C 1
ATOM 4410 O O . HIS B 1 226 ? -8.281 -15.414 1.062 1 90.88 226 HIS B O 1
ATOM 4416 N N . TYR B 1 227 ? -7.02 -14.633 -0.638 1 92.75 227 TYR B N 1
ATOM 4417 C CA . TYR B 1 227 ? -5.762 -15.016 0.003 1 92.75 227 TYR B CA 1
ATOM 4418 C C . TYR B 1 227 ? -5.434 -14.07 1.156 1 92.75 227 TYR B C 1
ATOM 4420 O O . TYR B 1 227 ? -5.918 -12.938 1.198 1 92.75 227 TYR B O 1
ATOM 4428 N N . THR B 1 228 ? -4.637 -14.531 2.039 1 94.19 228 THR B N 1
ATOM 4429 C CA . THR B 1 228 ? -4.223 -13.719 3.174 1 94.19 228 THR B CA 1
ATOM 4430 C C . THR B 1 228 ? -3.525 -12.445 2.699 1 94.19 228 THR B C 1
ATOM 4432 O O . THR B 1 228 ? -3.752 -11.367 3.248 1 94.19 228 THR B O 1
ATOM 4435 N N . ILE B 1 229 ? -2.729 -12.547 1.657 1 94 229 ILE B N 1
ATOM 4436 C CA . ILE B 1 229 ? -1.978 -11.406 1.148 1 94 229 ILE B CA 1
ATOM 4437 C C . ILE B 1 229 ? -2.943 -10.352 0.611 1 94 229 ILE B C 1
ATOM 4439 O O . ILE B 1 229 ? -2.693 -9.148 0.734 1 94 229 ILE B O 1
ATOM 4443 N N . ASP B 1 230 ? -4.105 -10.773 0.064 1 94.56 230 ASP B N 1
ATOM 4444 C CA . ASP B 1 230 ? -5.113 -9.852 -0.455 1 94.56 230 ASP B CA 1
ATOM 4445 C C . ASP B 1 230 ? -5.676 -8.969 0.657 1 94.56 230 ASP B C 1
ATOM 4447 O O . ASP B 1 230 ? -5.836 -7.762 0.478 1 94.56 230 ASP B O 1
ATOM 4451 N N . VAL B 1 231 ? -5.891 -9.648 1.67 1 96 231 VAL B N 1
ATOM 4452 C CA . VAL B 1 231 ? -6.5 -8.969 2.805 1 96 231 VAL B CA 1
ATOM 4453 C C . VAL B 1 231 ? -5.484 -8.031 3.457 1 96 231 VAL B C 1
ATOM 4455 O O . VAL B 1 231 ? -5.805 -6.887 3.781 1 96 231 VAL B O 1
ATOM 4458 N N . VAL B 1 232 ? -4.27 -8.445 3.582 1 96.31 232 VAL B N 1
ATOM 4459 C CA . VAL B 1 232 ? -3.221 -7.668 4.23 1 96.31 232 VAL B CA 1
ATOM 4460 C C . VAL B 1 232 ? -2.924 -6.414 3.414 1 96.31 232 VAL B C 1
ATOM 4462 O O . VAL B 1 232 ? -2.887 -5.305 3.955 1 96.31 232 VAL B O 1
ATOM 4465 N N . ILE B 1 233 ? -2.721 -6.555 2.17 1 96.31 233 ILE B N 1
ATOM 4466 C CA . ILE B 1 233 ? -2.398 -5.422 1.307 1 96.31 233 ILE B CA 1
ATOM 4467 C C . ILE B 1 233 ? -3.578 -4.453 1.261 1 96.31 233 ILE B C 1
ATOM 4469 O O . ILE B 1 233 ? -3.393 -3.236 1.304 1 96.31 233 ILE B O 1
ATOM 4473 N N . ALA B 1 234 ? -4.812 -5.008 1.186 1 97.19 234 ALA B N 1
ATOM 4474 C CA . ALA B 1 234 ? -6 -4.156 1.204 1 97.19 234 ALA B CA 1
ATOM 4475 C C . ALA B 1 234 ? -6.07 -3.34 2.492 1 97.19 234 ALA B C 1
ATOM 4477 O O . ALA B 1 234 ? -6.41 -2.154 2.465 1 97.19 234 ALA B O 1
ATOM 4478 N N . TYR B 1 235 ? -5.781 -4.02 3.566 1 97.5 235 TYR B N 1
ATOM 4479 C CA . TYR B 1 235 ? -5.785 -3.342 4.859 1 97.5 235 TYR B CA 1
ATOM 4480 C C . TYR B 1 235 ? -4.773 -2.203 4.879 1 97.5 235 TYR B C 1
ATOM 4482 O O . TYR B 1 235 ? -5.098 -1.084 5.285 1 97.5 235 TYR B O 1
ATOM 4490 N N . TRP B 1 236 ? -3.561 -2.451 4.43 1 96.56 236 TRP B N 1
ATOM 4491 C CA . TRP B 1 236 ? -2.502 -1.447 4.457 1 96.56 236 TRP B CA 1
ATOM 4492 C C . TRP B 1 236 ? -2.834 -0.278 3.537 1 96.56 236 TRP B C 1
ATOM 4494 O O . TRP B 1 236 ? -2.75 0.883 3.943 1 96.56 236 TRP B O 1
ATOM 4504 N N . LEU B 1 237 ? -3.195 -0.532 2.32 1 96.38 237 LEU B N 1
ATOM 4505 C CA . LEU B 1 237 ? -3.441 0.524 1.345 1 96.38 237 LEU B CA 1
ATOM 4506 C C . LEU B 1 237 ? -4.641 1.373 1.754 1 96.38 237 LEU B C 1
ATOM 4508 O O . LEU B 1 237 ? -4.613 2.598 1.619 1 96.38 237 LEU B O 1
ATOM 4512 N N . SER B 1 238 ? -5.684 0.723 2.281 1 96.75 238 SER B N 1
ATOM 4513 C CA . SER B 1 238 ? -6.859 1.472 2.713 1 96.75 238 SER B CA 1
ATOM 4514 C C . SER B 1 238 ? -6.531 2.395 3.881 1 96.75 238 SER B C 1
ATOM 4516 O O . SER B 1 238 ? -6.941 3.557 3.895 1 96.75 238 SER B O 1
ATOM 4518 N N . ASN B 1 239 ? -5.773 1.857 4.82 1 95.44 239 ASN B N 1
ATOM 4519 C CA . ASN B 1 239 ? -5.355 2.656 5.969 1 95.44 239 ASN B CA 1
ATOM 4520 C C . ASN B 1 239 ? -4.488 3.836 5.543 1 95.44 239 ASN B C 1
ATOM 4522 O O . ASN B 1 239 ? -4.703 4.965 5.992 1 95.44 239 ASN B O 1
ATOM 4526 N N . MET B 1 240 ? -3.617 3.613 4.652 1 94.5 240 MET B N 1
ATOM 4527 C CA . MET B 1 240 ? -2.66 4.645 4.262 1 94.5 240 MET B CA 1
ATOM 4528 C C . MET B 1 240 ? -3.332 5.715 3.412 1 94.5 240 MET B C 1
ATOM 4530 O O . MET B 1 240 ? -3.092 6.91 3.607 1 94.5 240 MET B O 1
ATOM 4534 N N . VAL B 1 241 ? -4.188 5.32 2.475 1 94.75 241 VAL B N 1
ATOM 4535 C CA . VAL B 1 241 ? -4.883 6.281 1.626 1 94.75 241 VAL B CA 1
ATOM 4536 C C . VAL B 1 241 ? -5.793 7.164 2.479 1 94.75 241 VAL B C 1
ATOM 4538 O O . VAL B 1 241 ? -5.809 8.383 2.322 1 94.75 241 VAL B O 1
ATOM 4541 N N . PHE B 1 242 ? -6.547 6.547 3.424 1 94.88 242 PHE B N 1
ATOM 4542 C CA . PHE B 1 242 ? -7.449 7.293 4.297 1 94.88 242 PHE B CA 1
ATOM 4543 C C . PHE B 1 242 ? -6.672 8.281 5.156 1 94.88 242 PHE B C 1
ATOM 4545 O O . PHE B 1 242 ? -7.047 9.453 5.258 1 94.88 242 PHE B O 1
ATOM 4552 N N . ARG B 1 243 ? -5.574 7.852 5.676 1 91.25 243 ARG B N 1
ATOM 4553 C CA . ARG B 1 243 ? -4.789 8.688 6.582 1 91.25 243 ARG B CA 1
ATOM 4554 C C . ARG B 1 243 ? -4.094 9.812 5.824 1 91.25 243 ARG B C 1
ATOM 4556 O O . ARG B 1 243 ? -4 10.938 6.324 1 91.25 243 ARG B O 1
ATOM 4563 N N . MET B 1 244 ? -3.578 9.516 4.684 1 89 244 MET B N 1
ATOM 4564 C CA . MET B 1 244 ? -2.916 10.547 3.889 1 89 244 MET B CA 1
ATOM 4565 C C . MET B 1 244 ? -3.904 11.633 3.482 1 89 244 MET B C 1
ATOM 4567 O O . MET B 1 244 ? -3.586 12.82 3.545 1 89 244 MET B O 1
ATOM 4571 N N . TYR B 1 245 ? -5.113 11.211 3.074 1 90.12 245 TYR B N 1
ATOM 4572 C CA . TYR B 1 245 ? -6.145 12.18 2.717 1 90.12 245 TYR B CA 1
ATOM 4573 C C . TYR B 1 245 ? -6.477 13.086 3.896 1 90.12 245 TYR B C 1
ATOM 4575 O O . TYR B 1 245 ? -6.477 14.312 3.764 1 90.12 245 TYR B O 1
ATOM 4583 N N . HIS B 1 246 ? -6.742 12.539 5 1 89.12 246 HIS B N 1
ATOM 4584 C CA . HIS B 1 246 ? -7.211 13.305 6.148 1 89.12 246 HIS B CA 1
ATOM 4585 C C . HIS B 1 246 ? -6.074 14.094 6.789 1 89.12 246 HIS B C 1
ATOM 4587 O O . HIS B 1 246 ? -6.297 15.172 7.348 1 89.12 246 HIS B O 1
ATOM 4593 N N . ALA B 1 247 ? -4.844 13.555 6.699 1 84.25 247 ALA B N 1
ATOM 4594 C CA . ALA B 1 247 ? -3.693 14.328 7.152 1 84.25 247 ALA B CA 1
ATOM 4595 C C . ALA B 1 247 ? -3.508 15.586 6.309 1 84.25 247 ALA B C 1
ATOM 4597 O O . ALA B 1 247 ? -3.133 16.641 6.828 1 84.25 247 ALA B O 1
ATOM 4598 N N . TYR B 1 248 ? -3.74 15.438 5.047 1 83.25 248 TYR B N 1
ATOM 4599 C CA . TYR B 1 248 ? -3.645 16.578 4.141 1 83.25 248 TYR B CA 1
ATOM 4600 C C . TYR B 1 248 ? -4.691 17.641 4.477 1 83.25 248 TYR B C 1
ATOM 4602 O O . TYR B 1 248 ? -4.414 18.828 4.418 1 83.25 248 TYR B O 1
ATOM 4610 N N . CYS B 1 249 ? -5.848 17.203 4.918 1 82.06 249 CYS B N 1
ATOM 4611 C CA . CYS B 1 249 ? -6.941 18.125 5.23 1 82.06 249 CYS B CA 1
ATOM 4612 C C . CYS B 1 249 ? -6.719 18.797 6.578 1 82.06 249 CYS B C 1
ATOM 4614 O O . CYS B 1 249 ? -7.281 19.859 6.848 1 82.06 249 CYS B O 1
ATOM 4616 N N . GLU B 1 250 ? -6.012 18.156 7.426 1 79.19 250 GLU B N 1
ATOM 4617 C CA . GLU B 1 250 ? -5.777 18.703 8.758 1 79.19 250 GLU B CA 1
ATOM 4618 C C . GLU B 1 250 ? -4.766 19.844 8.711 1 79.19 250 GLU B C 1
ATOM 4620 O O . GLU B 1 250 ? -4.684 20.656 9.641 1 79.19 250 GLU B O 1
ATOM 4625 N N . VAL B 1 251 ? -3.93 19.844 7.684 1 70.75 251 VAL B N 1
ATOM 4626 C CA . VAL B 1 251 ? -2.934 20.906 7.566 1 70.75 251 VAL B CA 1
ATOM 4627 C C . VAL B 1 251 ? -3.621 22.234 7.234 1 70.75 251 VAL B C 1
ATOM 4629 O O . VAL B 1 251 ? -4.355 22.328 6.246 1 70.75 251 VAL B O 1
ATOM 4632 N N . ASP B 1 252 ? -3.818 23.125 8.25 1 59.25 252 ASP B N 1
ATOM 4633 C CA . ASP B 1 252 ? -4.609 24.359 8.305 1 59.25 252 ASP B CA 1
ATOM 4634 C C . ASP B 1 252 ? -4.312 25.25 7.105 1 59.25 252 ASP B C 1
ATOM 4636 O O . ASP B 1 252 ? -5.23 25.828 6.516 1 59.25 252 ASP B O 1
ATOM 4640 N N . MET B 1 253 ? -2.936 25.688 6.969 1 57.66 253 MET B N 1
ATOM 4641 C CA . MET B 1 253 ? -2.66 26.797 6.062 1 57.66 253 MET B CA 1
ATOM 4642 C C . MET B 1 253 ? -2.383 26.281 4.652 1 57.66 253 MET B C 1
ATOM 4644 O O . MET B 1 253 ? -1.55 25.391 4.461 1 57.66 253 MET B O 1
ATOM 4648 N N . CYS B 1 254 ? -3.379 26.594 3.795 1 54.5 254 CYS B N 1
ATOM 4649 C CA . CYS B 1 254 ? -3.287 26.234 2.387 1 54.5 254 CYS B CA 1
ATOM 4650 C C . CYS B 1 254 ? -1.842 26.281 1.904 1 54.5 254 CYS B C 1
ATOM 4652 O O . CYS B 1 254 ? -1.402 25.391 1.168 1 54.5 254 CYS B O 1
ATOM 4654 N N . MET B 1 255 ? -1.158 27.391 2.318 1 54.41 255 MET B N 1
ATOM 4655 C CA . MET B 1 255 ? 0.222 27.531 1.867 1 54.41 255 MET B CA 1
ATOM 4656 C C . MET B 1 255 ? 1.097 26.406 2.406 1 54.41 255 MET B C 1
ATOM 4658 O O . MET B 1 255 ? 2.002 25.938 1.716 1 54.41 255 MET B O 1
ATOM 4662 N N . GLU B 1 256 ? 0.674 25.906 3.512 1 62.03 256 GLU B N 1
ATOM 4663 C CA . GLU B 1 256 ? 1.465 24.859 4.141 1 62.03 256 GLU B CA 1
ATOM 4664 C C . GLU B 1 256 ? 1.158 23.484 3.529 1 62.03 256 GLU B C 1
ATOM 4666 O O . GLU B 1 256 ? 2.033 22.625 3.455 1 62.03 256 GLU B O 1
ATOM 4671 N N . ARG B 1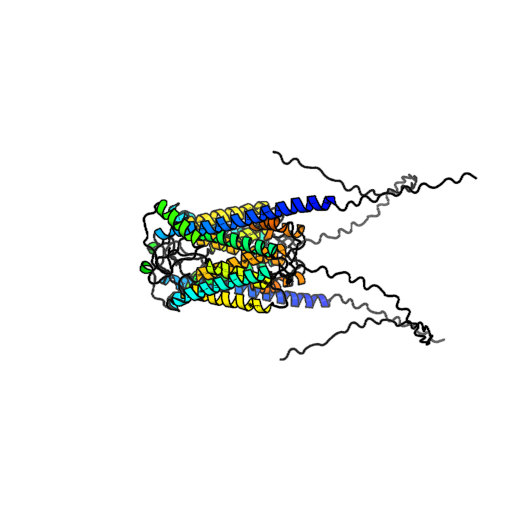 257 ? -0.066 23.516 2.844 1 64 257 ARG B N 1
ATOM 4672 C CA . ARG B 1 257 ? -0.465 22.25 2.223 1 64 257 ARG B CA 1
ATOM 4673 C C . ARG B 1 257 ? 0.347 21.984 0.96 1 64 257 ARG B C 1
ATOM 4675 O O . ARG B 1 257 ? 0.797 20.859 0.734 1 64 257 ARG B O 1
ATOM 4682 N N . ARG B 1 258 ? 0.562 23.062 0.28 1 63.59 258 ARG B N 1
ATOM 4683 C CA . ARG B 1 258 ? 1.232 22.906 -1.006 1 63.59 258 ARG B CA 1
ATOM 4684 C C . ARG B 1 258 ? 2.73 22.688 -0.819 1 63.59 258 ARG B C 1
ATOM 4686 O O . ARG B 1 258 ? 3.41 22.203 -1.721 1 63.59 258 ARG B O 1
ATOM 4693 N N . LYS B 1 259 ? 3.174 22.953 0.405 1 67.94 259 LYS B N 1
ATOM 4694 C CA . LYS B 1 259 ? 4.586 22.734 0.701 1 67.94 259 LYS B CA 1
ATOM 4695 C C . LYS B 1 259 ? 4.816 21.375 1.331 1 67.94 259 LYS B C 1
ATOM 4697 O O . LYS B 1 259 ? 5.961 20.922 1.451 1 67.94 259 LYS B O 1
ATOM 4702 N N . SER B 1 260 ? 3.67 20.828 1.604 1 73.62 260 SER B N 1
ATOM 4703 C CA . SER B 1 260 ? 3.785 19.516 2.244 1 73.62 260 SER B CA 1
ATOM 4704 C C . SER B 1 260 ? 4.188 18.438 1.239 1 73.62 260 SER B C 1
ATOM 4706 O O . SER B 1 260 ? 3.869 18.547 0.053 1 73.62 260 SER B O 1
ATOM 4708 N N . ILE B 1 261 ? 4.938 17.5 1.636 1 75.5 261 ILE B N 1
ATOM 4709 C CA . ILE B 1 261 ? 5.375 16.375 0.803 1 75.5 261 ILE B CA 1
ATOM 4710 C C . ILE B 1 261 ? 4.16 15.609 0.291 1 75.5 261 ILE B C 1
ATOM 4712 O O . ILE B 1 261 ? 4.234 14.938 -0.743 1 75.5 261 ILE B O 1
ATOM 4716 N N . LEU B 1 262 ? 3.033 15.805 0.967 1 73 262 LEU B N 1
ATOM 4717 C CA . LEU B 1 262 ? 1.823 15.102 0.567 1 73 262 LEU B CA 1
ATOM 4718 C C . LEU B 1 262 ? 1.28 15.648 -0.747 1 73 262 LEU B C 1
ATOM 4720 O O . LEU B 1 262 ? 0.649 14.922 -1.517 1 73 262 LEU B O 1
ATOM 4724 N N . TYR B 1 263 ? 1.659 16.891 -0.984 1 72.56 263 TYR B N 1
ATOM 4725 C CA . TYR B 1 263 ? 1.165 17.516 -2.201 1 72.56 263 TYR B CA 1
ATOM 4726 C C . TYR B 1 263 ? 1.799 16.891 -3.438 1 72.56 263 TYR B C 1
ATOM 4728 O O . TYR B 1 263 ? 1.235 16.969 -4.531 1 72.56 263 TYR B O 1
ATOM 4736 N N . SER B 1 264 ? 2.91 16.281 -3.238 1 73.31 264 SER B N 1
ATOM 4737 C CA . SER B 1 264 ? 3.588 15.664 -4.371 1 73.31 264 SER B CA 1
ATOM 4738 C C . SER B 1 264 ? 2.914 14.359 -4.773 1 73.31 264 SER B C 1
ATOM 4740 O O . SER B 1 264 ? 3.152 13.836 -5.863 1 73.31 264 SER B O 1
ATOM 4742 N N . TRP B 1 265 ? 1.939 13.883 -3.963 1 76.12 265 TRP B N 1
ATOM 4743 C CA . TRP B 1 265 ? 1.13 12.719 -4.316 1 76.12 265 TRP B CA 1
ATOM 4744 C C . TRP B 1 265 ? -0.045 13.125 -5.199 1 76.12 265 TRP B C 1
ATOM 4746 O O . TRP B 1 265 ? -0.818 14.016 -4.848 1 76.12 265 TRP B O 1
ATOM 4756 N N . TRP B 1 266 ? -0.099 12.578 -6.422 1 73.44 266 TRP B N 1
ATOM 4757 C CA . TRP B 1 266 ? -0.988 13.047 -7.484 1 73.44 266 TRP B CA 1
ATOM 4758 C C . TRP B 1 266 ? -2.426 13.148 -6.984 1 73.44 266 TRP B C 1
ATOM 4760 O O . TRP B 1 266 ? -3.143 14.094 -7.324 1 73.44 266 TRP B O 1
ATOM 4770 N N . PRO B 1 267 ? -2.865 12.25 -6.141 1 78.81 267 PRO B N 1
ATOM 4771 C CA . PRO B 1 267 ? -4.25 12.406 -5.699 1 78.81 267 PRO B CA 1
ATOM 4772 C C . PRO B 1 267 ? -4.445 13.633 -4.805 1 78.81 267 PRO B C 1
ATOM 4774 O O . PRO B 1 267 ? -5.562 14.148 -4.695 1 78.81 267 PRO B O 1
ATOM 4777 N N . CYS B 1 268 ? -3.363 14.109 -4.242 1 75.44 268 CYS B N 1
ATOM 4778 C CA . CYS B 1 268 ? -3.504 15.234 -3.334 1 75.44 268 CYS B CA 1
ATOM 4779 C C . CYS B 1 268 ? -3.775 16.531 -4.102 1 75.44 268 CYS B C 1
ATOM 4781 O O . CYS B 1 268 ? -4.359 17.469 -3.562 1 75.44 268 CYS B O 1
ATOM 4783 N N . ARG B 1 269 ? -3.424 16.531 -5.391 1 76.44 269 ARG B N 1
ATOM 4784 C CA . ARG B 1 269 ? -3.77 17.672 -6.223 1 76.44 269 ARG B CA 1
ATOM 4785 C C . ARG B 1 269 ? -5.273 17.75 -6.453 1 76.44 269 ARG B C 1
ATOM 4787 O O . ARG B 1 269 ? -5.848 18.844 -6.496 1 76.44 269 ARG B O 1
ATOM 4794 N N . ILE B 1 270 ? -5.836 16.578 -6.527 1 83.5 270 ILE B N 1
ATOM 4795 C CA . ILE B 1 270 ? -7.285 16.516 -6.688 1 83.5 270 ILE B CA 1
ATOM 4796 C C . ILE B 1 270 ? -7.969 16.828 -5.359 1 83.5 270 ILE B C 1
ATOM 4798 O O . ILE B 1 270 ? -8.984 17.516 -5.328 1 83.5 270 ILE B O 1
ATOM 4802 N N . VAL B 1 271 ? -7.336 16.406 -4.312 1 84.12 271 VAL B N 1
ATOM 4803 C CA . VAL B 1 271 ? -7.887 16.656 -2.986 1 84.12 271 VAL B CA 1
ATOM 4804 C C . VAL B 1 271 ? -7.906 18.156 -2.717 1 84.12 271 VAL B C 1
ATOM 4806 O O . VAL B 1 271 ? -8.852 18.672 -2.115 1 84.12 271 VAL B O 1
ATOM 4809 N N . ASP B 1 272 ? -6.875 18.797 -3.203 1 80.06 272 ASP B N 1
ATOM 4810 C CA . ASP B 1 272 ? -6.805 20.234 -3.021 1 80.06 272 ASP B CA 1
ATOM 4811 C C . ASP B 1 272 ? -7.977 20.938 -3.705 1 80.06 272 ASP B C 1
ATOM 4813 O O . ASP B 1 272 ? -8.555 21.875 -3.15 1 80.06 272 ASP B O 1
ATOM 4817 N N . TRP B 1 273 ? -8.289 20.438 -4.859 1 81.94 273 TRP B N 1
ATOM 4818 C CA . TRP B 1 273 ? -9.43 20.984 -5.59 1 81.94 273 TRP B CA 1
ATOM 4819 C C . TRP B 1 273 ? -10.734 20.625 -4.902 1 81.94 273 TRP B C 1
ATOM 4821 O O . TRP B 1 273 ? -11.641 21.453 -4.793 1 81.94 273 TRP B O 1
ATOM 4831 N N . LEU B 1 274 ? -10.898 19.5 -4.344 1 84.94 274 LEU B N 1
ATOM 4832 C CA . LEU B 1 274 ? -12.117 19.031 -3.689 1 84.94 274 LEU B CA 1
ATOM 4833 C C . LEU B 1 274 ? -12.344 19.781 -2.381 1 84.94 274 LEU B C 1
ATOM 4835 O O . LEU B 1 274 ? -13.492 20.047 -2 1 84.94 274 LEU B O 1
ATOM 4839 N N . GLU B 1 275 ? -11.211 20.141 -1.744 1 83.44 275 GLU B N 1
ATOM 4840 C CA . GLU B 1 275 ? -11.305 20.734 -0.414 1 83.44 275 GLU B CA 1
ATOM 4841 C C . GLU B 1 275 ? -11.195 22.25 -0.481 1 83.44 275 GLU B C 1
ATOM 4843 O O . GLU B 1 275 ? -11.18 22.922 0.552 1 83.44 275 GLU B O 1
ATOM 4848 N N . GLN B 1 276 ? -11.164 22.844 -1.553 1 77.69 276 GLN B N 1
ATOM 4849 C CA . GLN B 1 276 ? -10.93 24.266 -1.731 1 77.69 276 GLN B CA 1
ATOM 4850 C C . GLN B 1 276 ? -11.992 25.094 -1.008 1 77.69 276 GLN B C 1
ATOM 4852 O O . GLN B 1 276 ? -11.688 26.141 -0.438 1 77.69 276 GLN B O 1
ATOM 4857 N N . ASP B 1 277 ? -13.219 24.547 -0.932 1 72.5 277 ASP B N 1
ATOM 4858 C CA . ASP B 1 277 ? -14.32 25.344 -0.382 1 72.5 277 ASP B CA 1
ATOM 4859 C C . ASP B 1 277 ? -14.586 24.969 1.074 1 72.5 277 ASP B C 1
ATOM 4861 O O . ASP B 1 277 ? -15.516 25.484 1.693 1 72.5 277 ASP B O 1
ATOM 4865 N N . ILE B 1 278 ? -13.797 24.156 1.596 1 73 278 ILE B N 1
ATOM 4866 C CA . ILE B 1 278 ? -14.008 23.703 2.963 1 73 278 ILE B CA 1
ATOM 4867 C C . ILE B 1 278 ? -12.969 24.328 3.887 1 73 278 ILE B C 1
ATOM 4869 O O . ILE B 1 278 ? -11.805 24.484 3.508 1 73 278 ILE B O 1
ATOM 4873 N N . VAL B 1 279 ? -13.414 24.781 4.984 1 65.94 279 VAL B N 1
ATOM 4874 C CA . VAL B 1 279 ? -12.516 25.359 5.984 1 65.94 279 VAL B CA 1
ATOM 4875 C C . VAL B 1 279 ? -11.43 24.344 6.348 1 65.94 279 VAL B C 1
ATOM 4877 O O . VAL B 1 279 ? -11.719 23.172 6.609 1 65.94 279 VAL B O 1
ATOM 4880 N N . PRO B 1 280 ? -10.219 24.812 6.25 1 66.88 280 PRO B N 1
ATOM 4881 C CA . PRO B 1 280 ? -9.102 23.922 6.551 1 66.88 280 PRO B CA 1
ATOM 4882 C C . PRO B 1 280 ? -9.094 23.453 8.008 1 66.88 280 PRO B C 1
ATOM 4884 O O . PRO B 1 280 ? -9.578 24.172 8.891 1 66.88 280 PRO B O 1
ATOM 4887 N N . GLY B 1 281 ? -8.688 22.25 8.164 1 69.94 281 GLY B N 1
ATOM 4888 C CA . GLY B 1 281 ? -8.609 21.703 9.508 1 69.94 281 GLY B CA 1
ATOM 4889 C C . GLY B 1 281 ? -9.523 20.5 9.719 1 69.94 281 GLY B C 1
ATOM 4890 O O . GLY B 1 281 ? -10.172 20.031 8.781 1 69.94 281 GLY B O 1
ATOM 4891 N N . ARG B 1 282 ? -9.492 20.078 10.945 1 72.81 282 ARG B N 1
ATOM 4892 C CA . ARG B 1 282 ? -10.344 18.938 11.312 1 72.81 282 ARG B CA 1
ATOM 4893 C C . ARG B 1 282 ? -11.797 19.375 11.453 1 72.81 282 ARG B C 1
ATOM 4895 O O . ARG B 1 282 ? -12.086 20.438 12.023 1 72.81 282 ARG B O 1
ATOM 4902 N N . LEU B 1 283 ? -12.664 18.594 10.883 1 76.25 283 LEU B N 1
ATOM 4903 C CA . LEU B 1 283 ? -14.086 18.891 10.984 1 76.25 283 LEU B CA 1
ATOM 4904 C C . LEU B 1 283 ? -14.578 18.688 12.414 1 76.25 283 LEU B C 1
ATOM 4906 O O . LEU B 1 283 ? -14.141 17.766 13.109 1 76.25 283 LEU B O 1
ATOM 4910 N N . GLU B 1 284 ? -15.352 19.578 12.852 1 77.19 284 GLU B N 1
ATOM 4911 C CA . GLU B 1 284 ? -16.016 19.391 14.141 1 77.19 284 GLU B CA 1
ATOM 4912 C C . GLU B 1 284 ? -17.094 18.312 14.055 1 77.19 284 GLU B C 1
ATOM 4914 O O . GLU B 1 284 ? -18 18.406 13.227 1 77.19 284 GLU B O 1
ATOM 4919 N N . ASN B 1 285 ? -16.953 17.359 14.836 1 84.5 285 ASN B N 1
ATOM 4920 C CA . ASN B 1 285 ? -17.922 16.266 14.836 1 84.5 285 ASN B CA 1
ATOM 4921 C C . ASN B 1 285 ? -19.141 16.594 15.68 1 84.5 285 ASN B C 1
ATOM 4923 O O . ASN B 1 285 ? -19.094 16.547 16.906 1 84.5 285 ASN B O 1
ATOM 4927 N N . ARG B 1 286 ? -20.25 17.016 15.047 1 81.06 286 ARG B N 1
ATOM 4928 C CA . ARG B 1 286 ? -21.5 17.359 15.719 1 81.06 286 ARG B CA 1
ATOM 4929 C C . ARG B 1 286 ? -22.672 16.625 15.094 1 81.06 286 ARG B C 1
ATOM 4931 O O . ARG B 1 286 ? -22.703 16.406 13.875 1 81.06 286 ARG B O 1
ATOM 4938 N N . CYS B 1 287 ? -23.547 16.219 15.984 1 82.19 287 CYS B N 1
ATOM 4939 C CA . CYS B 1 287 ? -24.734 15.508 15.516 1 82.19 287 CYS B CA 1
ATOM 4940 C C . CYS B 1 287 ? -25.797 16.484 15.023 1 82.19 287 CYS B C 1
ATOM 4942 O O . CYS B 1 287 ? -26.047 17.516 15.656 1 82.19 287 CYS B O 1
ATOM 4944 N N . GLN B 1 288 ? -26.219 16.391 13.883 1 81.5 288 GLN B N 1
ATOM 4945 C CA . GLN B 1 288 ? -27.344 17.172 13.359 1 81.5 288 GLN B CA 1
ATOM 4946 C C . GLN B 1 288 ? -28.203 16.312 12.422 1 81.5 288 GLN B C 1
ATOM 4948 O O . GLN B 1 288 ? -27.75 15.938 11.336 1 81.5 288 GLN B O 1
ATOM 4953 N N . LEU B 1 289 ? -29.391 15.922 12.969 1 76.94 289 LEU B N 1
ATOM 4954 C CA . LEU B 1 289 ? -30.297 15.156 12.109 1 76.94 289 LEU B CA 1
ATOM 4955 C C . LEU B 1 289 ? -30.797 16 10.953 1 76.94 289 LEU B C 1
ATOM 4957 O O . LEU B 1 289 ? -31.047 17.203 11.117 1 76.94 289 LEU B O 1
ATOM 4961 N N . PRO B 1 290 ? -30.844 15.477 9.758 1 73.19 290 PRO B N 1
ATOM 4962 C CA . PRO B 1 290 ? -31.203 16.25 8.57 1 73.19 290 PRO B CA 1
ATOM 4963 C C . PRO B 1 290 ? -32.562 16.938 8.711 1 73.19 290 PRO B C 1
ATOM 4965 O O . PRO B 1 290 ? -32.781 18 8.125 1 73.19 290 PRO B O 1
ATOM 4968 N N . TRP B 1 291 ? -33.5 16.297 9.406 1 70 291 TRP B N 1
ATOM 4969 C CA . TRP B 1 291 ? -34.844 16.859 9.5 1 70 291 TRP B CA 1
ATOM 4970 C C . TRP B 1 291 ? -34.938 17.844 10.648 1 70 291 TRP B C 1
ATOM 4972 O O . TRP B 1 291 ? -35.875 18.641 10.719 1 70 291 TRP B O 1
ATOM 4982 N N . ARG B 1 292 ? -34.125 17.766 11.594 1 60.34 292 ARG B N 1
ATOM 4983 C CA . ARG B 1 292 ? -34.188 18.672 12.734 1 60.34 292 ARG B CA 1
ATOM 4984 C C . ARG B 1 292 ? -33.5 20 12.438 1 60.34 292 ARG B C 1
ATOM 4986 O O . ARG B 1 292 ? -32.281 20.047 12.32 1 60.34 292 ARG B O 1
ATOM 4993 N N . ARG B 1 293 ? -34.219 20.672 11.547 1 51.62 293 ARG B N 1
ATOM 4994 C CA . ARG B 1 293 ? -33.75 22.031 11.305 1 51.62 293 ARG B CA 1
ATOM 4995 C C . ARG B 1 293 ? -33.438 22.75 12.617 1 51.62 293 ARG B C 1
ATOM 4997 O O . ARG B 1 293 ? -34.094 22.516 13.625 1 51.62 293 ARG B O 1
ATOM 5004 N N . SER B 1 294 ? -32.125 23.062 12.781 1 47.69 294 SER B N 1
ATOM 5005 C CA . SER B 1 294 ? -31.891 23.891 13.969 1 47.69 294 SER B CA 1
ATOM 5006 C C . SER B 1 294 ? -33.031 24.875 14.195 1 47.69 294 SER B C 1
ATOM 5008 O O . SER B 1 294 ? -33.312 25.719 13.328 1 47.69 294 SER B O 1
ATOM 5010 N N . THR B 1 295 ? -34.125 24.531 14.727 1 41.44 295 THR B N 1
ATOM 5011 C CA . THR B 1 295 ? -35.031 25.625 15.141 1 41.44 295 THR B CA 1
ATOM 5012 C C . THR B 1 295 ? -34.219 26.828 15.633 1 41.44 295 THR B C 1
ATOM 5014 O O . THR B 1 295 ? -33.312 26.672 16.453 1 41.44 295 THR B O 1
ATOM 5017 N N . PRO B 1 296 ? -34.031 27.859 14.75 1 40.78 296 PRO B N 1
ATOM 5018 C CA . PRO B 1 296 ? -33.438 29.062 15.336 1 40.78 296 PRO B CA 1
ATOM 5019 C C . PRO B 1 296 ? -33.844 29.266 16.797 1 40.78 296 PRO B C 1
ATOM 5021 O O . PRO B 1 296 ? -35 29.094 17.156 1 40.78 296 PRO B O 1
ATOM 5024 N N . ARG B 1 297 ? -33.094 28.828 17.734 1 39.09 297 ARG B N 1
ATOM 5025 C CA . ARG B 1 297 ? -33.406 29.328 19.062 1 39.09 297 ARG B CA 1
ATOM 5026 C C . ARG B 1 297 ? -34.031 30.703 19 1 39.09 297 ARG B C 1
ATOM 5028 O O . ARG B 1 297 ? -33.438 31.641 18.484 1 39.09 297 ARG B O 1
ATOM 5035 N N . GLY B 1 298 ? -35.344 30.875 18.75 1 35.03 298 GLY B N 1
ATOM 5036 C CA . GLY B 1 298 ? -36.094 32.094 19 1 35.03 298 GLY B CA 1
ATOM 5037 C C . GLY B 1 298 ? -35.469 32.938 20.094 1 35.03 298 GLY B C 1
ATOM 5038 O O . GLY B 1 298 ? -35.062 32.438 21.141 1 35.03 298 GLY B O 1
ATOM 5039 N N . GLN B 1 299 ? -34.75 34.094 19.719 1 33.59 299 GLN B N 1
ATOM 5040 C CA . GLN B 1 299 ? -34.5 35.219 20.594 1 33.59 299 GLN B CA 1
ATOM 5041 C C . GLN B 1 299 ? -35.656 35.469 21.547 1 33.59 299 GLN B C 1
ATOM 5043 O O . GLN B 1 299 ? -36.75 35.906 21.141 1 33.59 299 GLN B O 1
ATOM 5048 N N . GLU B 1 300 ? -36.094 34.469 22.312 1 32.03 300 GLU B N 1
ATOM 5049 C CA . GLU B 1 300 ? -37 34.906 23.344 1 32.03 300 GLU B CA 1
ATOM 5050 C C . GLU B 1 300 ? -36.656 36.312 23.875 1 32.03 300 GLU B C 1
ATOM 5052 O O . GLU B 1 300 ? -35.562 36.5 24.406 1 32.03 300 GLU B O 1
ATOM 5057 N N . ARG B 1 301 ? -36.969 37.406 23.047 1 30.44 301 ARG B N 1
ATOM 5058 C CA . ARG B 1 301 ? -37.188 38.75 23.562 1 30.44 301 ARG B CA 1
ATOM 5059 C C . ARG B 1 301 ? -37.812 38.719 24.953 1 30.44 301 ARG B C 1
ATOM 5061 O O . ARG B 1 301 ? -39 38.344 25.078 1 30.44 301 ARG B O 1
ATOM 5068 N N . GLY B 1 302 ? -37.156 37.969 25.938 1 28.27 302 GLY B N 1
ATOM 5069 C CA . GLY B 1 302 ? -37.594 38.219 27.297 1 28.27 302 GLY B CA 1
ATOM 5070 C C . GLY B 1 302 ? -38.031 39.656 27.531 1 28.27 302 GLY B C 1
ATOM 5071 O O . GLY B 1 302 ? -37.219 40.562 27.469 1 28.27 302 GLY B O 1
ATOM 5072 N N . GLY B 1 303 ? -39.156 40.062 26.906 1 27.03 303 GLY B N 1
ATOM 5073 C CA . GLY B 1 303 ? -39.906 41.25 27.281 1 27.03 303 GLY B CA 1
ATOM 5074 C C . GLY B 1 303 ? -39.906 41.531 28.766 1 27.03 303 GLY B C 1
ATOM 5075 O O . GLY B 1 303 ? -40.312 40.688 29.578 1 27.03 303 GLY B O 1
ATOM 5076 N N . ALA B 1 304 ? -38.812 42.344 29.219 1 26.22 304 ALA B N 1
ATOM 5077 C CA . ALA B 1 304 ? -38.688 42.938 30.547 1 26.22 304 ALA B CA 1
ATOM 5078 C C . ALA B 1 304 ? -40.031 43.5 31.016 1 26.22 304 ALA B C 1
ATOM 5080 O O . ALA B 1 304 ? -40.531 44.5 30.484 1 26.22 304 ALA B O 1
ATOM 5081 N N . SER B 1 305 ? -41.062 42.688 30.938 1 25.83 305 SER B N 1
ATOM 5082 C CA . SER B 1 305 ? -42.188 43.281 31.625 1 25.83 305 SER B CA 1
ATOM 5083 C C . SER B 1 305 ? -41.75 43.969 32.906 1 25.83 305 SER B C 1
ATOM 5085 O O . SER B 1 305 ? -40.969 43.406 33.688 1 25.83 305 SER B O 1
ATOM 5087 N N . ALA B 1 306 ? -41.781 45.344 32.906 1 25.41 306 ALA B N 1
ATOM 5088 C CA . ALA B 1 306 ? -41.625 46.375 33.906 1 25.41 306 ALA B CA 1
ATOM 5089 C C . ALA B 1 306 ? -42.344 46 35.219 1 25.41 306 ALA B C 1
ATOM 5091 O O . ALA B 1 306 ? -43.375 46.625 35.531 1 25.41 306 ALA B O 1
ATOM 5092 N N . GLU B 1 307 ? -42.594 44.719 35.469 1 23.03 307 GLU B N 1
ATOM 5093 C CA . GLU B 1 307 ? -43.438 44.781 36.656 1 23.03 307 GLU B CA 1
ATOM 5094 C C . GLU B 1 307 ? -42.75 45.562 37.781 1 23.03 307 GLU B C 1
ATOM 5096 O O . GLU B 1 307 ? -41.531 45.375 38.031 1 23.03 307 GLU B O 1
ATOM 5101 N N . SER B 1 308 ? -43.281 46.719 38.094 1 22.69 308 SER B N 1
ATOM 5102 C CA . SER B 1 308 ? -43.094 47.781 39.094 1 22.69 308 SER B CA 1
ATOM 5103 C C . SER B 1 308 ? -42.906 47.188 40.469 1 22.69 308 SER B C 1
ATOM 5105 O O . SER B 1 308 ? -42.906 47.938 41.469 1 22.69 308 SER B O 1
ATOM 5107 N N . SER B 1 309 ? -42.594 45.875 40.594 1 20.64 309 SER B N 1
ATOM 5108 C CA . SER B 1 309 ? -42.812 45.625 42 1 20.64 309 SER B CA 1
ATOM 5109 C C . SER B 1 309 ? -41.938 46.5 42.875 1 20.64 309 SER B C 1
ATOM 5111 O O . SER B 1 309 ? -40.781 46.719 42.594 1 20.64 309 SER B O 1
ATOM 5113 N N . ASP B 1 310 ? -42.531 47.312 43.719 1 20.52 310 ASP B N 1
ATOM 5114 C CA . ASP B 1 310 ? -42.281 48.344 44.719 1 20.52 310 ASP B CA 1
ATOM 5115 C C . ASP B 1 310 ? -41.344 47.844 45.781 1 20.52 310 ASP B C 1
ATOM 5117 O O . ASP B 1 310 ? -41.125 48.5 46.812 1 20.52 310 ASP B O 1
ATOM 5121 N N . SER B 1 311 ? -40.906 46.531 45.75 1 19.83 311 SER B N 1
ATOM 5122 C CA . SER B 1 311 ? -40.531 46.281 47.156 1 19.83 311 SER B CA 1
ATOM 5123 C C . SER B 1 311 ? -39.375 47.188 47.594 1 19.83 311 SER B C 1
ATOM 5125 O O . SER B 1 311 ? -38.5 47.5 46.781 1 19.83 311 SER B O 1
ATOM 5127 N N . SER B 1 312 ? -39.438 47.719 48.781 1 20.53 312 SER B N 1
ATOM 5128 C CA . SER B 1 312 ? -38.875 48.719 49.688 1 20.53 312 SER B CA 1
ATOM 5129 C C . SER B 1 312 ? -37.438 48.375 50.094 1 20.53 312 SER B C 1
ATOM 5131 O O . SER B 1 312 ? -36.812 49.094 50.875 1 20.53 312 SER B O 1
ATOM 5133 N N . VAL B 1 313 ? -36.938 47.125 49.75 1 19.86 313 VAL B N 1
ATOM 5134 C CA . VAL B 1 313 ? -35.969 46.875 50.812 1 19.86 313 VAL B CA 1
ATOM 5135 C C . VAL B 1 313 ? -34.875 47.906 50.781 1 19.86 313 VAL B C 1
ATOM 5137 O O . VAL B 1 313 ? -34.469 48.406 49.719 1 19.86 313 VAL B O 1
ATOM 5140 N N . THR B 1 314 ? -34.375 48.312 52 1 19.83 314 THR B N 1
ATOM 5141 C CA . THR B 1 314 ? -33.656 49.375 52.75 1 19.83 314 THR B CA 1
ATOM 5142 C C . THR B 1 314 ? -32.188 49.375 52.406 1 19.83 314 THR B C 1
ATOM 5144 O O . THR B 1 314 ? -31.594 50.438 52.188 1 19.83 314 THR B O 1
ATOM 5147 N N . MET B 1 315 ? -31.469 48.188 52.625 1 20.34 315 MET B N 1
ATOM 5148 C CA . MET B 1 315 ? -30.266 48.469 53.406 1 20.34 315 MET B CA 1
ATOM 5149 C C . MET B 1 315 ? -29.172 49.062 52.531 1 20.34 315 MET B C 1
ATOM 5151 O O . MET B 1 315 ? -28.844 48.5 51.469 1 20.34 315 MET B O 1
ATOM 5155 N N . CYS B 1 316 ? -28.719 50.25 52.688 1 18.98 316 CYS B N 1
ATOM 5156 C CA . CYS B 1 316 ? -27.859 51.281 52.125 1 18.98 316 CYS B CA 1
ATOM 5157 C C . CYS B 1 316 ? -26.406 50.812 52.094 1 18.98 316 CYS B C 1
ATOM 5159 O O . CYS B 1 316 ? -25.547 51.469 51.5 1 18.98 316 CYS B O 1
ATOM 5161 N N . ASP B 1 317 ? -26.062 49.812 53.031 1 18.47 317 ASP B N 1
ATOM 5162 C CA . ASP B 1 317 ? -24.812 50.25 53.594 1 18.47 317 ASP B CA 1
ATOM 5163 C C . ASP B 1 317 ? -23.719 50.375 52.531 1 18.47 317 ASP B C 1
ATOM 5165 O O . ASP B 1 317 ? -23.859 49.812 51.438 1 18.47 317 ASP B O 1
ATOM 5169 N N . ASN B 1 318 ? -22.406 50.344 53.062 1 19.94 318 ASN B N 1
ATOM 5170 C CA . ASN B 1 318 ? -21.109 51 53.031 1 19.94 318 ASN B CA 1
ATOM 5171 C C . ASN B 1 318 ? -20.188 50.406 51.969 1 19.94 318 ASN B C 1
ATOM 5173 O O . ASN B 1 318 ? -20.172 49.188 51.781 1 19.94 318 ASN B O 1
ATOM 5177 N N . ILE B 1 319 ? -19.734 51.156 51.031 1 19.98 319 ILE B N 1
ATOM 5178 C CA . ILE B 1 319 ? -18.953 51.188 49.812 1 19.98 319 ILE B CA 1
ATOM 5179 C C . ILE B 1 319 ? -17.531 50.688 50.062 1 19.98 319 ILE B C 1
ATOM 5181 O O . ILE B 1 319 ? -16.578 51.125 49.406 1 19.98 319 ILE B O 1
ATOM 5185 N N . THR B 1 320 ? -17.312 49.812 51.156 1 20.66 320 THR B N 1
ATOM 5186 C CA . THR B 1 320 ? -15.883 49.844 51.469 1 20.66 320 THR B CA 1
ATOM 5187 C C . THR B 1 320 ? -15.07 49.312 50.281 1 20.66 320 THR B C 1
ATOM 5189 O O . THR B 1 320 ? -15.453 48.312 49.656 1 20.66 320 THR B O 1
ATOM 5192 N N . THR B 1 321 ? -14.117 50.062 49.781 1 20.48 321 THR B N 1
ATOM 5193 C CA . THR B 1 321 ? -13.172 50.188 48.688 1 20.48 321 THR B CA 1
ATOM 5194 C C . THR B 1 321 ? -12.164 49.031 48.719 1 20.48 321 THR B C 1
ATOM 5196 O O . THR B 1 321 ? -11.117 49.125 48.062 1 20.48 321 THR B O 1
ATOM 5199 N N . SER B 1 322 ? -12.43 47.781 49.375 1 20.22 322 SER B N 1
ATOM 5200 C CA . SER B 1 322 ? -11.195 47.062 49.688 1 20.22 322 SER B CA 1
ATOM 5201 C C . SER B 1 322 ? -10.484 46.594 48.438 1 20.22 322 SER B C 1
ATOM 5203 O O . SER B 1 322 ? -11.125 46.156 47.469 1 20.22 322 SER B O 1
ATOM 5205 N N . HIS B 1 323 ? -9.219 46.969 48.219 1 21.08 323 HIS B N 1
ATOM 5206 C CA . HIS B 1 323 ? -8.102 46.875 47.281 1 21.08 323 HIS B CA 1
ATOM 5207 C C . HIS B 1 323 ? -7.648 45.438 47.094 1 21.08 323 HIS B C 1
ATOM 5209 O O . HIS B 1 323 ? -6.586 45.188 46.5 1 21.08 323 HIS B O 1
ATOM 5215 N N . HIS B 1 324 ? -8.492 44.375 46.969 1 19 324 HIS B N 1
ATOM 5216 C CA . HIS B 1 324 ? -7.984 43 47.125 1 19 324 HIS B CA 1
ATOM 5217 C C . HIS B 1 324 ? -7 42.656 46.031 1 19 324 HIS B C 1
ATOM 5219 O O . HIS B 1 324 ? -7.324 42.75 44.844 1 19 324 HIS B O 1
ATOM 5225 N N . GLN B 1 325 ? -5.641 42.531 46.344 1 20.02 325 GLN B N 1
ATOM 5226 C CA . GLN B 1 325 ? -4.391 42.188 45.688 1 20.02 325 GLN B CA 1
ATOM 5227 C C . GLN B 1 325 ? -4.406 40.75 45.156 1 20.02 325 GLN B C 1
ATOM 5229 O O . GLN B 1 325 ? -4.566 39.812 45.969 1 20.02 325 GLN B O 1
ATOM 5234 N N . LYS B 1 326 ? -4.918 40.438 43.969 1 20.36 326 LYS B N 1
ATOM 5235 C CA . LYS B 1 326 ? -5.094 39.125 43.406 1 20.36 326 LYS B CA 1
ATOM 5236 C C . LYS B 1 326 ? -3.752 38.406 43.219 1 20.36 326 LYS B C 1
ATOM 5238 O O . LYS B 1 326 ? -2.92 38.844 42.406 1 20.36 326 LYS B O 1
ATOM 5243 N N . HIS B 1 327 ? -3.146 37.844 44.344 1 19.75 327 HIS B N 1
ATOM 5244 C CA . HIS B 1 327 ? -1.929 37.062 44.281 1 19.75 327 HIS B CA 1
ATOM 5245 C C . HIS B 1 327 ? -2.137 35.781 43.469 1 19.75 327 HIS B C 1
ATOM 5247 O O . HIS B 1 327 ? -3.08 35.031 43.688 1 19.75 327 HIS B O 1
ATOM 5253 N N . VAL B 1 328 ? -1.784 35.75 42.188 1 19.84 328 VAL B N 1
ATOM 5254 C CA . VAL B 1 328 ? -1.888 34.688 41.188 1 19.84 328 VAL B CA 1
ATOM 5255 C C . VAL B 1 328 ? -1.092 33.469 41.625 1 19.84 328 VAL B C 1
ATOM 5257 O O . VAL B 1 328 ? 0.14 33.5 41.688 1 19.84 328 VAL B O 1
ATOM 5260 N N . SER B 1 329 ? -1.453 32.719 42.719 1 18.69 329 SER B N 1
ATOM 5261 C CA . SER B 1 329 ? -0.668 31.578 43.156 1 18.69 329 SER B CA 1
ATOM 5262 C C . SER B 1 329 ? -0.679 30.453 42.125 1 18.69 329 SER B C 1
ATOM 5264 O O . SER B 1 329 ? -1.741 30.062 41.656 1 18.69 329 SER B O 1
ATOM 5266 N N . ILE B 1 330 ? 0.448 30.141 41.438 1 21.11 330 ILE B N 1
ATOM 5267 C CA . ILE B 1 330 ? 0.897 29.125 40.469 1 21.11 330 ILE B CA 1
ATOM 5268 C C . ILE B 1 330 ? 0.883 27.75 41.156 1 21.11 330 ILE B C 1
ATOM 5270 O O . ILE B 1 330 ? 1.639 27.516 42.094 1 21.11 330 ILE B O 1
ATOM 5274 N N . SER B 1 331 ? -0.26 27.094 41.375 1 17.92 331 SER B N 1
ATOM 5275 C CA . SER B 1 331 ? -0.342 25.844 42.125 1 17.92 331 SER B CA 1
ATOM 5276 C C . SER B 1 331 ? 0.441 24.734 41.406 1 17.92 331 SER B C 1
ATOM 5278 O O . SER B 1 331 ? 0.224 24.469 40.219 1 17.92 331 SER B O 1
ATOM 5280 N N . SER B 1 332 ? 1.625 24.25 41.969 1 20.2 332 SER B N 1
ATOM 5281 C CA . SER B 1 332 ? 2.658 23.25 41.75 1 20.2 332 SER B CA 1
ATOM 5282 C C . SER B 1 332 ? 2.102 21.844 41.938 1 20.2 332 SER B C 1
ATOM 5284 O O . SER B 1 332 ? 2.854 20.891 42.156 1 20.2 332 SER B O 1
ATOM 5286 N N . SER B 1 333 ? 0.939 21.391 41.406 1 18.56 333 SER B N 1
ATOM 5287 C CA . SER B 1 333 ? 0.473 20.109 41.938 1 18.56 333 SER B CA 1
ATOM 5288 C C . SER B 1 333 ? 1.521 19.016 41.75 1 18.56 333 SER B C 1
ATOM 5290 O O . SER B 1 333 ? 2.393 19.125 40.875 1 18.56 333 SER B O 1
ATOM 5292 N N . SER B 1 334 ? 1.211 17.719 42.406 1 19.16 334 SER B N 1
ATOM 5293 C CA . SER B 1 334 ? 1.692 16.547 43.156 1 19.16 334 SER B CA 1
ATOM 5294 C C . SER B 1 334 ? 2.227 15.492 42.188 1 19.16 334 SER B C 1
ATOM 5296 O O . SER B 1 334 ? 1.718 15.336 41.062 1 19.16 334 SER B O 1
ATOM 5298 N N . THR B 1 335 ? 3.395 14.844 42.531 1 19.84 335 THR B N 1
ATOM 5299 C CA . THR B 1 335 ? 4.457 13.891 42.219 1 19.84 335 THR B CA 1
ATOM 5300 C C . THR B 1 335 ? 3.93 12.461 42.25 1 19.84 335 THR B C 1
ATOM 5302 O O . THR B 1 335 ? 3.59 11.945 43.312 1 19.84 335 THR B O 1
ATOM 5305 N N . TYR B 1 336 ? 2.885 11.938 41.5 1 19.92 336 TYR B N 1
ATOM 5306 C CA . TYR B 1 336 ? 2.477 10.555 41.719 1 19.92 336 TYR B CA 1
ATOM 5307 C C . TYR B 1 336 ? 3.664 9.609 41.625 1 19.92 336 TYR B C 1
ATOM 5309 O O . TYR B 1 336 ? 4.52 9.781 40.75 1 19.92 336 TYR B O 1
ATOM 5317 N N . PRO B 1 337 ? 3.949 8.773 42.688 1 20.64 337 PRO B N 1
ATOM 5318 C CA . PRO B 1 337 ? 5.016 7.816 42.969 1 20.64 337 PRO B CA 1
ATOM 5319 C C . PRO B 1 337 ? 5.102 6.676 41.969 1 20.64 337 PRO B C 1
ATOM 5321 O O . PRO B 1 337 ? 4.082 6.273 41.406 1 20.64 337 PRO B O 1
ATOM 5324 N N . LEU B 1 338 ? 6.125 6.539 41.219 1 19.06 338 LEU B N 1
ATOM 5325 C CA . LEU B 1 338 ? 6.59 5.473 40.312 1 19.06 338 LEU B CA 1
ATOM 5326 C C . LEU B 1 338 ? 6.625 4.141 41.062 1 19.06 338 LEU B C 1
ATOM 5328 O O . LEU B 1 338 ? 7.309 4.004 42.094 1 19.06 338 LEU B O 1
ATOM 5332 N N . PRO B 1 339 ? 5.387 3.49 41.344 1 20.73 339 PRO B N 1
ATOM 5333 C CA . PRO B 1 339 ? 5.672 2.252 42.062 1 20.73 339 PRO B CA 1
ATOM 5334 C C . PRO B 1 339 ? 6.84 1.469 41.469 1 20.73 339 PRO B C 1
ATOM 5336 O O . PRO B 1 339 ? 7.117 1.591 40.281 1 20.73 339 PRO B O 1
ATOM 5339 N N . CYS B 1 340 ? 7.793 0.867 42.375 1 20 340 CYS B N 1
ATOM 5340 C CA . CYS B 1 340 ? 8.891 -0.088 42.25 1 20 340 CYS B CA 1
ATOM 5341 C C . CYS B 1 340 ? 8.398 -1.41 41.688 1 20 340 CYS B C 1
ATOM 5343 O O . CYS B 1 340 ? 7.312 -1.877 42 1 20 340 CYS B O 1
#

pLDDT: mean 72.44, std 26.01, range [17.92, 98.25]

InterPro domains:
  IPR025749 Sphingomyelin synthase-like domain [PF14360] (175-247)
  IPR045221 Sphingomyelin synthase-like [PTHR21290] (31-299)

Nearest PDB structures (foldseek):
  8ijq-assembly1_A  TM=8.911E-01  e=1.670E-11  Homo sapiens
  9jq0-assembly1_A  TM=6.300E-01  e=2.546E-01  Klebsiella pneumoniae 342
  1iw8-assembly1_A  TM=3.893E-01  e=6.998E-01  Shimwellia blattae
  8zcj-assembly1_G  TM=1.890E-01  e=2.694E+00  Homo sapiens
  8ijq-assembly1_A  TM=8.911E-01  e=6.420E-12  Homo sapiens

Solvent-accessible surface area (backbone atoms only — not comparable to full-atom values): 37889 Å² total; per-residue (Å²): 138,81,84,78,78,80,77,77,77,78,79,76,78,77,71,75,70,63,68,64,53,55,57,55,49,48,57,52,47,51,52,49,50,52,50,52,52,49,49,50,50,46,30,48,52,18,51,49,44,38,40,45,45,46,44,57,43,31,54,70,38,53,66,66,48,66,57,33,51,62,62,74,73,41,72,79,34,71,71,28,43,60,51,18,52,49,25,38,49,49,19,52,50,50,37,50,53,46,43,49,35,28,62,60,30,68,60,51,49,53,55,51,46,48,47,50,19,51,52,34,39,53,32,32,52,33,40,56,25,36,44,40,34,34,51,37,90,56,38,75,71,30,23,47,84,68,57,79,94,40,72,66,61,38,53,50,45,31,50,51,32,58,75,43,71,66,60,66,57,85,64,50,18,86,44,46,34,52,48,38,28,64,64,40,31,51,17,48,44,27,24,49,49,39,53,71,52,46,29,79,91,58,42,75,61,32,52,58,31,47,51,32,35,53,52,18,52,49,18,32,36,42,31,22,77,33,53,53,38,16,44,51,51,17,47,51,52,36,53,49,52,52,34,53,53,51,42,54,40,42,44,55,48,67,75,56,35,69,69,32,61,54,42,74,38,73,67,39,56,52,47,50,64,72,44,65,86,48,79,60,28,76,78,80,53,45,79,32,48,80,81,61,61,78,66,71,78,71,76,73,74,76,72,75,72,77,74,70,79,70,80,68,85,67,86,72,78,82,81,78,74,80,77,78,78,81,74,82,76,82,80,81,81,85,80,79,77,74,83,132,134,82,77,76,76,78,78,75,77,76,78,76,74,73,72,74,67,63,67,64,53,53,58,56,48,49,58,52,47,52,52,48,50,52,50,52,52,49,48,50,51,47,30,48,51,19,50,50,44,38,40,46,44,48,46,56,42,32,54,71,38,54,67,64,49,66,57,34,50,62,63,76,75,42,72,78,34,72,70,28,44,58,52,18,52,48,25,37,50,49,21,52,49,51,38,51,52,48,42,48,36,29,62,60,30,69,62,51,50,51,54,50,46,47,49,50,20,51,51,33,40,52,31,33,51,33,40,56,23,37,43,39,32,33,52,37,88,56,38,75,70,31,22,48,82,68,58,80,93,42,70,66,61,37,53,50,45,30,50,52,33,60,76,42,70,68,62,65,58,85,62,50,18,86,44,48,34,51,47,39,27,64,64,41,31,51,17,48,46,28,23,52,50,39,53,71,53,46,30,78,91,58,42,75,59,30,52,59,32,48,51,32,34,53,53,19,52,51,18,31,37,44,31,23,77,36,54,55,37,18,43,51,52,17,48,50,53,36,53,48,51,51,35,51,54,53,42,54,40,43,45,54,50,67,73,54,35,68,68,32,61,53,41,75,38,71,67,38,56,54,46,50,65,74,42,63,88,48,79,60,29,75,80,80,52,44,80,32,48,81,80,59,60,78,66,71,77,70,77,73,73,74,70,76,68,76,73,69,77,70,81,70,88,72,89,75,80,80,81,78,75,80,74,82,78,82,77,84,78,83,81,79,83,87,82,82,79,77,81,130